Protein AF-A0AAN9Z9X9-F1 (afdb_monomer_lite)

Secondary structure (DSSP, 8-state):
-HHHHHHHHHHHHHHHHHSTTB-TT--HHHHHHHHHHHHHHHHHH-TT--EEEEEEEEBTTHHHH--HHHHHHHHHHHT-HHHHHHTTPPPPPHHHHHHHHHHHHHHHHHHT-EEE--S--EEE-SS-EEE--S-GGGGGGS-HHHHHHHHHTGGGEETTEEE--SSPPTTS-HHHHHHHHHHTTTTT--TTTEEEEEEEETTEEEEEEEESSGGGHHHHHHHHHHHHHHTT--B-TTT-EEEETTEEEETTEEEESEEPP--GGGGGGGS--SS-HHHHHHHHHHHHHHHHHTTSS-HHHHHHHHHHHHHHHHHHHT----TTSSTTS-TTTS-GGGTPPP---TTTTTS-HHHHHHTT--SHHHHHHHHHHT-TT-TT-----EEEEEETTTTEEEEEE--SPP-TT-PPPPPPTHHHHHS-HHHHHHHHHHHHHHHHTT-

Organism: NCBI:txid2509291

Structure (mmCIF, N/CA/C/O backbone):
data_AF-A0AAN9Z9X9-F1
#
_entry.id   AF-A0AAN9Z9X9-F1
#
loop_
_atom_site.group_PDB
_atom_site.id
_atom_site.type_symbol
_atom_site.label_atom_id
_atom_site.label_alt_id
_atom_site.label_comp_id
_atom_site.label_asym_id
_atom_site.label_entity_id
_atom_site.label_seq_id
_atom_site.pdbx_PDB_ins_code
_atom_site.Cartn_x
_atom_site.Cartn_y
_atom_site.Cartn_z
_atom_site.occupancy
_atom_site.B_iso_or_equiv
_atom_site.auth_seq_id
_atom_site.auth_comp_id
_atom_site.auth_asym_id
_atom_site.auth_atom_id
_atom_site.pdbx_PDB_model_num
ATOM 1 N N . MET A 1 1 ? -16.615 -15.381 1.637 1.00 86.94 1 MET A N 1
ATOM 2 C CA . MET A 1 1 ? -16.016 -14.289 2.439 1.00 86.94 1 MET A CA 1
ATOM 3 C C . MET A 1 1 ? -15.448 -13.153 1.587 1.00 86.94 1 MET A C 1
ATOM 5 O O . MET A 1 1 ? -15.927 -12.040 1.733 1.00 86.94 1 MET A O 1
ATOM 9 N N . ARG A 1 2 ? -14.498 -13.400 0.669 1.00 89.12 2 ARG A N 1
ATOM 10 C CA . ARG A 1 2 ? -13.829 -12.347 -0.133 1.00 89.12 2 ARG A CA 1
ATOM 11 C C . ARG A 1 2 ? -14.778 -11.356 -0.827 1.00 89.12 2 ARG A C 1
ATOM 13 O O . ARG A 1 2 ? -14.535 -10.161 -0.777 1.00 89.12 2 ARG A O 1
ATOM 20 N N . MET A 1 3 ? -15.880 -11.842 -1.398 1.00 92.81 3 MET A N 1
ATOM 21 C CA . MET A 1 3 ? -16.918 -10.997 -2.006 1.00 92.81 3 MET A CA 1
ATOM 22 C C . MET A 1 3 ? -17.536 -9.992 -1.017 1.00 92.81 3 MET A C 1
ATOM 24 O O . MET A 1 3 ? -17.697 -8.828 -1.358 1.00 92.81 3 MET A O 1
ATOM 28 N N . PHE A 1 4 ? -17.841 -10.415 0.217 1.00 94.06 4 PHE A N 1
ATOM 29 C CA . PHE A 1 4 ? -18.384 -9.523 1.249 1.00 94.06 4 PHE A CA 1
ATOM 30 C C . PHE A 1 4 ? -17.386 -8.433 1.640 1.00 94.06 4 PHE A C 1
ATOM 32 O O . PHE A 1 4 ? -17.796 -7.295 1.846 1.00 94.06 4 PHE A O 1
ATOM 39 N N . LEU A 1 5 ? -16.101 -8.790 1.750 1.00 92.62 5 LEU A N 1
ATOM 40 C CA . LEU A 1 5 ? -15.032 -7.836 2.054 1.00 92.62 5 LEU A CA 1
ATOM 41 C C . LEU A 1 5 ? -14.893 -6.814 0.929 1.00 92.62 5 LEU A C 1
ATOM 43 O O . LEU A 1 5 ? -14.910 -5.626 1.205 1.00 92.62 5 LEU A O 1
ATOM 47 N N . LEU A 1 6 ? -14.847 -7.269 -0.327 1.00 92.62 6 LEU A N 1
ATOM 48 C CA . LEU A 1 6 ? -14.709 -6.397 -1.493 1.00 92.62 6 LEU A CA 1
ATOM 49 C C . LEU A 1 6 ? -15.840 -5.363 -1.580 1.00 92.62 6 LEU A C 1
ATOM 51 O O . LEU A 1 6 ? -15.574 -4.185 -1.778 1.00 92.62 6 LEU A O 1
ATOM 55 N N . ILE A 1 7 ? -17.096 -5.789 -1.403 1.00 94.69 7 ILE A N 1
ATOM 56 C CA . ILE A 1 7 ? -18.251 -4.880 -1.463 1.00 94.69 7 ILE A CA 1
ATOM 57 C C . ILE A 1 7 ? -18.178 -3.826 -0.350 1.00 94.69 7 ILE A C 1
ATOM 59 O O . ILE A 1 7 ? -18.396 -2.643 -0.604 1.00 94.69 7 ILE A O 1
ATOM 63 N N . GLN A 1 8 ? -17.872 -4.249 0.879 1.00 94.81 8 GLN A N 1
ATOM 64 C CA . GLN A 1 8 ? -17.750 -3.343 2.024 1.00 94.81 8 GLN A CA 1
ATOM 65 C C . GLN A 1 8 ? -16.576 -2.375 1.865 1.00 94.81 8 GLN A C 1
ATOM 67 O O . GLN A 1 8 ? -16.734 -1.182 2.101 1.00 94.81 8 GLN A O 1
ATOM 72 N N . GLU A 1 9 ? -15.417 -2.871 1.439 1.00 94.06 9 GLU A N 1
ATOM 73 C CA . GLU A 1 9 ? -14.217 -2.057 1.279 1.00 94.06 9 GLU A CA 1
ATOM 74 C C . GLU A 1 9 ? -14.398 -1.025 0.164 1.00 94.06 9 GLU A C 1
ATOM 76 O O . GLU A 1 9 ? -14.137 0.150 0.388 1.00 94.06 9 GLU A O 1
ATOM 81 N N . ASN A 1 10 ? -14.953 -1.422 -0.987 1.00 93.44 10 ASN A N 1
ATOM 82 C CA . ASN A 1 10 ? -15.256 -0.496 -2.080 1.00 93.44 10 ASN A CA 1
ATOM 83 C C . ASN A 1 10 ? -16.227 0.606 -1.643 1.00 93.44 10 ASN A C 1
ATOM 85 O O . ASN A 1 10 ? -16.019 1.771 -1.972 1.00 93.44 10 ASN A O 1
ATOM 89 N N . PHE A 1 11 ? -17.261 0.263 -0.866 1.00 94.88 11 PHE A N 1
ATOM 90 C CA . PHE A 1 11 ? -18.168 1.263 -0.305 1.00 94.88 11 PHE A CA 1
ATOM 91 C C . PHE A 1 11 ? -17.420 2.280 0.568 1.00 94.88 11 PHE A C 1
ATOM 93 O O . PHE A 1 11 ? -17.625 3.482 0.418 1.00 94.88 11 PHE A O 1
ATOM 100 N N . HIS A 1 12 ? -16.536 1.818 1.456 1.00 95.19 12 HIS A N 1
ATOM 101 C CA . HIS A 1 12 ? -15.776 2.708 2.339 1.00 95.19 12 HIS A CA 1
ATOM 102 C C . HIS A 1 12 ? -14.671 3.484 1.629 1.00 95.19 12 HIS A C 1
ATOM 104 O O . HIS A 1 12 ? -14.360 4.592 2.054 1.00 95.19 12 HIS A O 1
ATOM 110 N N . LEU A 1 13 ? -14.112 2.961 0.538 1.00 93.00 13 LEU A N 1
ATOM 111 C CA . LEU A 1 13 ? -13.185 3.706 -0.311 1.00 93.00 13 LEU A CA 1
ATOM 112 C C . LEU A 1 13 ? -13.897 4.885 -0.986 1.00 93.00 13 LEU A C 1
ATOM 114 O O . LEU A 1 13 ? -13.404 6.011 -0.922 1.00 93.00 13 LEU A O 1
ATOM 118 N N . GLU A 1 14 ? -15.085 4.664 -1.554 1.00 93.31 14 GLU A N 1
ATOM 119 C CA . GLU A 1 14 ? -15.883 5.748 -2.141 1.00 93.31 14 GLU A CA 1
ATOM 120 C C . GLU A 1 14 ? -16.375 6.739 -1.079 1.00 93.31 14 GLU A C 1
ATOM 122 O O . GLU A 1 14 ? -16.241 7.951 -1.247 1.00 93.31 14 GLU A O 1
ATOM 127 N N . LEU A 1 15 ? -16.864 6.247 0.063 1.00 93.00 15 LEU A N 1
ATOM 128 C CA . LEU A 1 15 ? -17.258 7.105 1.180 1.00 93.00 15 LEU A CA 1
ATOM 129 C C . LEU A 1 15 ? -16.068 7.918 1.719 1.00 93.00 15 LEU A C 1
ATOM 131 O O . LEU A 1 15 ? -16.211 9.101 2.019 1.00 93.00 15 LEU A O 1
ATOM 135 N N . GLY A 1 16 ? -14.878 7.319 1.792 1.00 90.75 16 GLY A N 1
ATOM 136 C CA . GLY A 1 16 ? -13.650 7.970 2.244 1.00 90.75 16 GLY A CA 1
ATOM 137 C C . GLY A 1 16 ? -13.222 9.150 1.370 1.00 90.75 16 GLY A C 1
ATOM 138 O O . GLY A 1 16 ? -12.643 10.108 1.880 1.00 90.75 16 GLY A O 1
ATOM 139 N N . LYS A 1 17 ? -13.567 9.152 0.074 1.00 89.19 17 LYS A N 1
ATOM 140 C CA . LYS A 1 17 ? -13.326 10.321 -0.791 1.00 89.19 17 LYS A CA 1
ATOM 141 C C . LYS A 1 17 ? -14.128 11.535 -0.312 1.00 89.19 17 LYS A C 1
ATOM 143 O O . LYS A 1 17 ? -13.605 12.647 -0.318 1.00 89.19 17 LYS A O 1
ATOM 148 N N . LEU A 1 18 ? -15.351 11.302 0.175 1.00 89.56 18 LEU A N 1
ATOM 149 C CA . LEU A 1 18 ? -16.281 12.331 0.653 1.00 89.56 18 LEU A CA 1
ATOM 150 C C . LEU A 1 18 ? -16.013 12.774 2.098 1.00 89.56 18 LEU A C 1
ATOM 152 O O . LEU A 1 18 ? -16.321 13.908 2.453 1.00 89.56 18 LEU A O 1
ATOM 156 N N . ILE A 1 19 ? -15.452 11.902 2.941 1.00 89.62 19 ILE A N 1
ATOM 157 C CA . ILE A 1 19 ? -15.123 12.244 4.330 1.00 89.62 19 ILE A CA 1
ATOM 158 C C . ILE A 1 19 ? -13.855 13.119 4.349 1.00 89.62 19 ILE A C 1
ATOM 160 O O . ILE A 1 19 ? -12.804 12.653 3.892 1.00 89.62 19 ILE A O 1
ATOM 164 N N . PRO A 1 20 ? -13.892 14.345 4.915 1.00 85.50 20 PRO A N 1
ATOM 165 C CA . PRO A 1 20 ? -12.729 15.232 4.955 1.00 85.50 20 PRO A CA 1
ATOM 166 C C . PRO A 1 20 ? -11.513 14.572 5.612 1.00 85.50 20 PRO A C 1
ATOM 168 O O . PRO A 1 20 ? -10.468 14.479 4.984 1.00 85.50 20 PRO A O 1
ATOM 171 N N . GLY A 1 21 ? -11.666 13.997 6.808 1.00 87.69 21 GLY A N 1
ATOM 172 C CA . GLY A 1 21 ? -10.570 13.367 7.558 1.00 87.69 21 GLY A CA 1
ATOM 173 C C . GLY A 1 21 ? -10.005 12.065 6.966 1.00 87.69 21 GLY A C 1
ATOM 174 O O . GLY A 1 21 ? -9.008 11.549 7.464 1.00 87.69 21 GLY A O 1
ATOM 175 N N . SER A 1 22 ? -10.617 11.500 5.921 1.00 92.25 22 SER A N 1
ATOM 176 C CA . SER A 1 22 ? -10.189 10.212 5.365 1.00 92.25 22 SER A CA 1
ATOM 177 C C . SER A 1 22 ? -9.194 10.391 4.223 1.00 92.25 22 SER A C 1
ATOM 179 O O . SER A 1 22 ? -9.447 11.119 3.261 1.00 92.25 22 SER A O 1
ATOM 181 N N . THR A 1 23 ? -8.063 9.694 4.315 1.00 90.12 23 THR A N 1
ATOM 182 C CA . THR A 1 23 ? -7.012 9.699 3.279 1.00 90.12 23 THR A CA 1
ATOM 183 C C . THR A 1 23 ? -6.694 8.302 2.740 1.00 90.12 23 THR A C 1
ATOM 185 O O . THR A 1 23 ? -5.754 8.141 1.972 1.00 90.12 23 THR A O 1
ATOM 188 N N . ILE A 1 24 ? -7.480 7.290 3.126 1.00 88.06 24 ILE A N 1
ATOM 189 C CA . ILE A 1 24 ? -7.239 5.883 2.769 1.00 88.06 24 ILE A CA 1
ATOM 190 C C . ILE A 1 24 ? -7.541 5.569 1.297 1.00 88.06 24 ILE A C 1
ATOM 192 O O . ILE A 1 24 ? -6.986 4.630 0.740 1.00 88.06 24 ILE A O 1
ATOM 196 N N . SER A 1 25 ? -8.435 6.337 0.671 1.00 83.62 25 SER A N 1
ATOM 197 C CA . SER A 1 25 ? -8.919 6.109 -0.696 1.00 83.62 25 SER A CA 1
ATOM 198 C C . SER A 1 25 ? -8.207 6.939 -1.764 1.00 83.62 25 SER A C 1
ATOM 200 O O . SER A 1 25 ? -8.599 6.891 -2.928 1.00 83.62 25 SER A O 1
ATOM 202 N N . ILE A 1 26 ? -7.190 7.702 -1.366 1.00 82.19 26 ILE A N 1
ATOM 203 C CA . ILE A 1 26 ? -6.440 8.629 -2.216 1.00 82.19 26 ILE A CA 1
ATOM 204 C C . ILE A 1 26 ? -4.939 8.408 -2.019 1.00 82.19 26 ILE A C 1
ATOM 206 O O . ILE A 1 26 ? -4.471 8.159 -0.906 1.00 82.19 26 ILE A O 1
ATOM 210 N N . GLY A 1 27 ? -4.178 8.506 -3.105 1.00 78.06 27 GLY A N 1
ATOM 211 C CA . GLY A 1 27 ? -2.731 8.293 -3.123 1.00 78.06 27 GLY A CA 1
ATOM 212 C C . GLY A 1 27 ? -1.969 9.493 -3.685 1.00 78.06 27 GLY A C 1
ATOM 213 O O . GLY A 1 27 ? -2.561 10.430 -4.219 1.00 78.06 27 GLY A O 1
ATOM 214 N N . GLY A 1 28 ? -0.641 9.463 -3.555 1.00 75.69 28 GLY A N 1
ATOM 215 C CA . GLY A 1 28 ? 0.265 10.427 -4.191 1.00 75.69 28 GLY A CA 1
ATOM 216 C C . GLY A 1 28 ? -0.036 11.898 -3.873 1.00 75.69 28 GLY A C 1
ATOM 217 O O . GLY A 1 28 ? -0.320 12.265 -2.732 1.00 75.69 28 GLY A O 1
ATOM 218 N N . GLU A 1 29 ? 0.027 12.749 -4.898 1.00 75.94 29 GLU A N 1
ATOM 219 C CA . GLU A 1 29 ? -0.163 14.202 -4.766 1.00 75.94 29 GLU A CA 1
ATOM 220 C C . GLU A 1 29 ? -1.589 14.601 -4.355 1.00 75.94 29 GLU A C 1
ATOM 222 O O . GLU A 1 29 ? -1.768 15.589 -3.642 1.00 75.94 29 GLU A O 1
ATOM 227 N N . GLU A 1 30 ? -2.611 13.816 -4.712 1.00 79.38 30 GLU A N 1
ATOM 228 C CA . GLU A 1 30 ? -3.986 14.065 -4.255 1.00 79.38 30 GLU A CA 1
ATOM 229 C C . GLU A 1 30 ? -4.087 13.923 -2.730 1.00 79.38 30 GLU A C 1
ATOM 231 O O . GLU A 1 30 ? -4.676 14.770 -2.048 1.00 79.38 30 GLU A O 1
ATOM 236 N N . LYS A 1 31 ? -3.430 12.894 -2.173 1.00 81.69 31 LYS A N 1
ATOM 237 C CA . LYS A 1 31 ? -3.330 12.696 -0.723 1.00 81.69 31 LYS A CA 1
ATOM 238 C C . LYS A 1 31 ? -2.654 13.895 -0.056 1.00 81.69 31 LYS A C 1
ATOM 240 O O . LYS A 1 31 ? -3.183 14.422 0.922 1.00 81.69 31 LYS A O 1
ATOM 245 N N . LYS A 1 32 ? -1.535 14.368 -0.615 1.00 79.00 32 LYS A N 1
ATOM 246 C CA . LYS A 1 32 ? -0.802 15.553 -0.133 1.00 79.00 32 LYS A CA 1
ATOM 247 C C . LYS A 1 32 ? -1.685 16.794 -0.085 1.00 79.00 32 LYS A C 1
ATOM 249 O O . LYS A 1 32 ? -1.750 17.467 0.942 1.00 79.00 32 LYS A O 1
ATOM 254 N N . ALA A 1 33 ? -2.385 17.075 -1.183 1.00 80.69 33 ALA A N 1
ATOM 255 C CA . ALA A 1 33 ? -3.252 18.238 -1.305 1.00 80.69 33 ALA A CA 1
ATOM 256 C C . ALA A 1 33 ? -4.390 18.200 -0.275 1.00 80.69 33 ALA A C 1
ATOM 258 O O . ALA A 1 33 ? -4.634 19.199 0.405 1.00 80.69 33 ALA A O 1
ATOM 259 N N . LYS A 1 34 ? -5.037 17.038 -0.094 1.00 83.12 34 LYS A N 1
ATOM 260 C CA . LYS A 1 34 ? -6.109 16.875 0.900 1.00 83.12 34 LYS A CA 1
ATOM 261 C C . LYS A 1 34 ? -5.598 17.013 2.335 1.00 83.12 34 LYS A C 1
ATOM 263 O O . LYS A 1 34 ? -6.259 17.663 3.143 1.00 83.12 34 LYS A O 1
ATOM 268 N N . ILE A 1 35 ? -4.416 16.474 2.650 1.00 82.00 35 ILE A N 1
ATOM 269 C CA . ILE A 1 35 ? -3.786 16.661 3.966 1.00 82.00 35 ILE A CA 1
ATOM 270 C C . ILE A 1 35 ? -3.561 18.154 4.241 1.00 82.00 35 ILE A C 1
ATOM 272 O O . ILE A 1 35 ? -4.023 18.656 5.262 1.00 82.00 35 ILE A O 1
ATOM 276 N N . ILE A 1 36 ? -2.918 18.878 3.318 1.00 79.06 36 ILE A N 1
ATOM 277 C CA . ILE A 1 36 ? -2.649 20.316 3.478 1.00 79.06 36 ILE A CA 1
ATOM 278 C C . ILE A 1 36 ? -3.959 21.095 3.661 1.00 79.06 36 ILE A C 1
ATOM 280 O O . ILE A 1 36 ? -4.068 21.902 4.581 1.00 79.06 36 ILE A O 1
ATOM 284 N N . HIS A 1 37 ? -4.961 20.833 2.820 1.00 82.19 37 HIS A N 1
ATOM 285 C CA . HIS A 1 37 ? -6.248 21.523 2.872 1.00 82.19 37 HIS A CA 1
ATOM 286 C C . HIS A 1 37 ? -6.959 21.338 4.223 1.00 82.19 37 HIS A C 1
ATOM 288 O O . HIS A 1 37 ? -7.388 22.311 4.841 1.00 82.19 37 HIS A O 1
ATOM 294 N N . ASN A 1 38 ? -7.052 20.100 4.709 1.00 77.94 38 ASN A N 1
ATOM 295 C CA . ASN A 1 38 ? -7.756 19.786 5.954 1.00 77.94 38 ASN A CA 1
ATOM 296 C C . ASN A 1 38 ? -7.009 20.240 7.212 1.00 77.94 38 ASN A C 1
ATOM 298 O O . ASN A 1 38 ? -7.637 20.565 8.215 1.00 77.94 38 ASN A O 1
ATOM 302 N N . LEU A 1 39 ? -5.674 20.268 7.187 1.00 73.94 39 LEU A N 1
ATOM 303 C CA . LEU A 1 39 ? -4.912 20.822 8.308 1.00 73.94 39 LEU A CA 1
ATOM 304 C C . LEU A 1 39 ? -5.132 22.331 8.437 1.00 73.94 39 LEU A C 1
ATOM 306 O O . LEU A 1 39 ? -5.157 22.848 9.547 1.00 73.94 39 LEU A O 1
ATOM 310 N N . VAL A 1 40 ? -5.324 23.035 7.317 1.00 71.81 40 VAL A N 1
ATOM 311 C CA . VAL A 1 40 ? -5.586 24.481 7.313 1.00 71.81 40 VAL A CA 1
ATOM 312 C C . VAL A 1 40 ? -7.040 24.799 7.679 1.00 71.81 40 VAL A C 1
ATOM 314 O O . VAL A 1 40 ? -7.296 25.850 8.266 1.00 71.81 40 VAL A O 1
ATOM 317 N N . SER A 1 41 ? -7.996 23.908 7.388 1.00 71.62 41 SER A N 1
ATOM 318 C CA . SER A 1 41 ? -9.423 24.180 7.611 1.00 71.62 41 SER A CA 1
ATOM 319 C C . SER A 1 41 ? -9.791 24.386 9.083 1.00 71.62 41 SER A C 1
ATOM 321 O O . SER A 1 41 ? -10.715 25.142 9.369 1.00 71.62 41 SER A O 1
ATOM 323 N N . ILE A 1 42 ? -9.040 23.817 10.032 1.00 66.19 42 ILE A N 1
ATOM 324 C CA . ILE A 1 42 ? -9.297 24.028 11.467 1.00 66.19 42 ILE A CA 1
ATOM 325 C C . ILE A 1 42 ? -9.136 25.496 11.895 1.00 66.19 42 ILE A C 1
ATOM 327 O O . ILE A 1 42 ? -9.873 25.977 12.754 1.00 66.19 42 ILE A O 1
ATOM 331 N N . ASN A 1 43 ? -8.232 26.234 11.241 1.00 58.72 43 ASN A N 1
ATOM 332 C CA . ASN A 1 43 ? -8.014 27.657 11.503 1.00 58.72 43 ASN A CA 1
ATOM 333 C C . ASN A 1 43 ? -9.192 28.520 11.011 1.00 58.72 43 ASN A C 1
ATOM 335 O O . ASN A 1 43 ? -9.358 29.648 11.467 1.00 58.72 43 ASN A O 1
ATOM 339 N N . LEU A 1 44 ? -10.023 27.994 10.102 1.00 55.41 44 LEU A N 1
ATOM 340 C CA . LEU A 1 44 ? -11.228 28.665 9.603 1.00 55.41 44 LEU A CA 1
ATOM 341 C C . LEU A 1 44 ? -12.455 28.392 10.484 1.00 55.41 44 LEU A C 1
ATOM 343 O O . LEU A 1 44 ? -13.359 29.222 10.546 1.00 55.41 44 LEU A O 1
ATOM 347 N N . GLU A 1 45 ? -12.493 27.250 11.175 1.00 58.19 45 GLU A N 1
ATOM 348 C CA . GLU A 1 45 ? -13.649 26.824 11.975 1.00 58.19 45 GLU A CA 1
ATOM 349 C C . GLU A 1 45 ? -13.673 27.403 13.398 1.00 58.19 45 GLU A C 1
ATOM 351 O O . GLU A 1 45 ? -14.723 27.394 14.042 1.00 58.19 45 GLU A O 1
ATOM 356 N N . ASN A 1 46 ? -12.557 27.948 13.894 1.00 60.69 46 ASN A N 1
ATOM 357 C CA . ASN A 1 46 ? -12.489 28.543 15.228 1.00 60.69 46 ASN A CA 1
ATOM 358 C C . ASN A 1 46 ? -11.830 29.930 15.213 1.00 60.69 46 ASN A C 1
ATOM 360 O O . ASN A 1 46 ? -10.639 30.079 15.476 1.00 60.69 46 ASN A O 1
ATOM 364 N N . LEU A 1 47 ? -12.649 30.962 14.974 1.00 55.56 47 LEU A N 1
ATOM 365 C CA . LEU A 1 47 ? -12.271 32.387 14.999 1.00 55.56 47 LEU A CA 1
ATOM 366 C C . LEU A 1 47 ? -11.619 32.851 16.321 1.00 55.56 47 LEU A C 1
ATOM 368 O O . LEU A 1 47 ? -11.031 33.930 16.359 1.00 55.56 47 LEU A O 1
ATOM 372 N N . TYR A 1 48 ? -11.722 32.060 17.395 1.00 58.88 48 TYR A N 1
ATOM 373 C CA . TYR A 1 48 ? -11.194 32.369 18.728 1.00 58.88 48 TYR A CA 1
ATOM 374 C C . TYR A 1 48 ? -9.996 31.494 19.134 1.00 58.88 48 TYR A C 1
ATOM 376 O O . TYR A 1 48 ? -9.528 31.589 20.272 1.00 58.88 48 TYR A O 1
ATOM 384 N N . ALA A 1 49 ? -9.494 30.634 18.242 1.00 67.81 49 ALA A N 1
ATOM 385 C CA . ALA A 1 49 ? -8.318 29.821 18.522 1.00 67.81 49 ALA A CA 1
ATOM 386 C C . ALA A 1 49 ? -7.063 30.701 18.630 1.00 67.81 49 ALA A C 1
ATOM 388 O O . ALA A 1 49 ? -6.691 31.400 17.691 1.00 67.81 49 ALA A O 1
ATOM 389 N N . GLN A 1 50 ? -6.403 30.658 19.789 1.00 75.62 50 GLN A N 1
ATOM 390 C CA . GLN A 1 50 ? -5.144 31.374 20.035 1.00 75.62 50 GLN A CA 1
ATOM 391 C C . GLN A 1 50 ? -3.935 30.434 20.017 1.00 75.62 50 GLN A C 1
ATOM 393 O O . GLN A 1 50 ? -2.806 30.881 19.817 1.00 75.62 50 GLN A O 1
ATOM 398 N N . TYR A 1 51 ? -4.167 29.134 20.222 1.00 85.06 51 TYR A N 1
ATOM 399 C CA . TYR A 1 51 ? -3.125 28.122 20.310 1.00 85.06 51 TYR A CA 1
ATOM 400 C C . TYR A 1 51 ? -3.486 26.921 19.445 1.00 85.06 51 TYR A C 1
ATOM 402 O O . TYR A 1 51 ? -4.566 26.342 19.587 1.00 85.06 51 TYR A O 1
ATOM 410 N N . THR A 1 52 ? -2.547 26.536 18.587 1.00 87.56 52 THR A N 1
ATOM 411 C CA . THR A 1 52 ? -2.632 25.351 17.740 1.00 87.56 52 THR A CA 1
ATOM 412 C C . THR A 1 52 ? -1.543 24.354 18.117 1.00 87.56 52 THR A C 1
ATOM 414 O O . THR A 1 52 ? -0.403 24.717 18.427 1.00 87.56 52 THR A O 1
ATOM 417 N N . LEU A 1 53 ? -1.906 23.077 18.119 1.00 90.81 53 LEU A N 1
ATOM 418 C CA . LEU A 1 53 ? -1.009 21.954 18.369 1.00 90.81 53 LEU A CA 1
ATOM 419 C C . LEU A 1 53 ? -1.273 20.893 17.308 1.00 90.81 53 LEU A C 1
ATOM 421 O O . LEU A 1 53 ? -2.419 20.680 16.927 1.00 90.81 53 LEU A O 1
ATOM 425 N N . GLN A 1 54 ? -0.235 20.201 16.865 1.00 91.69 54 GLN A N 1
ATOM 426 C CA . GLN A 1 54 ? -0.353 19.084 15.938 1.00 91.69 54 GLN A CA 1
ATOM 427 C C . GLN A 1 54 ? 0.194 17.823 16.596 1.00 91.69 54 GLN A C 1
ATOM 429 O O . GLN A 1 54 ? 1.111 17.886 17.413 1.00 91.69 54 GLN A O 1
ATOM 434 N N . SER A 1 55 ? -0.378 16.672 16.270 1.00 93.88 55 SER A N 1
ATOM 435 C CA . SER A 1 55 ? 0.090 15.384 16.768 1.00 93.88 55 SER A CA 1
ATOM 436 C C . SER A 1 55 ? 0.252 14.380 15.648 1.00 93.88 55 SER A C 1
ATOM 438 O O . SER A 1 55 ? -0.601 14.291 14.767 1.00 93.88 55 SER A O 1
ATOM 440 N N . THR A 1 56 ? 1.327 13.607 15.734 1.00 95.25 56 THR A N 1
ATOM 441 C CA . THR A 1 56 ? 1.496 12.360 14.992 1.00 95.25 56 THR A CA 1
ATOM 442 C C . THR A 1 56 ? 1.076 11.231 15.908 1.00 95.25 56 THR A C 1
ATOM 444 O O . THR A 1 56 ? 1.601 11.113 17.015 1.00 95.25 56 THR A O 1
ATOM 447 N N . GLN A 1 57 ? 0.111 10.435 15.468 1.00 95.56 57 GLN A N 1
ATOM 448 C CA . GLN A 1 57 ? -0.546 9.417 16.270 1.00 95.56 57 GLN A CA 1
ATOM 449 C C . GLN A 1 57 ? -0.428 8.050 15.585 1.00 95.56 57 GLN A C 1
ATOM 451 O O . GLN A 1 57 ? -0.722 7.910 14.401 1.00 95.56 57 GLN A O 1
ATOM 456 N N . ASP A 1 58 ? -0.065 7.032 16.363 1.00 95.62 58 ASP A N 1
ATOM 457 C CA . ASP A 1 58 ? -0.027 5.623 15.945 1.00 95.62 58 ASP A CA 1
ATOM 458 C C . ASP A 1 58 ? -0.942 4.838 16.883 1.00 95.62 58 ASP A C 1
ATOM 460 O O . ASP A 1 58 ? -0.802 4.908 18.112 1.00 95.62 58 ASP A O 1
ATOM 464 N N . ALA A 1 59 ? -1.918 4.125 16.324 1.00 94.75 59 ALA A N 1
ATOM 465 C CA . ALA A 1 59 ? -2.801 3.279 17.109 1.00 94.75 59 ALA A CA 1
ATOM 466 C C . ALA A 1 59 ? -2.178 1.894 17.339 1.00 94.75 59 ALA A C 1
ATOM 468 O O . ALA A 1 59 ? -2.052 1.071 16.431 1.00 94.75 59 ALA A O 1
ATOM 469 N N . ALA A 1 60 ? -1.851 1.589 18.596 1.00 94.31 60 ALA A N 1
ATOM 470 C CA . ALA A 1 60 ? -1.319 0.286 18.961 1.00 94.31 60 ALA A CA 1
ATOM 471 C C . ALA A 1 60 ? -2.411 -0.785 18.879 1.00 94.31 60 ALA A C 1
ATOM 473 O O . ALA A 1 60 ? -3.530 -0.590 19.359 1.00 94.31 60 ALA A O 1
ATOM 474 N N . LYS A 1 61 ? -2.051 -1.958 18.342 1.00 94.56 61 LYS A N 1
ATOM 475 C CA . LYS A 1 61 ? -2.944 -3.128 18.291 1.00 94.56 61 LYS A CA 1
ATOM 476 C C . LYS A 1 61 ? -4.269 -2.842 17.572 1.00 94.56 61 LYS A C 1
ATOM 478 O O . LYS A 1 61 ? -5.309 -3.377 17.945 1.00 94.56 61 LYS A O 1
ATOM 483 N N . TRP A 1 62 ? -4.218 -1.997 16.536 1.00 95.06 62 TRP A N 1
ATOM 484 C CA . TRP A 1 62 ? -5.373 -1.548 15.755 1.00 95.06 62 TRP A CA 1
ATOM 485 C C . TRP A 1 62 ? -6.291 -2.697 15.335 1.00 95.06 62 TRP A C 1
ATOM 487 O O . TRP A 1 62 ? -7.473 -2.724 15.678 1.00 95.06 62 TRP A O 1
ATOM 497 N N . ASN A 1 63 ? -5.739 -3.689 14.637 1.00 95.31 63 ASN A N 1
ATOM 498 C CA . ASN A 1 63 ? -6.513 -4.825 14.159 1.00 95.31 63 ASN A CA 1
ATOM 499 C C . ASN A 1 63 ? -6.984 -5.708 15.314 1.00 95.31 63 ASN A C 1
ATOM 501 O O . ASN A 1 63 ? -8.124 -6.155 15.298 1.00 95.31 63 ASN A O 1
ATOM 505 N N . GLU A 1 64 ? -6.151 -5.947 16.323 1.00 95.25 64 GLU A N 1
ATOM 506 C CA . GLU A 1 64 ? -6.494 -6.811 17.451 1.00 95.25 64 GLU A CA 1
ATOM 507 C C . GLU A 1 64 ? -7.607 -6.230 18.342 1.00 95.25 64 GLU A C 1
ATOM 509 O O . GLU A 1 64 ? -8.387 -6.996 18.911 1.00 95.25 64 GLU A O 1
ATOM 514 N N . CYS A 1 65 ? -7.721 -4.902 18.443 1.00 95.25 65 CYS A N 1
ATOM 515 C CA . CYS A 1 65 ? -8.733 -4.237 19.266 1.00 95.25 65 CYS A CA 1
ATOM 516 C C . CYS A 1 65 ? -10.066 -3.994 18.539 1.00 95.25 65 CYS A C 1
ATOM 518 O O . CYS A 1 65 ? -11.115 -3.964 19.187 1.00 95.25 65 CYS A O 1
ATOM 520 N N . ILE A 1 66 ? -10.063 -3.864 17.209 1.00 93.62 66 ILE A N 1
ATOM 521 C CA . ILE A 1 66 ? -11.302 -3.699 16.438 1.00 93.62 66 ILE A CA 1
ATOM 522 C C . ILE A 1 66 ? -12.052 -5.030 16.358 1.00 93.62 66 ILE A C 1
ATOM 524 O O . ILE A 1 66 ? -11.496 -6.076 16.022 1.00 93.62 66 ILE A O 1
ATOM 528 N N . ASN A 1 67 ? -13.356 -4.991 16.630 1.00 93.94 67 ASN A N 1
ATOM 529 C CA . ASN A 1 67 ? -14.214 -6.170 16.613 1.00 93.94 67 ASN A CA 1
ATOM 530 C C . ASN A 1 67 ? -15.087 -6.206 15.340 1.00 93.94 67 ASN A C 1
ATOM 532 O O . ASN A 1 67 ? -15.760 -5.211 15.051 1.00 93.94 67 ASN A O 1
ATOM 536 N N . PRO A 1 68 ? -15.169 -7.341 14.614 1.00 94.88 68 PRO A N 1
ATOM 537 C CA . PRO A 1 68 ? -16.092 -7.486 13.488 1.00 94.88 68 PRO A CA 1
ATOM 538 C C . PRO A 1 68 ? -17.544 -7.131 13.840 1.00 94.88 68 PRO A C 1
ATOM 540 O O . PRO A 1 68 ? -18.245 -6.513 13.042 1.00 94.88 68 PRO A O 1
ATOM 543 N N . ALA A 1 69 ? -18.002 -7.458 15.052 1.00 94.56 69 ALA A N 1
ATOM 544 C CA . ALA A 1 69 ? -19.350 -7.127 15.507 1.00 94.56 69 ALA A CA 1
ATOM 545 C C . ALA A 1 69 ? -19.592 -5.609 15.569 1.00 94.56 69 ALA A C 1
ATOM 547 O O . ALA A 1 69 ? -20.680 -5.154 15.221 1.00 94.56 69 ALA A O 1
ATOM 548 N N . LEU A 1 70 ? -18.576 -4.822 15.943 1.00 95.00 70 LEU A N 1
ATOM 549 C CA . LEU A 1 70 ? -18.660 -3.360 15.967 1.00 95.00 70 LEU A CA 1
ATOM 550 C C . LEU A 1 70 ? -18.792 -2.789 14.550 1.00 95.00 70 LEU A C 1
ATOM 552 O O . LEU A 1 70 ? -19.640 -1.933 14.313 1.00 95.00 70 LEU A O 1
ATOM 556 N N . LEU A 1 71 ? -18.031 -3.316 13.586 1.00 95.31 71 LEU A N 1
ATOM 557 C CA . LEU A 1 71 ? -18.191 -2.953 12.174 1.00 95.31 71 LEU A CA 1
ATOM 558 C C . LEU A 1 71 ? -19.574 -3.360 11.648 1.00 95.31 71 LEU A C 1
ATOM 560 O O . LEU A 1 71 ? -20.224 -2.586 10.949 1.00 95.31 71 LEU A O 1
ATOM 564 N N . GLY A 1 72 ? -20.071 -4.543 12.016 1.00 95.56 72 GLY A N 1
ATOM 565 C CA . GLY A 1 72 ? -21.437 -4.968 11.706 1.00 95.56 72 GLY A CA 1
ATOM 566 C C . GLY A 1 72 ? -22.489 -4.001 12.260 1.00 95.56 72 GLY A C 1
ATOM 567 O O . GLY A 1 72 ? -23.416 -3.624 11.542 1.00 95.56 72 GLY A O 1
ATOM 568 N N . MET A 1 73 ? -22.312 -3.545 13.503 1.00 95.44 73 MET A N 1
ATOM 569 C CA . MET A 1 73 ? -23.174 -2.549 14.141 1.00 95.44 73 MET A CA 1
ATOM 570 C C . MET A 1 73 ? -23.101 -1.186 13.452 1.00 95.44 73 MET A C 1
ATOM 572 O O . MET A 1 73 ? -24.149 -0.618 13.172 1.00 95.44 73 MET A O 1
ATOM 576 N N . MET A 1 74 ? -21.909 -0.696 13.099 1.00 95.69 74 MET A N 1
ATOM 577 C CA . MET A 1 74 ? -21.738 0.549 12.337 1.00 95.69 74 MET A CA 1
ATOM 578 C C . MET A 1 74 ? -22.562 0.521 11.042 1.00 95.69 74 MET A C 1
ATOM 580 O O . MET A 1 74 ? -23.364 1.420 10.788 1.00 95.69 74 MET A O 1
ATOM 584 N N . HIS A 1 75 ? -22.433 -0.549 10.251 1.00 95.62 75 HIS A N 1
ATOM 585 C CA . HIS A 1 75 ? -23.209 -0.709 9.021 1.00 95.62 75 HIS A CA 1
ATOM 586 C C . HIS A 1 75 ? -24.710 -0.822 9.284 1.00 95.62 75 HIS A C 1
ATOM 588 O O . HIS A 1 75 ? -25.504 -0.263 8.528 1.00 95.62 75 HIS A O 1
ATOM 594 N N . LYS A 1 76 ? -25.113 -1.528 10.348 1.00 95.75 76 LYS A N 1
ATOM 595 C CA . LYS A 1 76 ? -26.518 -1.605 10.749 1.00 95.75 76 LYS A CA 1
ATOM 596 C C . LYS A 1 76 ? -27.061 -0.203 11.024 1.00 95.75 76 LYS A C 1
ATOM 598 O O . LYS A 1 76 ? -28.041 0.172 10.394 1.00 95.75 76 LYS A O 1
ATOM 603 N N . THR A 1 77 ? -26.389 0.581 11.860 1.00 94.69 77 THR A N 1
ATOM 604 C CA . THR A 1 77 ? -26.800 1.935 12.252 1.00 94.69 77 THR A CA 1
ATOM 605 C C . THR A 1 77 ? -26.877 2.899 11.064 1.00 94.69 77 THR A C 1
ATOM 607 O O . THR A 1 77 ? -27.846 3.642 10.946 1.00 94.69 77 THR A O 1
ATOM 610 N N . PHE A 1 78 ? -25.917 2.863 10.131 1.00 92.50 78 PHE A N 1
ATOM 611 C CA . PHE A 1 78 ? -25.896 3.772 8.969 1.00 92.50 78 PHE A CA 1
ATOM 612 C C . PHE A 1 78 ? -27.136 3.669 8.070 1.00 92.50 78 PHE A C 1
ATOM 614 O O . PHE A 1 78 ? -27.535 4.656 7.442 1.00 92.50 78 PHE A O 1
ATOM 621 N N . PHE A 1 79 ? -27.735 2.480 8.006 1.00 94.75 79 PHE A N 1
ATOM 622 C CA . PHE A 1 79 ? -28.864 2.159 7.132 1.00 94.75 79 PHE A CA 1
ATOM 623 C C . PHE A 1 79 ? -30.115 1.732 7.907 1.00 94.75 79 PHE A C 1
ATOM 625 O O . PHE A 1 79 ? -31.033 1.171 7.313 1.00 94.75 79 PHE A O 1
ATOM 632 N N . ASP A 1 80 ? -30.161 1.985 9.214 1.00 94.81 80 ASP A N 1
ATOM 633 C CA . ASP A 1 80 ? -31.344 1.731 10.030 1.00 94.81 80 ASP A CA 1
ATOM 634 C C . ASP A 1 80 ? -32.414 2.808 9.780 1.00 94.81 80 ASP A C 1
ATOM 636 O O . ASP A 1 80 ? -32.103 3.992 9.640 1.00 94.81 80 ASP A O 1
ATOM 640 N N . GLU A 1 81 ? -33.679 2.405 9.652 1.00 93.75 81 GLU A N 1
ATOM 641 C CA . GLU A 1 81 ? -34.762 3.345 9.341 1.00 93.75 81 GLU A CA 1
ATOM 642 C C . GLU A 1 81 ? -35.099 4.258 10.517 1.00 93.75 81 GLU A C 1
ATOM 644 O O . GLU A 1 81 ? -35.352 5.446 10.301 1.00 93.75 81 GLU A O 1
ATOM 649 N N . ASP A 1 82 ? -35.088 3.718 11.734 1.00 93.94 82 ASP A N 1
ATOM 650 C CA . ASP A 1 82 ? -35.497 4.438 12.934 1.00 93.94 82 ASP A CA 1
ATOM 651 C C . ASP A 1 82 ? -34.419 5.444 13.333 1.00 93.94 82 ASP A C 1
ATOM 653 O O . ASP A 1 82 ? -34.729 6.620 13.521 1.00 93.94 82 ASP A O 1
ATOM 657 N N . VAL A 1 83 ? -33.146 5.030 13.311 1.00 93.00 83 VAL A N 1
ATOM 658 C CA . VAL A 1 83 ? -32.005 5.931 13.563 1.00 93.00 83 VAL A CA 1
ATOM 659 C C . VAL A 1 83 ? -31.984 7.082 12.558 1.00 93.00 83 VAL A C 1
ATOM 661 O O . VAL A 1 83 ? -31.819 8.245 12.920 1.00 93.00 83 VAL A O 1
ATOM 664 N N . ARG A 1 84 ? -32.176 6.790 11.266 1.00 93.75 84 ARG A N 1
ATOM 665 C CA . ARG A 1 84 ? -32.173 7.837 10.235 1.00 93.75 84 ARG A CA 1
ATOM 666 C C . ARG A 1 84 ? -33.361 8.776 10.387 1.00 93.75 84 ARG A C 1
ATOM 668 O O . ARG A 1 84 ? -33.197 9.973 10.178 1.00 93.75 84 ARG A O 1
ATOM 675 N N . LYS A 1 85 ? -34.530 8.262 10.776 1.00 94.25 85 LYS A N 1
ATOM 676 C CA . LYS A 1 85 ? -35.713 9.080 11.057 1.00 94.25 85 LYS A CA 1
ATOM 677 C C . LYS A 1 85 ? -35.488 10.001 12.258 1.00 94.25 85 LYS A C 1
ATOM 679 O O . LYS A 1 85 ? -35.840 11.172 12.170 1.00 94.25 85 LYS A O 1
ATOM 684 N N . GLU A 1 86 ? -34.896 9.493 13.337 1.00 94.44 86 GLU A N 1
ATOM 685 C CA . GLU A 1 86 ? -34.536 10.278 14.526 1.00 94.44 86 GLU A CA 1
ATOM 686 C C . GLU A 1 86 ? -33.576 11.422 14.174 1.00 94.44 86 GLU A C 1
ATOM 688 O O . GLU A 1 86 ? -33.776 12.557 14.598 1.00 94.44 86 GLU A O 1
ATOM 693 N N . LEU A 1 87 ? -32.595 11.150 13.310 1.00 92.69 87 LEU A N 1
ATOM 694 C CA . LEU A 1 87 ? -31.623 12.136 12.830 1.00 92.69 87 LEU A CA 1
ATOM 695 C C . LEU A 1 87 ? -32.144 13.040 11.693 1.00 92.69 87 LEU A C 1
ATOM 697 O O . LEU A 1 87 ? -31.380 13.834 11.148 1.00 92.69 87 LEU A O 1
ATOM 701 N N . GLY A 1 88 ? -33.414 12.915 11.286 1.00 93.12 88 GLY A N 1
ATOM 702 C CA . GLY A 1 88 ? -33.992 13.700 10.186 1.00 93.12 88 GLY A CA 1
ATOM 703 C C . GLY A 1 88 ? -33.391 13.400 8.804 1.00 93.12 88 GLY A C 1
ATOM 704 O O . GLY A 1 88 ? -33.502 14.207 7.881 1.00 93.12 88 GLY A O 1
ATOM 705 N N . LEU A 1 89 ? -32.744 12.246 8.642 1.00 93.25 89 LEU A N 1
ATOM 706 C CA . LEU A 1 89 ? -32.113 11.803 7.404 1.00 93.25 89 LEU A CA 1
ATOM 707 C C . LEU A 1 89 ? -33.111 11.078 6.493 1.00 93.25 89 LEU A C 1
ATOM 709 O O . LEU A 1 89 ? -34.072 10.445 6.931 1.00 93.25 89 LEU A O 1
ATOM 713 N N . GLN A 1 90 ? -32.841 11.106 5.186 1.00 91.56 90 GLN A N 1
ATOM 714 C CA . GLN A 1 90 ? -33.637 10.361 4.210 1.00 91.56 90 GLN A CA 1
ATOM 715 C C . GLN A 1 90 ? -33.620 8.862 4.509 1.00 91.56 90 GLN A C 1
ATOM 717 O O . GLN A 1 90 ? -32.574 8.310 4.863 1.00 91.56 90 GLN A O 1
ATOM 722 N N . LYS A 1 91 ? -34.755 8.187 4.299 1.00 92.00 91 LYS A N 1
ATOM 723 C CA . LYS A 1 91 ? -34.851 6.730 4.439 1.00 92.00 91 LYS A CA 1
ATOM 724 C C . LYS A 1 91 ? -33.802 6.016 3.572 1.00 92.00 91 LYS A C 1
ATOM 726 O O . LYS A 1 91 ? -33.493 6.484 2.475 1.00 92.00 91 LYS A O 1
ATOM 731 N N . PRO A 1 92 ? -33.263 4.878 4.037 1.00 92.12 92 PRO A N 1
ATOM 732 C CA . PRO A 1 92 ? -32.294 4.112 3.270 1.00 92.12 92 PRO A CA 1
ATOM 733 C C . PRO A 1 92 ? -32.949 3.589 1.985 1.00 92.12 92 PRO A C 1
ATOM 735 O O . PRO A 1 92 ? -34.061 3.054 2.004 1.00 92.12 92 PRO A O 1
ATOM 738 N N . SER A 1 93 ? -32.244 3.735 0.863 1.00 94.00 93 SER A N 1
ATOM 739 C CA . SER A 1 93 ? -32.677 3.198 -0.428 1.00 94.00 93 SER A CA 1
ATOM 740 C C . SER A 1 93 ? -32.733 1.666 -0.405 1.00 94.00 93 SER A C 1
ATOM 742 O O . SER A 1 93 ? -32.148 1.017 0.467 1.00 94.00 93 SER A O 1
ATOM 744 N N . THR A 1 94 ? -33.387 1.058 -1.399 1.00 94.81 94 THR A N 1
ATOM 745 C CA . THR A 1 94 ? -33.420 -0.409 -1.556 1.00 94.81 94 THR A CA 1
ATOM 746 C C . THR A 1 94 ? -32.010 -1.005 -1.604 1.00 94.81 94 THR A C 1
ATOM 748 O O . THR A 1 94 ? -31.733 -2.000 -0.936 1.00 94.81 94 THR A O 1
ATOM 751 N N . HIS A 1 95 ? -31.094 -0.347 -2.321 1.00 93.69 95 HIS A N 1
ATOM 752 C CA . HIS A 1 95 ? -29.684 -0.730 -2.380 1.00 93.69 95 HIS A CA 1
ATOM 753 C C . HIS A 1 95 ? -28.972 -0.544 -1.032 1.00 93.69 95 HIS A C 1
ATOM 755 O O . HIS A 1 95 ? -28.181 -1.401 -0.651 1.00 93.69 95 HIS A O 1
ATOM 761 N N . GLY A 1 96 ? -29.291 0.510 -0.270 1.00 93.00 96 GLY A N 1
ATOM 762 C CA . GLY A 1 96 ? -28.751 0.723 1.077 1.00 93.00 96 GLY A CA 1
ATOM 763 C C . GLY A 1 96 ? -29.155 -0.381 2.058 1.00 93.00 96 GLY A C 1
ATOM 764 O O . GLY A 1 96 ? -28.309 -0.919 2.767 1.00 93.00 96 GLY A O 1
ATOM 765 N N . LYS A 1 97 ? -30.426 -0.803 2.038 1.00 94.69 97 LYS A N 1
ATOM 766 C CA . LYS A 1 97 ? -30.901 -1.943 2.847 1.00 94.69 97 LYS A CA 1
ATOM 767 C C . LYS A 1 97 ? -30.247 -3.261 2.429 1.00 94.69 97 LYS A C 1
ATOM 769 O O . LYS A 1 97 ? -29.929 -4.094 3.276 1.00 94.69 97 LYS A O 1
ATOM 774 N N . LEU A 1 98 ? -30.034 -3.465 1.127 1.00 95.56 98 LEU A N 1
ATOM 775 C CA . LEU A 1 98 ? -29.314 -4.636 0.627 1.00 95.56 98 LEU A CA 1
ATOM 776 C C . LEU A 1 98 ? -27.854 -4.630 1.100 1.00 95.56 98 LEU A C 1
ATOM 778 O O . LEU A 1 98 ? -27.383 -5.635 1.631 1.00 95.56 98 LEU A O 1
ATOM 782 N N . PHE A 1 99 ? -27.161 -3.497 0.971 1.00 96.06 99 PHE A N 1
ATOM 783 C CA . PHE A 1 99 ? -25.790 -3.333 1.446 1.00 96.06 99 PHE A CA 1
ATOM 784 C C . PHE A 1 99 ? -25.677 -3.586 2.953 1.00 96.06 99 PHE A C 1
ATOM 786 O O . PHE A 1 99 ? -24.806 -4.343 3.372 1.00 96.06 99 PHE A O 1
ATOM 793 N N . GLN A 1 100 ? -26.600 -3.052 3.759 1.00 96.31 100 GLN A N 1
ATOM 794 C CA . GLN A 1 100 ? -26.670 -3.317 5.198 1.00 96.31 100 GLN A CA 1
ATOM 795 C C . GLN A 1 100 ? -26.704 -4.825 5.493 1.00 96.31 100 GLN A C 1
ATOM 797 O O . GLN A 1 100 ? -25.912 -5.318 6.295 1.00 96.31 100 GLN A O 1
ATOM 802 N N . ARG A 1 101 ? -27.574 -5.583 4.809 1.00 96.00 101 ARG A N 1
ATOM 803 C CA . ARG A 1 101 ? -27.670 -7.045 4.976 1.00 96.00 101 ARG A CA 1
ATOM 804 C C . ARG A 1 101 ? -26.375 -7.754 4.586 1.00 96.00 101 ARG A C 1
ATOM 806 O O . ARG A 1 101 ? -25.940 -8.653 5.306 1.00 96.00 101 ARG A O 1
ATOM 813 N N . ILE A 1 102 ? -25.755 -7.346 3.477 1.00 96.44 102 ILE A N 1
ATOM 814 C CA . ILE A 1 102 ? -24.465 -7.880 3.016 1.00 96.44 102 ILE A CA 1
ATOM 815 C C . ILE A 1 102 ? -23.384 -7.621 4.072 1.00 96.44 102 ILE A C 1
ATOM 817 O O . ILE A 1 102 ? -22.683 -8.552 4.468 1.00 96.44 102 ILE A O 1
ATOM 821 N N . ALA A 1 103 ? -23.276 -6.388 4.564 1.00 96.50 103 ALA A N 1
ATOM 822 C CA . ALA A 1 103 ? -22.247 -5.980 5.509 1.00 96.50 103 ALA A CA 1
ATOM 823 C C . ALA A 1 103 ? -22.412 -6.652 6.880 1.00 96.50 103 ALA A C 1
ATOM 825 O O . ALA A 1 103 ? -21.442 -7.171 7.430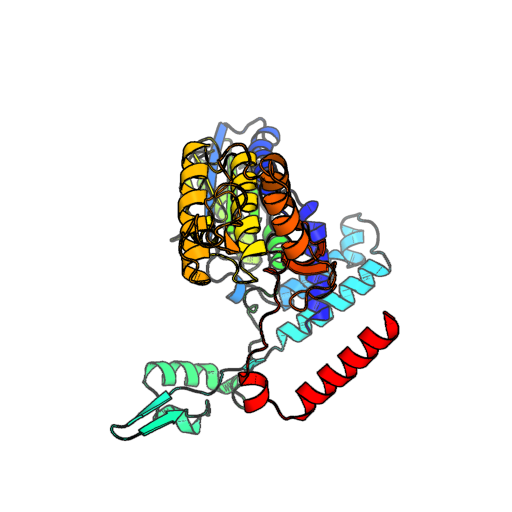 1.00 96.50 103 ALA A O 1
ATOM 826 N N . VAL A 1 104 ? -23.636 -6.726 7.412 1.00 96.38 104 VAL A N 1
ATOM 827 C CA . VAL A 1 104 ? -23.917 -7.433 8.673 1.00 96.38 104 VAL A CA 1
ATOM 828 C C . VAL A 1 104 ? -23.604 -8.925 8.540 1.00 96.38 104 VAL A C 1
ATOM 830 O O . VAL A 1 104 ? -22.939 -9.485 9.407 1.00 96.38 104 VAL A O 1
ATOM 833 N N . SER A 1 105 ? -23.999 -9.560 7.431 1.00 96.06 105 SER A N 1
ATOM 834 C CA . SER A 1 105 ? -23.709 -10.983 7.190 1.00 96.06 105 SER A CA 1
ATOM 835 C C . SER A 1 105 ? -22.206 -11.247 7.057 1.00 96.06 105 SER A C 1
ATOM 837 O O . SER A 1 105 ? -21.688 -12.204 7.630 1.00 96.06 105 SER A O 1
ATOM 839 N N . GLY A 1 106 ? -21.484 -10.385 6.335 1.00 95.56 106 GLY A N 1
ATOM 840 C CA . GLY A 1 106 ? -20.031 -10.474 6.195 1.00 95.56 106 GLY A CA 1
ATOM 841 C C . GLY A 1 106 ? -19.311 -10.341 7.537 1.00 95.56 106 GLY A C 1
ATOM 842 O O . GLY A 1 106 ? -18.465 -11.170 7.867 1.00 95.56 106 GLY A O 1
ATOM 843 N N . ASN A 1 107 ? -19.688 -9.347 8.340 1.00 96.00 107 ASN A N 1
ATOM 844 C CA . ASN A 1 107 ? -19.114 -9.137 9.669 1.00 96.00 107 ASN A CA 1
ATOM 845 C C . ASN A 1 107 ? -19.484 -10.246 10.664 1.00 96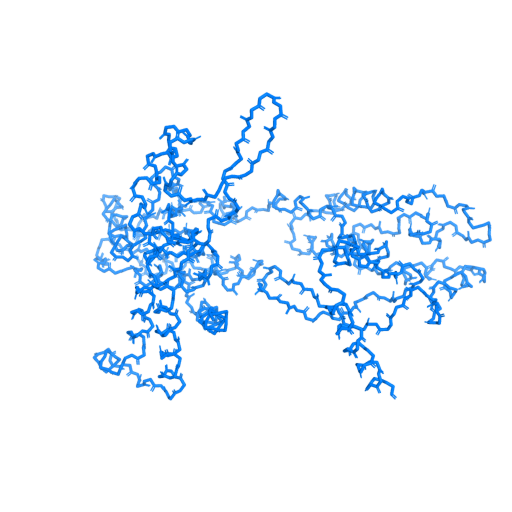.00 107 ASN A C 1
ATOM 847 O O . ASN A 1 107 ? -18.657 -10.610 11.494 1.00 96.00 107 ASN A O 1
ATOM 851 N N . PHE A 1 108 ? -20.670 -10.850 10.546 1.00 95.69 108 PHE A N 1
ATOM 852 C CA . PHE A 1 108 ? -21.032 -12.034 11.327 1.00 95.69 108 PHE A CA 1
ATOM 853 C C . PHE A 1 108 ? -20.115 -13.225 11.015 1.00 95.69 108 PHE A C 1
ATOM 855 O O . PHE A 1 108 ? -19.595 -13.852 11.933 1.00 95.69 108 PHE A O 1
ATOM 862 N N . LEU A 1 109 ? -19.848 -13.501 9.732 1.00 94.50 109 LEU A N 1
ATOM 863 C CA . LEU A 1 109 ? -18.915 -14.565 9.337 1.00 94.50 109 LEU A CA 1
ATOM 864 C C . LEU A 1 109 ? -17.494 -14.315 9.867 1.00 94.50 109 LEU A C 1
ATOM 866 O O . LEU A 1 109 ? -16.810 -15.258 10.259 1.00 94.50 109 LEU A O 1
ATOM 870 N N . LEU A 1 110 ? -17.059 -13.053 9.912 1.00 93.88 110 LEU A N 1
ATOM 871 C CA . LEU A 1 110 ? -15.787 -12.671 10.531 1.00 93.88 110 LEU A CA 1
ATOM 872 C C . LEU A 1 110 ? -15.790 -12.833 12.049 1.00 93.88 110 LEU A C 1
ATOM 874 O O . LEU A 1 110 ? -14.767 -13.209 12.613 1.00 93.88 110 LEU A O 1
ATOM 878 N N . ALA A 1 111 ? -16.918 -12.579 12.709 1.00 94.31 111 ALA A N 1
ATOM 879 C CA . ALA A 1 111 ? -17.058 -12.751 14.151 1.00 94.31 111 ALA A CA 1
ATOM 880 C C . ALA A 1 111 ? -16.994 -14.225 14.591 1.00 94.31 111 ALA A C 1
ATOM 882 O O . ALA A 1 111 ? -16.781 -14.489 15.769 1.00 94.31 111 ALA A O 1
ATOM 883 N N . ILE A 1 112 ? -17.148 -15.185 13.674 1.00 93.81 112 ILE A N 1
ATOM 884 C CA . ILE A 1 112 ? -17.011 -16.630 13.943 1.00 93.81 112 ILE A CA 1
ATOM 885 C C . ILE A 1 112 ? -15.797 -17.251 13.232 1.00 93.81 112 ILE A C 1
ATOM 887 O O . ILE A 1 112 ? -15.747 -18.463 12.999 1.00 93.81 112 ILE A O 1
ATOM 891 N N . LYS A 1 113 ? -14.823 -16.420 12.842 1.00 93.69 113 LYS A N 1
ATOM 892 C CA . LYS A 1 113 ? -13.628 -16.865 12.118 1.00 93.69 113 LYS A CA 1
ATOM 893 C C . LYS A 1 113 ? -12.797 -17.855 12.940 1.00 93.69 113 LYS A C 1
ATOM 895 O O . LYS A 1 113 ? -12.735 -17.806 14.171 1.00 93.69 113 LYS A O 1
ATOM 900 N N . ARG A 1 114 ? -12.095 -18.725 12.214 1.00 93.62 114 ARG A N 1
ATOM 901 C CA . ARG A 1 114 ? -11.101 -19.654 12.757 1.00 93.62 114 ARG A CA 1
ATOM 902 C C . ARG A 1 114 ? -9.767 -19.409 12.072 1.00 93.62 114 ARG A C 1
ATOM 904 O O . ARG A 1 114 ? -9.728 -19.220 10.856 1.00 93.62 114 ARG A O 1
ATOM 911 N N . ILE A 1 115 ? -8.693 -19.401 12.846 1.00 93.12 115 ILE A N 1
ATOM 912 C CA . ILE A 1 115 ? -7.344 -19.097 12.381 1.00 93.12 115 ILE A CA 1
ATOM 913 C C . ILE A 1 115 ? -6.575 -20.399 12.257 1.00 93.12 115 ILE A C 1
ATOM 915 O O . ILE A 1 115 ? -6.435 -21.126 13.233 1.00 93.12 115 ILE A O 1
ATOM 919 N N . PHE A 1 116 ? -6.086 -20.701 11.059 1.00 92.56 116 PHE A N 1
ATOM 920 C CA . PHE A 1 116 ? -5.216 -21.852 10.860 1.00 92.56 116 PHE A CA 1
ATOM 921 C C . PHE A 1 116 ? -3.836 -21.564 11.456 1.00 92.56 116 PHE A C 1
ATOM 923 O O . PHE A 1 116 ? -3.216 -20.561 11.103 1.00 92.56 116 PHE A O 1
ATOM 930 N N . LEU A 1 117 ? -3.348 -22.441 12.333 1.00 89.88 117 LEU A N 1
ATOM 931 C CA . LEU A 1 117 ? -2.071 -22.246 13.028 1.00 89.88 117 LEU A CA 1
ATOM 932 C C . LEU A 1 117 ? -0.848 -22.702 12.209 1.00 89.88 117 LEU A C 1
ATOM 934 O O . LEU A 1 117 ? 0.291 -22.547 12.648 1.00 89.88 117 LEU A O 1
ATOM 938 N N . GLY A 1 118 ? -1.053 -23.263 11.015 1.00 89.25 118 GLY A N 1
ATOM 939 C CA . GLY A 1 118 ? 0.029 -23.764 10.169 1.00 89.25 118 GLY A CA 1
ATOM 940 C C . GLY A 1 118 ? 0.423 -25.211 10.475 1.00 89.25 118 GLY A C 1
ATOM 941 O O . GLY A 1 118 ? -0.276 -25.939 11.173 1.00 89.25 118 GLY A O 1
ATOM 942 N N . GLU A 1 119 ? 1.569 -25.625 9.935 1.00 85.44 119 GLU A N 1
ATOM 943 C CA . GLU A 1 119 ? 2.057 -27.016 9.981 1.00 85.44 119 GLU A CA 1
ATOM 944 C C . GLU A 1 119 ? 2.615 -27.455 11.346 1.00 85.44 119 GLU A C 1
ATOM 946 O O . GLU A 1 119 ? 2.952 -28.626 11.513 1.00 85.44 119 GLU A O 1
ATOM 951 N N . GLY A 1 120 ? 2.710 -26.541 12.315 1.00 86.62 120 GLY A N 1
ATOM 952 C CA . GLY A 1 120 ? 3.221 -26.836 13.651 1.00 86.62 120 GLY A CA 1
ATOM 953 C C . GLY A 1 120 ? 4.667 -26.403 13.901 1.00 86.62 120 GLY A C 1
ATOM 954 O O . GLY A 1 120 ? 5.391 -26.050 12.961 1.00 86.62 120 GLY A O 1
ATOM 955 N N . PRO A 1 121 ? 5.106 -26.405 15.173 1.00 87.38 121 PRO A N 1
ATOM 956 C CA . PRO A 1 121 ? 6.487 -26.118 15.528 1.00 87.38 121 PRO A CA 1
ATOM 957 C C . PRO A 1 121 ? 7.435 -27.201 15.004 1.00 87.38 121 PRO A C 1
ATOM 959 O O . PRO A 1 121 ? 7.092 -28.384 14.915 1.00 87.38 121 PRO A O 1
ATOM 962 N N . VAL A 1 122 ? 8.661 -26.782 14.690 1.00 90.06 122 VAL A N 1
ATOM 963 C CA . VAL A 1 122 ? 9.758 -27.694 14.360 1.00 90.06 122 VAL A CA 1
ATOM 964 C C . VAL A 1 122 ? 10.354 -28.223 15.662 1.00 90.06 122 VAL A C 1
ATOM 966 O O . VAL A 1 122 ? 10.769 -27.449 16.523 1.00 90.06 122 VAL A O 1
ATOM 969 N N . CYS A 1 123 ? 10.414 -29.542 15.791 1.00 85.06 123 CYS A N 1
ATOM 970 C CA . CYS A 1 123 ? 11.148 -30.240 16.832 1.00 85.06 123 CYS A CA 1
ATOM 971 C C . CYS A 1 123 ? 12.429 -30.823 16.236 1.00 85.06 123 CYS A C 1
ATOM 973 O O . CYS A 1 123 ? 12.407 -31.446 15.171 1.00 85.06 123 CYS A O 1
ATOM 975 N N . THR A 1 124 ? 13.535 -30.645 16.946 1.00 88.50 124 THR A N 1
ATOM 976 C CA . THR A 1 124 ? 14.853 -31.135 16.542 1.00 88.50 124 THR A CA 1
ATOM 977 C C . THR A 1 124 ? 15.435 -32.025 17.628 1.00 88.50 124 THR A C 1
ATOM 979 O O . THR A 1 124 ? 15.358 -31.696 18.811 1.00 88.50 124 THR A O 1
ATOM 982 N N . THR A 1 125 ? 16.031 -33.133 17.214 1.00 85.44 125 THR A N 1
ATOM 983 C CA . THR A 1 125 ? 16.983 -33.932 17.991 1.00 85.44 125 THR A CA 1
ATOM 984 C C . THR A 1 125 ? 18.333 -33.889 17.276 1.00 85.44 125 THR A C 1
ATOM 986 O O . THR A 1 125 ? 18.412 -33.360 16.167 1.00 85.44 125 THR A O 1
ATOM 989 N N . ASP A 1 126 ? 19.380 -34.456 17.875 1.00 88.81 126 ASP A N 1
ATOM 990 C CA . ASP A 1 126 ? 20.722 -34.462 17.270 1.00 88.81 126 ASP A CA 1
ATOM 991 C C . ASP A 1 126 ? 20.731 -35.102 15.866 1.00 88.81 126 ASP A C 1
ATOM 993 O O . ASP A 1 126 ? 21.436 -34.636 14.974 1.00 88.81 126 ASP A O 1
ATOM 997 N N . ASP A 1 127 ? 19.866 -36.099 15.641 1.00 85.31 127 ASP A N 1
ATOM 998 C CA . ASP A 1 127 ? 19.805 -36.857 14.384 1.00 85.31 127 ASP A CA 1
ATOM 999 C C . ASP A 1 127 ? 18.658 -36.460 13.432 1.00 85.31 127 ASP A C 1
ATOM 1001 O O . ASP A 1 127 ? 18.703 -36.779 12.242 1.00 85.31 127 ASP A O 1
ATOM 1005 N N . PHE A 1 128 ? 17.600 -35.791 13.915 1.00 83.06 128 PHE A N 1
ATOM 1006 C CA . PHE A 1 128 ? 16.369 -35.591 13.138 1.00 83.06 128 PHE A CA 1
ATOM 1007 C C . PHE A 1 128 ? 15.734 -34.218 13.343 1.00 83.06 128 PHE A C 1
ATOM 1009 O O . PHE A 1 128 ? 15.713 -33.658 14.436 1.00 83.06 128 PHE A O 1
ATOM 1016 N N . HIS A 1 129 ? 15.103 -33.716 12.282 1.00 85.62 129 HIS A N 1
ATOM 1017 C CA . HIS A 1 129 ? 14.188 -32.582 12.336 1.00 85.62 129 HIS A CA 1
ATOM 1018 C C . HIS A 1 129 ? 12.810 -33.034 11.855 1.00 85.62 129 HIS A C 1
ATOM 1020 O O . HIS A 1 129 ? 12.681 -33.673 10.812 1.00 85.62 129 HIS A O 1
ATOM 1026 N N . ASN A 1 130 ? 11.767 -32.715 12.615 1.00 86.44 130 ASN A N 1
ATOM 1027 C CA . ASN A 1 130 ? 10.394 -33.004 12.219 1.00 86.44 130 ASN A CA 1
ATOM 1028 C C . ASN A 1 130 ? 9.450 -31.898 12.699 1.00 86.44 130 ASN A C 1
ATOM 1030 O O . ASN A 1 130 ? 9.776 -31.156 13.623 1.00 86.44 130 ASN A O 1
ATOM 1034 N N . LYS A 1 131 ? 8.274 -31.777 12.085 1.00 87.06 131 LYS A N 1
ATOM 1035 C CA . LYS A 1 131 ? 7.213 -30.879 12.551 1.00 87.06 131 LYS A CA 1
ATOM 1036 C C . LYS A 1 131 ? 6.207 -31.661 13.376 1.00 87.06 131 LYS A C 1
ATOM 1038 O O . LYS A 1 131 ? 5.899 -32.812 13.072 1.00 87.06 131 LYS A O 1
ATOM 1043 N N . VAL A 1 132 ? 5.707 -31.038 14.431 1.00 86.25 132 VAL A N 1
ATOM 1044 C CA . VAL A 1 132 ? 4.730 -31.656 15.327 1.00 86.25 132 VAL A CA 1
ATOM 1045 C C . VAL A 1 132 ? 3.422 -30.891 15.230 1.00 86.25 132 VAL A C 1
ATOM 1047 O O . VAL A 1 132 ? 3.429 -29.669 15.248 1.00 86.25 132 VAL A O 1
ATOM 1050 N N . SER A 1 133 ? 2.294 -31.593 15.130 1.00 85.44 133 SER A N 1
ATOM 1051 C CA . SER A 1 133 ? 0.981 -30.950 15.035 1.00 85.44 133 SER A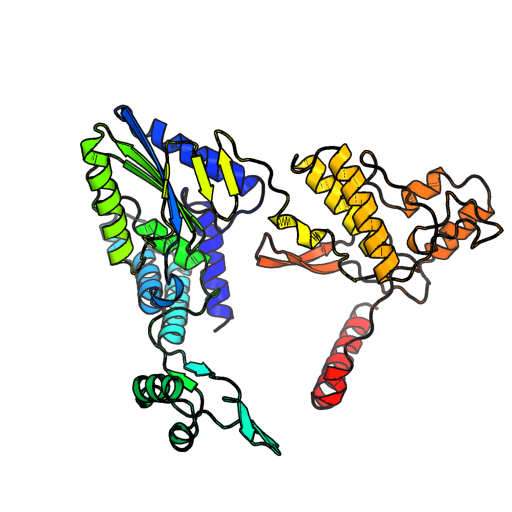 CA 1
ATOM 1052 C C . SER A 1 133 ? 0.647 -30.133 16.289 1.00 85.44 133 SER A C 1
ATOM 1054 O O . SER A 1 133 ? 1.062 -30.479 17.402 1.00 85.44 133 SER A O 1
ATOM 1056 N N . TRP A 1 134 ? -0.167 -29.085 16.111 1.00 85.38 134 TRP A N 1
ATOM 1057 C CA . TRP A 1 134 ? -0.712 -28.211 17.164 1.00 85.38 134 TRP A CA 1
ATOM 1058 C C . TRP A 1 134 ? -1.743 -28.903 18.071 1.00 85.38 134 TRP A C 1
ATOM 1060 O O . TRP A 1 134 ? -2.759 -28.328 18.434 1.00 85.38 134 TRP A O 1
ATOM 1070 N N . GLU A 1 135 ? -1.523 -30.160 18.427 1.00 84.12 135 GLU A N 1
ATOM 1071 C CA . GLU A 1 135 ? -2.436 -30.924 19.265 1.00 84.12 135 GLU A CA 1
ATOM 1072 C C . GLU A 1 135 ? -2.025 -30.862 20.736 1.00 84.12 135 GLU A C 1
ATOM 1074 O O . GLU A 1 135 ? -0.840 -30.916 21.069 1.00 84.12 135 GLU A O 1
ATOM 1079 N N . MET A 1 136 ? -3.015 -30.853 21.632 1.00 81.81 136 MET A N 1
ATOM 1080 C CA . MET A 1 136 ? -2.798 -30.797 23.085 1.00 81.81 136 MET A CA 1
ATOM 1081 C C . MET A 1 136 ? -1.870 -31.907 23.601 1.00 81.81 136 MET A C 1
ATOM 1083 O O . MET A 1 136 ? -1.093 -31.680 24.526 1.00 81.81 136 MET A O 1
ATOM 1087 N N . ARG A 1 137 ? -1.889 -33.093 22.971 1.00 85.12 137 ARG A N 1
ATOM 1088 C CA . ARG A 1 137 ? -0.999 -34.218 23.319 1.00 85.12 137 ARG A CA 1
ATOM 1089 C C . ARG A 1 137 ? 0.491 -33.905 23.147 1.00 85.12 137 ARG A C 1
ATOM 1091 O O . ARG A 1 137 ? 1.323 -34.567 23.754 1.00 85.12 137 ARG A O 1
ATOM 1098 N N . ASN A 1 138 ? 0.824 -32.914 22.322 1.00 86.31 138 ASN A N 1
ATOM 1099 C CA . ASN A 1 138 ? 2.197 -32.553 21.993 1.00 86.31 138 ASN A CA 1
ATOM 1100 C C . ASN A 1 138 ? 2.729 -31.378 22.823 1.00 86.31 138 ASN A C 1
ATOM 1102 O O . ASN A 1 138 ? 3.908 -31.057 22.700 1.00 86.31 138 ASN A O 1
ATOM 1106 N N . ILE A 1 139 ? 1.910 -30.753 23.677 1.00 84.06 139 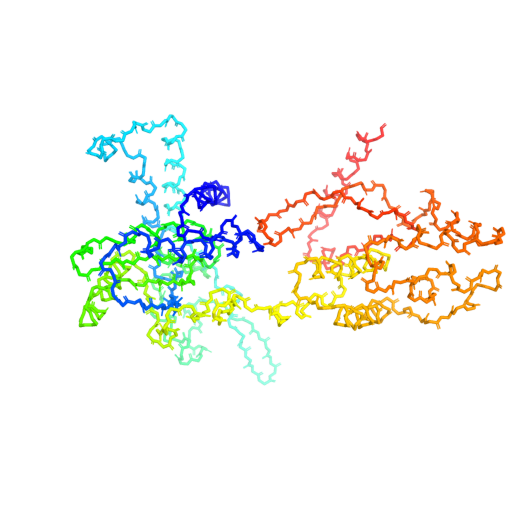ILE A N 1
ATOM 1107 C CA . ILE A 1 139 ? 2.308 -29.571 24.460 1.00 84.06 139 ILE A CA 1
ATOM 1108 C C . ILE A 1 139 ? 3.521 -29.855 25.341 1.00 84.06 139 ILE A C 1
ATOM 1110 O O . ILE A 1 139 ? 4.452 -29.059 25.356 1.00 84.06 139 ILE A O 1
ATOM 1114 N N . SER A 1 140 ? 3.577 -31.017 25.997 1.00 86.38 140 SER A N 1
ATOM 1115 C CA . SER A 1 140 ? 4.710 -31.400 26.855 1.00 86.38 140 SER A CA 1
ATOM 1116 C C . SER A 1 140 ? 6.059 -31.430 26.126 1.00 86.38 140 SER A C 1
ATOM 1118 O O . SER A 1 140 ? 7.104 -31.371 26.765 1.00 86.38 140 SER A O 1
ATOM 1120 N N . ARG A 1 141 ? 6.045 -31.506 24.789 1.00 86.38 141 ARG A N 1
ATOM 1121 C CA . ARG A 1 141 ? 7.235 -31.519 23.929 1.00 86.38 141 ARG A CA 1
ATOM 1122 C C . ARG A 1 141 ? 7.684 -30.117 23.505 1.00 86.38 141 ARG A C 1
ATOM 1124 O O . ARG A 1 141 ? 8.716 -29.987 22.853 1.00 86.38 141 ARG A O 1
ATOM 1131 N N . MET A 1 142 ? 6.903 -29.084 23.813 1.00 88.62 142 MET A N 1
ATOM 1132 C CA . MET A 1 142 ? 7.176 -27.695 23.439 1.00 88.62 142 MET A CA 1
ATOM 1133 C C . MET A 1 142 ? 7.965 -26.973 24.540 1.00 88.62 142 MET A C 1
ATOM 1135 O O . MET A 1 142 ? 8.040 -27.442 25.672 1.00 88.62 142 MET A O 1
ATOM 1139 N N . ASN A 1 143 ? 8.549 -25.812 24.234 1.00 91.00 143 ASN A N 1
ATOM 1140 C CA . ASN A 1 143 ? 9.187 -24.977 25.260 1.00 91.00 143 ASN A CA 1
ATOM 1141 C C . ASN A 1 143 ? 8.148 -24.374 26.226 1.00 91.00 143 ASN A C 1
ATOM 1143 O O . ASN A 1 143 ? 6.977 -24.235 25.874 1.00 91.00 143 ASN A O 1
ATOM 1147 N N . SER A 1 144 ? 8.591 -23.969 27.419 1.00 93.94 144 SER A N 1
ATOM 1148 C CA . SER A 1 144 ? 7.729 -23.449 28.494 1.00 93.94 144 SER A CA 1
ATOM 1149 C C . SER A 1 144 ? 6.785 -22.329 28.044 1.00 93.94 144 SER A C 1
ATOM 1151 O O . SER A 1 144 ? 5.596 -22.377 28.336 1.00 93.94 144 SER A O 1
ATOM 1153 N N . ARG A 1 145 ? 7.280 -21.369 27.258 1.00 92.88 145 ARG A N 1
ATOM 1154 C CA . ARG A 1 145 ? 6.479 -20.246 26.746 1.00 92.88 145 ARG A CA 1
ATOM 1155 C C . ARG A 1 145 ? 5.366 -20.692 25.795 1.00 92.88 145 ARG A C 1
ATOM 1157 O O . ARG A 1 145 ? 4.256 -20.179 25.839 1.00 92.88 145 ARG A O 1
ATOM 1164 N N . THR A 1 146 ? 5.653 -21.656 24.928 1.00 90.56 146 THR A N 1
ATOM 1165 C CA . THR A 1 146 ? 4.649 -22.197 24.000 1.00 90.56 146 THR A CA 1
ATOM 1166 C C . THR A 1 146 ? 3.624 -23.035 24.756 1.00 90.56 146 THR A C 1
ATOM 1168 O O . THR A 1 146 ? 2.445 -23.007 24.415 1.00 90.56 146 THR A O 1
ATOM 1171 N N . GLN A 1 147 ? 4.052 -23.747 25.804 1.00 91.56 147 GLN A N 1
ATOM 1172 C CA . GLN A 1 147 ? 3.135 -24.474 26.678 1.00 91.56 147 GLN A CA 1
ATOM 1173 C C . GLN A 1 147 ? 2.143 -23.533 27.363 1.00 91.56 147 GLN A C 1
ATOM 1175 O O . GLN A 1 147 ? 0.950 -23.827 27.367 1.00 91.56 147 GLN A O 1
ATOM 1180 N N . GLU A 1 148 ? 2.617 -22.401 27.884 1.00 93.88 148 GLU A N 1
ATOM 1181 C CA . GLU A 1 148 ? 1.784 -21.357 28.489 1.00 93.88 148 GLU A CA 1
ATOM 1182 C C . GLU A 1 148 ? 0.724 -20.852 27.498 1.00 93.88 148 GLU A C 1
ATOM 1184 O O . GLU A 1 148 ? -0.471 -21.003 27.749 1.00 93.88 148 GLU A O 1
ATOM 1189 N N . TRP A 1 149 ? 1.142 -20.394 26.312 1.00 91.12 149 TRP A N 1
ATOM 1190 C CA . TRP A 1 149 ? 0.226 -19.901 25.275 1.00 91.12 149 TRP A CA 1
ATOM 1191 C C . TRP A 1 149 ? -0.813 -20.932 24.832 1.00 91.12 149 TRP A C 1
ATOM 1193 O O . TRP A 1 149 ? -1.992 -20.618 24.682 1.00 91.12 149 TRP A O 1
ATOM 1203 N N . MET A 1 150 ? -0.391 -22.179 24.621 1.00 88.25 150 MET A N 1
ATOM 1204 C CA . MET A 1 150 ? -1.296 -23.249 24.198 1.00 88.25 150 MET A CA 1
ATOM 1205 C C . MET A 1 150 ? -2.272 -23.644 25.307 1.00 88.25 150 MET A C 1
ATOM 1207 O O . MET A 1 150 ? -3.399 -24.042 25.018 1.00 88.25 150 MET A O 1
ATOM 1211 N N . THR A 1 151 ? -1.856 -23.529 26.569 1.00 90.06 151 THR A N 1
ATOM 1212 C CA . THR A 1 151 ? -2.721 -23.805 27.720 1.00 90.06 151 THR A CA 1
ATOM 1213 C C . THR A 1 151 ? -3.809 -22.743 27.845 1.00 90.06 151 THR A C 1
ATOM 1215 O O . THR A 1 151 ? -4.969 -23.103 28.030 1.00 90.06 151 THR A O 1
ATOM 1218 N N . GLU A 1 152 ? -3.471 -21.464 27.664 1.00 91.44 152 GLU A N 1
ATOM 1219 C CA . GLU A 1 152 ? -4.450 -20.365 27.637 1.00 91.44 152 GLU A CA 1
ATOM 1220 C C . GLU A 1 152 ? -5.438 -20.490 26.468 1.00 91.44 152 GLU A C 1
ATOM 1222 O O . GLU A 1 152 ? -6.627 -20.214 26.610 1.00 91.44 152 GLU A O 1
ATOM 1227 N N . ALA A 1 153 ? -4.958 -20.944 25.310 1.00 90.19 153 ALA A N 1
ATOM 1228 C CA . ALA A 1 153 ? -5.750 -21.073 24.090 1.00 90.19 153 ALA A CA 1
ATOM 1229 C C . ALA A 1 153 ? -6.523 -22.401 23.969 1.00 90.19 153 ALA A C 1
ATOM 1231 O O . ALA A 1 153 ? -7.233 -22.606 22.981 1.00 90.19 153 ALA A O 1
ATOM 1232 N N . LYS A 1 154 ? -6.388 -23.313 24.942 1.00 89.19 154 LYS A N 1
ATOM 1233 C CA . LYS A 1 154 ? -6.847 -24.709 24.859 1.00 89.19 154 LYS A CA 1
ATOM 1234 C C . LYS A 1 154 ? -8.306 -24.851 24.429 1.00 89.19 154 LYS A C 1
ATOM 1236 O O . LYS A 1 154 ? -8.604 -25.664 23.560 1.00 89.19 154 LYS A O 1
ATOM 1241 N N . ASP A 1 155 ? -9.203 -24.075 25.029 1.00 91.38 155 ASP A N 1
ATOM 1242 C CA . ASP A 1 155 ? -10.647 -24.213 24.797 1.00 91.38 155 ASP A CA 1
ATOM 1243 C C . ASP A 1 155 ? -11.079 -23.679 23.420 1.00 91.38 155 ASP A C 1
ATOM 1245 O O . ASP A 1 155 ? -12.135 -24.045 22.899 1.00 91.38 155 ASP A O 1
ATOM 1249 N N . LEU A 1 156 ? -10.239 -22.844 22.806 1.00 92.25 156 LEU A N 1
ATOM 1250 C CA . LEU A 1 156 ? -10.450 -22.263 21.480 1.00 92.25 156 LEU A CA 1
ATOM 1251 C C . LEU A 1 156 ? -9.792 -23.089 20.365 1.00 92.25 156 LEU A C 1
ATOM 1253 O O . LEU A 1 156 ? -10.049 -22.845 19.185 1.00 92.25 156 LEU A O 1
ATOM 1257 N N . LEU A 1 157 ? -8.934 -24.047 20.716 1.00 89.75 157 LEU A N 1
ATOM 1258 C CA . LEU A 1 157 ? -8.145 -24.837 19.781 1.00 89.75 157 LEU A CA 1
ATOM 1259 C C . LEU A 1 157 ? -8.901 -26.097 19.337 1.00 89.75 157 LEU A C 1
ATOM 1261 O O . LEU A 1 157 ? -9.192 -26.982 20.141 1.00 89.75 157 LEU A O 1
ATOM 1265 N N . LYS A 1 158 ? -9.179 -26.215 18.036 1.00 86.94 158 LYS A N 1
ATOM 1266 C CA . LYS A 1 158 ? -9.864 -27.368 17.428 1.00 86.94 158 LYS A CA 1
ATOM 1267 C C . LYS A 1 158 ? -9.218 -27.722 16.094 1.00 86.94 158 LYS A C 1
ATOM 1269 O O . LYS A 1 158 ? -9.135 -26.877 15.209 1.00 86.94 158 LYS A O 1
ATOM 1274 N N . ASP A 1 159 ? -8.755 -28.962 15.951 1.00 83.94 159 ASP A N 1
ATOM 1275 C CA . ASP A 1 159 ? -8.228 -29.520 14.694 1.00 83.94 159 ASP A CA 1
ATOM 1276 C C . ASP A 1 159 ? -7.135 -28.666 14.010 1.00 83.94 159 ASP A C 1
ATOM 1278 O O . ASP A 1 159 ? -7.102 -28.528 12.789 1.00 83.94 159 ASP A O 1
ATOM 1282 N N . GLY A 1 160 ? -6.237 -28.051 14.793 1.00 85.00 160 GLY A N 1
ATOM 1283 C CA . GLY A 1 160 ? -5.179 -27.169 14.269 1.00 85.00 160 GLY A CA 1
ATOM 1284 C C . GLY A 1 160 ? -5.648 -25.754 13.895 1.00 85.00 160 GLY A C 1
ATOM 1285 O O . GLY A 1 160 ? -4.888 -24.981 13.303 1.00 85.00 160 GLY A O 1
ATOM 1286 N N . TYR A 1 161 ? -6.880 -25.403 14.264 1.00 91.62 161 TYR A N 1
ATOM 1287 C CA . TYR A 1 161 ? -7.445 -24.066 14.150 1.00 91.62 161 TYR A CA 1
ATOM 1288 C C . TYR A 1 161 ? -7.711 -23.454 15.521 1.00 91.62 161 TYR A C 1
ATOM 1290 O O . TYR A 1 161 ? -8.081 -24.149 16.462 1.00 91.62 161 TYR A O 1
ATOM 1298 N N . LEU A 1 162 ? -7.594 -22.133 15.602 1.00 92.44 162 LEU A N 1
ATOM 1299 C CA . LEU A 1 162 ? -7.960 -21.343 16.768 1.00 92.44 162 LEU A CA 1
ATOM 1300 C C . LEU A 1 162 ? -9.234 -20.543 16.484 1.00 92.44 162 LEU A C 1
ATOM 1302 O O . LEU A 1 162 ? -9.273 -19.740 15.548 1.00 92.44 162 LEU A O 1
ATOM 1306 N N . GLU A 1 163 ? -10.279 -20.740 17.279 1.00 93.50 163 GLU A N 1
ATOM 1307 C CA . GLU A 1 163 ? -11.471 -19.893 17.252 1.00 93.50 163 GLU A CA 1
ATOM 1308 C C . GLU A 1 163 ? -11.118 -18.496 17.777 1.00 93.50 163 GLU A C 1
ATOM 1310 O O . GLU A 1 163 ? -10.608 -18.334 18.881 1.00 93.50 163 GLU A O 1
ATOM 1315 N N . SER A 1 164 ? -11.365 -17.465 16.969 1.00 91.88 164 SER A N 1
ATOM 1316 C CA . SER A 1 164 ? -10.998 -16.089 17.304 1.00 91.88 164 SER A CA 1
ATOM 1317 C C . SER A 1 164 ? -12.152 -15.179 16.929 1.00 91.88 164 SER A C 1
ATOM 1319 O O . SER A 1 164 ? -12.241 -14.708 15.803 1.00 91.88 164 SER A O 1
ATOM 1321 N N . SER A 1 165 ? -13.083 -14.956 17.855 1.00 91.31 165 SER A N 1
ATOM 1322 C CA . SER A 1 165 ? -14.210 -14.051 17.610 1.00 91.31 165 SER A CA 1
ATOM 1323 C C . SER A 1 165 ? -13.796 -12.569 17.579 1.00 91.31 165 SER A C 1
ATOM 1325 O O . SER A 1 165 ? -14.023 -11.923 16.549 1.00 91.31 165 SER A O 1
ATOM 1327 N N . PRO A 1 166 ? -13.133 -12.022 18.624 1.00 91.75 166 PRO A N 1
ATOM 1328 C CA . PRO A 1 166 ? -12.659 -10.640 18.610 1.00 91.75 166 PRO A CA 1
ATOM 1329 C C . PRO A 1 166 ? -11.465 -10.450 17.667 1.00 91.75 166 PRO A C 1
ATOM 1331 O O . PRO A 1 166 ? -10.892 -11.413 17.146 1.00 91.75 166 PRO A O 1
ATOM 1334 N N . GLY A 1 167 ? -11.102 -9.189 17.443 1.00 91.88 167 GLY A N 1
ATOM 1335 C CA . GLY A 1 167 ? -10.006 -8.806 16.564 1.00 91.88 167 GLY A CA 1
ATOM 1336 C C . GLY A 1 167 ? -10.340 -8.961 15.080 1.00 91.88 167 GLY A C 1
ATOM 1337 O O . GLY A 1 167 ? -11.144 -9.790 14.650 1.00 91.88 167 GLY A O 1
ATOM 1338 N N . MET A 1 168 ? -9.679 -8.163 14.265 1.00 92.94 168 MET A N 1
ATOM 1339 C CA . MET A 1 168 ? -9.684 -8.235 12.815 1.00 92.94 168 MET A CA 1
ATOM 1340 C C . MET A 1 168 ? -8.391 -8.883 12.332 1.00 92.94 168 MET A C 1
ATOM 1342 O O . MET A 1 168 ? -7.335 -8.718 12.936 1.00 92.94 168 MET A O 1
ATOM 1346 N N . LEU A 1 169 ? -8.448 -9.602 11.207 1.00 91.19 169 LEU A N 1
ATOM 1347 C CA . LEU A 1 169 ? -7.208 -9.972 10.525 1.00 91.19 169 LEU A CA 1
ATOM 1348 C C . LEU A 1 169 ? -6.608 -8.734 9.866 1.00 91.19 169 LEU A C 1
ATOM 1350 O O . LEU A 1 169 ? -7.332 -7.880 9.340 1.00 91.19 169 LEU A O 1
ATOM 1354 N N . MET A 1 170 ? -5.281 -8.658 9.907 1.00 89.81 170 MET A N 1
ATOM 1355 C CA . MET A 1 170 ? -4.523 -7.560 9.325 1.00 89.81 170 MET A CA 1
ATOM 1356 C C . MET A 1 170 ? -4.855 -7.397 7.838 1.00 89.81 170 MET A C 1
ATOM 1358 O O . MET A 1 170 ? -4.889 -8.375 7.091 1.00 89.81 170 MET A O 1
ATOM 1362 N N . GLY A 1 171 ? -5.130 -6.161 7.418 1.00 82.31 171 GLY A N 1
ATOM 1363 C CA . GLY A 1 171 ? -5.329 -5.817 6.009 1.00 82.31 171 GLY A CA 1
ATOM 1364 C C . GLY A 1 171 ? -6.686 -6.181 5.393 1.00 82.31 171 GLY A C 1
ATOM 1365 O O . GLY A 1 171 ? -6.844 -6.003 4.191 1.00 82.31 171 GLY A O 1
ATOM 1366 N N . MET A 1 172 ? -7.662 -6.705 6.152 1.00 88.00 172 MET A N 1
ATOM 1367 C CA . MET A 1 172 ? -8.960 -7.099 5.566 1.00 88.00 172 MET A CA 1
ATOM 1368 C C . MET A 1 172 ? -9.991 -5.968 5.455 1.00 88.00 172 MET A C 1
ATOM 1370 O O . MET A 1 172 ? -10.868 -6.057 4.600 1.00 88.00 172 MET A O 1
ATOM 1374 N N . HIS A 1 173 ? -9.914 -4.956 6.324 1.00 91.56 173 HIS A N 1
ATOM 1375 C CA . HIS A 1 173 ? -10.847 -3.822 6.376 1.00 91.56 173 HIS A CA 1
ATOM 1376 C C . HIS A 1 173 ? -10.116 -2.526 6.731 1.00 91.56 173 HIS A C 1
ATOM 1378 O O . HIS A 1 173 ? -10.285 -1.975 7.819 1.00 91.56 173 HIS A O 1
ATOM 1384 N N . ASN A 1 174 ? -9.275 -2.042 5.827 1.00 92.69 174 ASN A N 1
ATOM 1385 C CA . ASN A 1 174 ? -8.488 -0.829 6.039 1.00 92.69 174 ASN A CA 1
ATOM 1386 C C . ASN A 1 174 ? -9.370 0.418 5.885 1.00 92.69 174 ASN A C 1
ATOM 1388 O O . ASN A 1 174 ? -9.398 1.286 6.758 1.00 92.69 174 ASN A O 1
ATOM 1392 N N . ALA A 1 175 ? -10.180 0.472 4.828 1.00 94.56 175 ALA A N 1
ATOM 1393 C CA . ALA A 1 175 ? -11.100 1.574 4.583 1.00 94.56 175 ALA A CA 1
ATOM 1394 C C . ALA A 1 175 ? -12.240 1.592 5.610 1.00 94.56 175 ALA A C 1
ATOM 1396 O O . ALA A 1 175 ? -12.513 2.630 6.211 1.00 94.56 175 ALA A O 1
ATOM 1397 N N . ALA A 1 176 ? -12.860 0.438 5.885 1.00 95.06 176 ALA A N 1
ATOM 1398 C CA . ALA A 1 176 ? -13.963 0.364 6.845 1.00 95.06 176 ALA A CA 1
ATOM 1399 C C . ALA A 1 176 ? -13.532 0.721 8.279 1.00 95.06 176 ALA A C 1
ATOM 1401 O O . ALA A 1 176 ? -14.266 1.414 8.985 1.00 95.06 176 ALA A O 1
ATOM 1402 N N . SER A 1 177 ? -12.336 0.293 8.706 1.00 95.12 177 SER A N 1
ATOM 1403 C CA . SER A 1 177 ? -11.795 0.674 10.018 1.00 95.12 177 SER A CA 1
ATOM 1404 C C . SER A 1 177 ? -11.396 2.151 10.083 1.00 95.12 177 SER A C 1
ATOM 1406 O O . SER A 1 177 ? -11.608 2.785 11.115 1.00 95.12 177 SER A O 1
ATOM 1408 N N . THR A 1 178 ? -10.903 2.730 8.981 1.00 96.00 178 THR A N 1
ATOM 1409 C CA . THR A 1 178 ? -10.653 4.179 8.879 1.00 96.00 178 THR A CA 1
ATOM 1410 C C . THR A 1 178 ? -11.945 4.970 9.080 1.00 96.00 178 THR A C 1
ATOM 1412 O O . THR A 1 178 ? -11.967 5.903 9.883 1.00 96.00 178 THR A O 1
ATOM 1415 N N . THR A 1 179 ? -13.035 4.574 8.409 1.00 96.00 179 THR A N 1
ATOM 1416 C CA . THR A 1 179 ? -14.357 5.195 8.588 1.00 96.00 179 THR A CA 1
ATOM 1417 C C . THR A 1 179 ? -14.807 5.112 10.041 1.00 96.00 179 THR A C 1
ATOM 1419 O O . THR A 1 179 ? -15.190 6.135 10.602 1.00 96.00 179 THR A O 1
ATOM 1422 N N . LEU A 1 180 ? -14.706 3.932 10.670 1.00 95.50 180 LEU A N 1
ATOM 1423 C CA . LEU A 1 180 ? -15.044 3.753 12.085 1.00 95.50 180 LEU A CA 1
ATOM 1424 C C . LEU A 1 180 ? -14.254 4.727 12.971 1.00 95.50 180 LEU A C 1
ATOM 1426 O O . LEU A 1 180 ? -14.853 5.424 13.784 1.00 95.50 180 LEU A O 1
ATOM 1430 N N . GLY A 1 181 ? -12.937 4.838 12.781 1.00 94.69 181 GLY A N 1
ATOM 1431 C CA . GLY A 1 181 ? -12.104 5.741 13.578 1.00 94.69 181 GLY A CA 1
ATOM 1432 C C . GLY A 1 181 ? -12.465 7.217 13.436 1.00 94.69 181 GLY A C 1
ATOM 1433 O O . GLY A 1 181 ? -12.380 7.963 14.407 1.00 94.69 181 GLY A O 1
ATOM 1434 N N . LEU A 1 182 ? -12.929 7.634 12.259 1.00 94.75 182 LEU A N 1
ATOM 1435 C CA . LEU A 1 182 ? -13.380 9.005 12.024 1.00 94.75 182 LEU A CA 1
ATOM 1436 C C . LEU A 1 182 ? -14.778 9.284 12.592 1.00 94.75 182 LEU A C 1
ATOM 1438 O O . LEU A 1 182 ? -15.104 10.445 12.820 1.00 94.75 182 LEU A O 1
ATOM 1442 N N . THR A 1 183 ? -15.589 8.258 12.889 1.00 92.56 183 THR A N 1
ATOM 1443 C CA . THR A 1 183 ? -16.894 8.472 13.548 1.00 92.56 183 THR A CA 1
ATOM 1444 C C . THR A 1 183 ? -16.775 9.013 14.974 1.00 92.56 183 THR A C 1
ATOM 1446 O O . THR A 1 183 ? -17.700 9.665 15.447 1.00 92.56 183 THR A O 1
ATOM 1449 N N . ALA A 1 184 ? -15.643 8.782 15.648 1.00 90.88 184 ALA A N 1
ATOM 1450 C CA . ALA A 1 184 ? -15.381 9.301 16.991 1.00 90.88 184 ALA A CA 1
ATOM 1451 C C . ALA A 1 184 ? -14.938 10.774 17.005 1.00 90.88 184 ALA A C 1
ATOM 1453 O O . ALA A 1 184 ? -14.875 11.379 18.075 1.00 90.88 184 ALA A O 1
ATOM 1454 N N . MET A 1 185 ? -14.628 11.361 15.844 1.00 89.06 185 MET A N 1
ATOM 1455 C CA . MET A 1 185 ? -14.148 12.738 15.755 1.00 89.06 185 MET A CA 1
ATOM 1456 C C . MET A 1 185 ? -15.182 13.710 16.341 1.00 89.06 185 MET A C 1
ATOM 1458 O O . MET A 1 185 ? -16.349 13.700 15.953 1.00 89.06 185 MET A O 1
ATOM 1462 N N . MET A 1 186 ? -14.738 14.559 17.272 1.00 86.69 186 MET A N 1
ATOM 1463 C CA . MET A 1 186 ? -15.550 15.531 18.020 1.00 86.69 186 MET A CA 1
ATOM 1464 C C . MET A 1 186 ? -16.693 14.927 18.864 1.00 86.69 186 MET A C 1
ATOM 1466 O O . MET A 1 186 ? -17.523 15.672 19.392 1.00 86.69 186 MET A O 1
ATOM 1470 N N . TYR A 1 187 ? -16.759 13.600 19.031 1.00 89.00 187 TYR A N 1
ATOM 1471 C CA . TYR A 1 187 ? -17.803 12.970 19.839 1.00 89.00 187 TYR A CA 1
ATOM 1472 C C . TYR A 1 187 ? -17.640 13.326 21.321 1.00 89.00 187 TYR A C 1
ATOM 1474 O O . TYR A 1 187 ? -16.629 13.008 21.945 1.00 89.00 187 TYR A O 1
ATOM 1482 N N . GLY A 1 188 ? -18.661 13.968 21.893 1.00 82.00 188 GLY A N 1
ATOM 1483 C CA . GLY A 1 188 ? -18.672 14.364 23.304 1.00 82.00 188 GLY A CA 1
ATOM 1484 C C . GLY A 1 188 ? -17.724 15.516 23.654 1.00 82.00 188 GLY A C 1
ATOM 1485 O O . GLY A 1 188 ? -17.592 15.826 24.835 1.00 82.00 188 GLY A O 1
ATOM 1486 N N . THR A 1 189 ? -17.088 16.148 22.661 1.00 83.88 189 THR A N 1
ATOM 1487 C CA . THR A 1 189 ? -16.172 17.279 22.859 1.00 83.88 189 THR A CA 1
ATOM 1488 C C . THR A 1 189 ? -16.943 18.578 23.061 1.00 83.88 189 THR A C 1
ATOM 1490 O O . THR A 1 189 ? -17.796 18.941 22.244 1.00 83.88 189 THR A O 1
ATOM 1493 N N . ASP A 1 190 ? -16.615 19.312 24.123 1.00 83.50 190 ASP A N 1
ATOM 1494 C CA . ASP A 1 190 ? -17.170 20.646 24.344 1.00 83.50 190 ASP A CA 1
ATOM 1495 C C . ASP A 1 190 ? -16.448 21.672 23.459 1.00 83.50 190 ASP A C 1
ATOM 1497 O O . ASP A 1 190 ? -15.276 21.999 23.659 1.00 83.50 190 ASP A O 1
ATOM 1501 N N . LYS A 1 191 ? -17.179 22.236 22.491 1.00 81.31 191 LYS A N 1
ATOM 1502 C CA . LYS A 1 191 ? -16.661 23.261 21.573 1.00 81.31 191 LYS A CA 1
ATOM 1503 C C . LYS A 1 191 ? -16.193 24.535 22.287 1.00 81.31 191 LYS A C 1
ATOM 1505 O O . LYS A 1 191 ? -15.434 25.300 21.699 1.00 81.31 191 LYS A O 1
ATOM 1510 N N . SER A 1 192 ? -16.616 24.770 23.533 1.00 79.06 192 SER A N 1
ATOM 1511 C CA . SER A 1 192 ? -16.120 25.881 24.354 1.00 79.06 192 SER A CA 1
ATOM 1512 C C . SER A 1 192 ? -14.658 25.690 24.791 1.00 79.06 192 SER A C 1
ATOM 1514 O O . SER A 1 192 ? -13.938 26.667 25.009 1.00 79.06 192 SER A O 1
ATOM 1516 N N . ILE A 1 193 ? -14.197 24.436 24.880 1.00 82.19 193 ILE A N 1
ATOM 1517 C CA . ILE A 1 193 ? -12.828 24.059 25.257 1.00 82.19 193 ILE A CA 1
ATOM 1518 C C . ILE A 1 193 ? -11.897 24.174 24.042 1.00 82.19 193 ILE A C 1
ATOM 1520 O O . ILE A 1 193 ? -10.776 24.681 24.169 1.00 82.19 193 ILE A O 1
ATOM 1524 N N . GLY A 1 194 ? -12.380 23.752 22.870 1.00 85.25 194 GLY A N 1
ATOM 1525 C CA . GLY A 1 194 ? -11.704 23.874 21.581 1.00 85.25 194 GLY A CA 1
ATOM 1526 C C . GLY A 1 194 ? -12.291 22.946 20.517 1.00 85.25 194 GLY A C 1
ATOM 1527 O O . GLY A 1 194 ? -13.356 22.356 20.696 1.00 85.25 194 GLY A O 1
ATOM 1528 N N . CYS A 1 195 ? -11.579 22.802 19.404 1.00 88.50 195 CYS A N 1
ATOM 1529 C CA . CYS A 1 195 ? -11.899 21.849 18.344 1.00 88.50 195 CYS A CA 1
ATOM 1530 C C . CYS A 1 195 ? -10.645 21.102 17.879 1.00 88.50 195 CYS A C 1
ATOM 1532 O O . CYS A 1 195 ? -9.518 21.550 18.101 1.00 88.50 195 CYS A O 1
ATOM 1534 N N . TYR A 1 196 ? -10.842 19.950 17.245 1.00 89.81 196 TYR A N 1
ATOM 1535 C CA . TYR A 1 196 ? -9.769 19.212 16.596 1.00 89.81 196 TYR A CA 1
ATOM 1536 C C . TYR A 1 196 ? -10.243 18.581 15.293 1.00 89.81 196 TYR A C 1
ATOM 1538 O O . TYR A 1 196 ? -11.422 18.266 15.122 1.00 89.81 196 TYR A O 1
ATOM 1546 N N . VAL A 1 197 ? -9.298 18.404 14.377 1.00 89.75 197 VAL A N 1
ATOM 1547 C CA . VAL A 1 197 ? -9.502 17.745 13.089 1.00 89.75 197 VAL A CA 1
ATOM 1548 C C . VAL A 1 197 ? -8.476 16.635 12.973 1.00 89.75 197 VAL A C 1
ATOM 1550 O O . VAL A 1 197 ? -7.277 16.874 13.122 1.00 89.75 197 VAL A O 1
ATOM 1553 N N . THR A 1 198 ? -8.957 15.429 12.689 1.00 91.31 198 THR A N 1
ATOM 1554 C CA . THR A 1 198 ? -8.125 14.235 12.555 1.00 91.31 198 THR A CA 1
ATOM 1555 C C . THR A 1 198 ? -8.093 13.778 11.107 1.00 91.31 198 THR A C 1
ATOM 1557 O O . THR A 1 198 ? -9.127 13.508 10.493 1.00 91.31 198 THR A O 1
ATOM 1560 N N . LEU A 1 199 ? -6.885 13.636 10.578 1.00 92.44 199 LEU A N 1
ATOM 1561 C CA . LEU A 1 199 ? -6.606 12.866 9.378 1.00 92.44 199 LEU A CA 1
ATOM 1562 C C . LEU A 1 199 ? -6.309 11.429 9.778 1.00 92.44 199 LEU A C 1
ATOM 1564 O O . LEU A 1 199 ? -5.541 11.191 10.707 1.00 92.44 199 LEU A O 1
ATOM 1568 N N . ARG A 1 200 ? -6.905 10.465 9.080 1.00 93.06 200 ARG A N 1
ATOM 1569 C CA . ARG A 1 200 ? -6.709 9.044 9.368 1.00 93.06 200 ARG A CA 1
ATOM 1570 C C . ARG A 1 200 ? -6.522 8.230 8.093 1.00 93.06 200 ARG A C 1
ATOM 1572 O O . ARG A 1 200 ? -7.157 8.486 7.063 1.00 93.06 200 ARG A O 1
ATOM 1579 N N . SER A 1 201 ? -5.640 7.244 8.190 1.00 92.69 201 SER A N 1
ATOM 1580 C CA . SER A 1 201 ? -5.398 6.203 7.196 1.00 92.69 201 SER A CA 1
ATOM 1581 C C . SER A 1 201 ? -5.091 4.909 7.946 1.00 92.69 201 SER A C 1
ATOM 1583 O O . SER A 1 201 ? -3.934 4.610 8.216 1.00 92.69 201 SER A O 1
ATOM 1585 N N . SER A 1 202 ? -6.132 4.145 8.278 1.00 92.50 202 SER A N 1
ATOM 1586 C CA . SER A 1 202 ? -6.066 2.989 9.181 1.00 92.50 202 SER A CA 1
ATOM 1587 C C . SER A 1 202 ? -5.576 3.375 10.591 1.00 92.50 202 SER A C 1
ATOM 1589 O O . SER A 1 202 ? -6.195 4.220 11.251 1.00 92.50 202 SER A O 1
ATOM 1591 N N . ASP A 1 203 ? -4.511 2.730 11.062 1.00 92.88 203 ASP A N 1
ATOM 1592 C CA . ASP A 1 203 ? -3.884 2.905 12.368 1.00 92.88 203 ASP A CA 1
ATOM 1593 C C . ASP A 1 203 ? -3.126 4.227 12.504 1.00 92.88 203 ASP A C 1
ATOM 1595 O O . ASP A 1 203 ? -3.130 4.803 13.595 1.00 92.88 203 ASP A O 1
ATOM 1599 N N . ASP A 1 204 ? -2.571 4.739 11.405 1.00 94.00 204 ASP A N 1
ATOM 1600 C CA . ASP A 1 204 ? -1.909 6.041 11.365 1.00 94.00 204 ASP A CA 1
ATOM 1601 C C . ASP A 1 204 ? -2.934 7.183 11.367 1.00 94.00 204 ASP A C 1
ATOM 1603 O O . ASP A 1 204 ? -3.871 7.235 10.550 1.00 94.00 204 ASP A O 1
ATOM 1607 N N . SER A 1 205 ? -2.734 8.150 12.263 1.00 93.81 205 SER A N 1
ATOM 1608 C CA . SER A 1 205 ? -3.488 9.401 12.286 1.00 93.81 205 SER A CA 1
ATOM 1609 C C . SER A 1 205 ? -2.619 10.625 12.558 1.00 93.81 205 SER A C 1
ATOM 1611 O O . SER A 1 205 ? -1.538 10.558 13.136 1.00 93.81 205 SER A O 1
ATOM 1613 N N . MET A 1 206 ? -3.110 11.777 12.118 1.00 92.75 206 MET A N 1
ATOM 1614 C CA . MET A 1 206 ? -2.528 13.074 12.425 1.00 92.75 206 MET A CA 1
ATOM 1615 C C . MET A 1 206 ? -3.652 14.020 12.827 1.00 92.75 206 MET A C 1
ATOM 1617 O O . MET A 1 206 ? -4.569 14.254 12.039 1.00 92.75 206 MET A O 1
ATOM 1621 N N . THR A 1 207 ? -3.597 14.543 14.051 1.00 92.31 207 THR A N 1
ATOM 1622 C CA . THR A 1 207 ? -4.645 15.417 14.596 1.00 92.31 207 THR A CA 1
ATOM 1623 C C . THR A 1 207 ? -4.087 16.805 14.860 1.00 92.31 207 THR A C 1
ATOM 1625 O O . THR A 1 207 ? -3.064 16.940 15.536 1.00 92.31 207 THR A O 1
ATOM 1628 N N . THR A 1 208 ? -4.783 17.832 14.372 1.00 91.31 208 THR A N 1
ATOM 1629 C CA . THR A 1 208 ? -4.549 19.228 14.756 1.00 91.31 208 THR A CA 1
ATOM 1630 C C . THR A 1 208 ? -5.606 19.652 15.761 1.00 91.31 208 THR A C 1
ATOM 1632 O O . THR A 1 208 ? -6.794 19.424 15.544 1.00 91.31 208 THR A O 1
ATOM 1635 N N . TYR A 1 209 ? -5.176 20.288 16.844 1.00 90.69 209 TYR A N 1
ATOM 1636 C CA . TYR A 1 209 ? -6.021 20.838 17.896 1.00 90.69 209 TYR A CA 1
ATOM 1637 C C . TYR A 1 209 ? -5.949 22.358 17.855 1.00 90.69 209 TYR A C 1
ATOM 1639 O O . TYR A 1 209 ? -4.862 22.927 17.745 1.00 90.69 209 TYR A O 1
ATOM 1647 N N . ALA A 1 210 ? -7.095 23.005 18.014 1.00 89.62 210 ALA A N 1
ATOM 1648 C CA . ALA A 1 210 ? -7.224 24.446 18.118 1.00 89.62 210 ALA A CA 1
ATOM 1649 C C . ALA A 1 210 ? -7.983 24.791 19.404 1.00 89.62 210 ALA A C 1
ATOM 1651 O O . ALA A 1 210 ? -9.137 24.398 19.597 1.00 89.62 210 ALA A O 1
ATOM 1652 N N . VAL A 1 211 ? -7.325 25.524 20.305 1.00 88.62 211 VAL A N 1
ATOM 1653 C CA . VAL A 1 211 ? -7.880 25.898 21.614 1.00 88.62 211 VAL A CA 1
ATOM 1654 C C . VAL A 1 211 ? -7.716 27.392 21.885 1.00 88.62 211 VAL A C 1
ATOM 1656 O O . VAL A 1 211 ? -6.784 28.046 21.410 1.00 88.62 211 VAL A O 1
ATOM 1659 N N . ALA A 1 212 ? -8.619 27.942 22.696 1.00 83.56 212 ALA A N 1
ATOM 1660 C CA . ALA A 1 212 ? -8.550 29.339 23.126 1.00 83.56 212 ALA A CA 1
ATOM 1661 C C . ALA A 1 212 ? -7.531 29.563 24.261 1.00 83.56 212 ALA A C 1
ATOM 1663 O O . ALA A 1 212 ? -6.979 30.649 24.390 1.00 83.56 212 ALA A O 1
ATOM 1664 N N . ASN A 1 213 ? -7.268 28.543 25.089 1.00 84.19 213 ASN A N 1
ATOM 1665 C CA . ASN A 1 213 ? -6.394 28.640 26.261 1.00 84.19 213 ASN A CA 1
ATOM 1666 C C . ASN A 1 213 ? -5.454 27.419 26.338 1.00 84.19 213 ASN A C 1
ATOM 1668 O O . ASN A 1 213 ? -5.934 26.289 26.220 1.00 84.19 213 ASN A O 1
ATOM 1672 N N . PRO A 1 214 ? -4.143 27.595 26.592 1.00 84.19 214 PRO A N 1
ATOM 1673 C CA . PRO A 1 214 ? -3.181 26.493 26.666 1.00 84.19 214 PRO A CA 1
ATOM 1674 C C . PRO A 1 214 ? -3.517 25.463 27.755 1.00 84.19 214 PRO A C 1
ATOM 1676 O O . PRO A 1 214 ? -3.217 24.282 27.606 1.00 84.19 214 PRO A O 1
ATOM 1679 N N . THR A 1 215 ? -4.205 25.866 28.827 1.00 86.94 215 THR A N 1
ATOM 1680 C CA . THR A 1 215 ? -4.654 24.941 29.886 1.00 86.94 215 THR A CA 1
ATOM 1681 C C . THR A 1 215 ? -5.700 23.927 29.411 1.00 86.94 215 THR A C 1
ATOM 1683 O O . THR A 1 215 ? -5.869 22.880 30.034 1.00 86.94 215 THR A O 1
ATOM 1686 N N . ASN A 1 216 ? -6.375 24.199 28.290 1.00 88.81 216 ASN A N 1
ATOM 1687 C CA . ASN A 1 216 ? -7.392 23.321 27.717 1.00 88.81 216 ASN A CA 1
ATOM 1688 C C . ASN A 1 216 ? -6.818 22.268 26.757 1.00 88.81 216 ASN A C 1
ATOM 1690 O O . ASN A 1 216 ? -7.522 21.312 26.436 1.00 88.81 216 ASN A O 1
ATOM 1694 N N . VAL A 1 217 ? -5.543 22.379 26.359 1.00 89.12 217 VAL A N 1
ATOM 1695 C CA . VAL A 1 217 ? -4.879 21.419 25.455 1.00 89.12 217 VAL A CA 1
ATOM 1696 C C . VAL A 1 217 ? -4.953 19.993 26.004 1.00 89.12 217 VAL A C 1
ATOM 1698 O O . VAL A 1 217 ? -5.366 19.072 25.307 1.00 89.12 217 VAL A O 1
ATOM 1701 N N . GLY A 1 218 ? -4.617 19.799 27.282 1.00 90.56 218 GLY A N 1
ATOM 1702 C CA . GLY A 1 218 ? -4.672 18.468 27.892 1.00 90.56 218 GLY A CA 1
ATOM 1703 C C . GLY A 1 218 ? -6.090 17.889 27.949 1.00 90.56 218 GLY A C 1
ATOM 1704 O O . GLY A 1 218 ? -6.261 16.680 27.822 1.00 90.56 218 GLY A O 1
ATOM 1705 N N . LYS A 1 219 ? -7.114 18.742 28.099 1.00 91.38 219 LYS A N 1
ATOM 1706 C CA . LYS A 1 219 ? -8.517 18.308 28.171 1.00 91.38 219 LYS A CA 1
ATOM 1707 C C . LYS A 1 219 ? -9.021 17.820 26.818 1.00 91.38 219 LYS A C 1
ATOM 1709 O O . LYS A 1 219 ? -9.586 16.737 26.757 1.00 91.38 219 LYS A O 1
ATOM 1714 N N . ILE A 1 220 ? -8.770 18.577 25.748 1.00 90.75 220 ILE A N 1
ATOM 1715 C CA . ILE A 1 220 ? -9.244 18.207 24.408 1.00 90.75 220 ILE A CA 1
ATOM 1716 C C . ILE A 1 220 ? -8.568 16.927 23.889 1.00 90.75 220 ILE A C 1
ATOM 1718 O O . ILE A 1 220 ? -9.233 16.083 23.294 1.00 90.75 220 ILE A O 1
ATOM 1722 N N . ILE A 1 221 ? -7.278 16.729 24.193 1.00 92.62 221 ILE A N 1
ATOM 1723 C CA . ILE A 1 221 ? -6.548 15.489 23.869 1.00 92.62 221 ILE A CA 1
ATOM 1724 C C . ILE A 1 221 ? -7.148 14.291 24.620 1.00 92.62 221 ILE A C 1
ATOM 1726 O O . ILE A 1 221 ? -7.324 13.209 24.062 1.00 92.62 221 ILE A O 1
ATOM 1730 N N . GLU A 1 222 ? -7.473 14.467 25.900 1.00 92.38 222 GLU A N 1
ATOM 1731 C CA . GLU A 1 222 ? -8.081 13.412 26.710 1.00 92.38 222 GLU A CA 1
ATOM 1732 C C . GLU A 1 222 ? -9.510 13.080 26.243 1.00 92.38 222 GLU A C 1
ATOM 1734 O O . GLU A 1 222 ? -9.897 11.911 26.252 1.00 92.38 222 GLU A O 1
ATOM 1739 N N . GLU A 1 223 ? -10.286 14.071 25.794 1.00 92.50 223 GLU A N 1
ATOM 1740 C CA . GLU A 1 223 ? -11.612 13.861 25.197 1.00 92.50 223 GLU A CA 1
ATOM 1741 C C . GLU A 1 223 ? -11.541 13.050 23.896 1.00 92.50 223 GLU A C 1
ATOM 1743 O O . GLU A 1 223 ? -12.276 12.070 23.761 1.00 92.50 223 GLU A O 1
ATOM 1748 N N . GLU A 1 224 ? -10.617 13.376 22.985 1.00 93.62 224 GLU A N 1
ATOM 1749 C CA . GLU A 1 224 ? -10.366 12.573 21.776 1.00 93.62 224 GLU A CA 1
ATOM 1750 C C . GLU A 1 224 ? -9.981 11.131 22.142 1.00 93.62 224 GLU A C 1
ATOM 1752 O O . GLU A 1 224 ? -10.571 10.173 21.639 1.00 93.62 224 GLU A O 1
ATOM 1757 N N . ASN A 1 225 ? -9.031 10.950 23.065 1.00 93.88 225 ASN A N 1
ATOM 1758 C CA . ASN A 1 225 ? -8.578 9.622 23.480 1.00 93.88 225 ASN A CA 1
ATOM 1759 C C . ASN A 1 225 ? -9.717 8.793 24.099 1.00 93.88 225 ASN A C 1
ATOM 1761 O O . ASN A 1 225 ? -9.825 7.591 23.854 1.00 93.88 225 ASN A O 1
ATOM 1765 N N . ARG A 1 226 ? -10.605 9.422 24.881 1.00 93.88 226 ARG A N 1
ATOM 1766 C CA . ARG A 1 226 ? -11.804 8.762 25.419 1.00 93.88 226 ARG A CA 1
ATOM 1767 C C . ARG A 1 226 ? -12.762 8.353 24.309 1.00 93.88 226 ARG A C 1
ATOM 1769 O O . ARG A 1 226 ? -13.213 7.209 24.320 1.00 93.88 226 ARG A O 1
ATOM 1776 N N . ALA A 1 227 ? -13.036 9.238 23.352 1.00 94.31 227 ALA A N 1
ATOM 1777 C CA . ALA A 1 227 ? -13.905 8.939 22.218 1.00 94.31 227 ALA A CA 1
ATOM 1778 C C . ALA A 1 227 ? -13.369 7.760 21.385 1.00 94.31 227 ALA A C 1
ATOM 1780 O O . ALA A 1 227 ? -14.116 6.833 21.073 1.00 94.31 227 ALA A O 1
ATOM 1781 N N . LEU A 1 228 ? -12.061 7.732 21.107 1.00 95.31 228 LEU A N 1
ATOM 1782 C CA . LEU A 1 228 ? -11.407 6.630 20.393 1.00 95.31 228 LEU A CA 1
ATOM 1783 C C . LEU A 1 228 ? -11.467 5.310 21.178 1.00 95.31 228 LEU A C 1
ATOM 1785 O O . LEU A 1 228 ? -11.803 4.265 20.613 1.00 95.31 228 LEU A O 1
ATOM 1789 N N . LYS A 1 229 ? -11.229 5.342 22.493 1.00 95.06 229 LYS A N 1
ATOM 1790 C CA . LYS A 1 229 ? -11.304 4.140 23.338 1.00 95.06 229 LYS A CA 1
ATOM 1791 C C . LYS A 1 229 ? -12.698 3.522 23.389 1.00 95.06 229 LYS A C 1
ATOM 1793 O O . LYS A 1 229 ? -12.799 2.299 23.469 1.00 95.06 229 LYS A O 1
ATOM 1798 N N . LEU A 1 230 ? -13.762 4.326 23.305 1.00 93.62 230 LEU A N 1
ATOM 1799 C CA . LEU A 1 230 ? -15.144 3.822 23.268 1.00 93.62 230 LEU A CA 1
ATOM 1800 C C . LEU A 1 230 ? -15.417 2.929 22.051 1.00 93.62 230 LEU A C 1
ATOM 1802 O O . LEU A 1 230 ? -16.237 2.019 22.136 1.00 93.62 230 LEU A O 1
ATOM 1806 N N . ILE A 1 231 ? -14.711 3.157 20.942 1.00 94.06 231 ILE A N 1
ATOM 1807 C CA . ILE A 1 231 ? -14.826 2.359 19.713 1.00 94.06 231 ILE A CA 1
ATOM 1808 C C . ILE A 1 231 ? -13.673 1.359 19.538 1.00 94.06 231 ILE A C 1
ATOM 1810 O O . ILE A 1 231 ? -13.484 0.811 18.454 1.00 94.06 231 ILE A O 1
ATOM 1814 N N . GLY A 1 232 ? -12.911 1.092 20.603 1.00 93.75 232 GLY A N 1
ATOM 1815 C CA . GLY A 1 232 ? -11.832 0.103 20.592 1.00 93.75 232 GLY A CA 1
ATOM 1816 C C . GLY A 1 232 ? -10.559 0.559 19.876 1.00 93.75 232 GLY A C 1
ATOM 1817 O O . GLY A 1 232 ? -9.755 -0.286 19.490 1.00 93.75 232 GLY A O 1
ATOM 1818 N N . ILE A 1 233 ? -10.350 1.866 19.701 1.00 96.19 233 ILE A N 1
ATOM 1819 C CA . ILE A 1 233 ? -9.111 2.423 19.147 1.00 96.19 233 ILE A CA 1
ATOM 1820 C C . ILE A 1 233 ? -8.223 2.907 20.290 1.00 96.19 233 ILE A C 1
ATOM 1822 O O . ILE A 1 233 ? -8.633 3.722 21.114 1.00 96.19 233 ILE A O 1
ATOM 1826 N N . ASN A 1 234 ? -6.986 2.414 20.327 1.00 95.81 234 ASN A N 1
ATOM 1827 C CA . ASN A 1 234 ? -6.034 2.709 21.391 1.00 95.81 234 ASN A CA 1
ATOM 1828 C C . ASN A 1 234 ? -4.803 3.419 20.825 1.00 95.81 234 ASN A C 1
ATOM 1830 O O . ASN A 1 234 ? -3.982 2.796 20.156 1.00 95.81 234 ASN A O 1
ATOM 1834 N N . LEU A 1 235 ? -4.651 4.713 21.117 1.00 96.00 235 LEU A N 1
ATOM 1835 C CA . LEU A 1 235 ? -3.443 5.454 20.749 1.00 96.00 235 LEU A CA 1
ATOM 1836 C C . LEU A 1 235 ? -2.232 4.970 21.560 1.00 96.00 235 LEU A C 1
ATOM 1838 O O . LEU A 1 235 ? -2.306 4.790 22.781 1.00 96.00 235 LEU A O 1
ATOM 1842 N N . SER A 1 236 ? -1.105 4.771 20.880 1.00 95.31 236 SER A N 1
ATOM 1843 C CA . SER A 1 236 ? 0.164 4.377 21.485 1.00 95.31 236 SER A CA 1
ATOM 1844 C C . SER A 1 236 ? 0.785 5.546 22.239 1.00 95.31 236 SER A C 1
ATOM 1846 O O . SER A 1 236 ? 1.123 6.566 21.643 1.00 95.31 236 SER A O 1
ATOM 1848 N N . ARG A 1 237 ? 1.012 5.388 23.545 1.00 91.62 237 ARG A N 1
ATOM 1849 C CA . ARG A 1 237 ? 1.701 6.408 24.357 1.00 91.62 237 ARG A CA 1
ATOM 1850 C C . ARG A 1 237 ? 3.174 6.573 23.992 1.00 91.62 237 ARG A C 1
ATOM 1852 O O . ARG A 1 237 ? 3.726 7.641 24.205 1.00 91.62 237 ARG A O 1
ATOM 1859 N N . GLU A 1 238 ? 3.800 5.518 23.481 1.00 92.81 238 GLU A N 1
ATOM 1860 C CA . GLU A 1 238 ? 5.234 5.500 23.164 1.00 92.81 238 GLU A CA 1
ATOM 1861 C C . GLU A 1 238 ? 5.532 6.068 21.774 1.00 92.81 238 GLU A C 1
ATOM 1863 O O . GLU A 1 238 ? 6.649 6.502 21.508 1.00 92.81 238 GLU A O 1
ATOM 1868 N N . LYS A 1 239 ? 4.536 6.052 20.881 1.00 93.19 239 LYS A N 1
ATOM 1869 C CA . LYS A 1 239 ? 4.692 6.471 19.485 1.00 93.19 239 LYS A CA 1
ATOM 1870 C C . LYS A 1 239 ? 3.897 7.721 19.112 1.00 93.19 239 LYS A C 1
ATOM 1872 O O . LYS A 1 239 ? 4.120 8.261 18.036 1.00 93.19 239 LYS A O 1
ATOM 1877 N N . THR A 1 240 ? 2.974 8.166 19.963 1.00 94.44 240 THR A N 1
ATOM 1878 C CA . THR A 1 240 ? 2.226 9.403 19.727 1.00 94.44 240 THR A CA 1
ATOM 1879 C C . THR A 1 240 ? 3.029 10.594 20.228 1.00 94.44 240 THR A C 1
ATOM 1881 O O . THR A 1 240 ? 3.380 10.656 21.407 1.00 94.44 240 THR A O 1
ATOM 1884 N N . TRP A 1 241 ? 3.279 11.556 19.344 1.00 94.19 241 TRP A N 1
ATOM 1885 C CA . TRP A 1 241 ? 4.068 12.751 19.632 1.00 94.19 241 TRP A CA 1
ATOM 1886 C C . TRP A 1 241 ? 3.280 14.015 19.316 1.00 94.19 241 TRP A C 1
ATOM 1888 O O . TRP A 1 241 ? 2.485 14.048 18.379 1.00 94.19 241 TRP A O 1
ATOM 1898 N N . PHE A 1 242 ? 3.529 15.064 20.095 1.00 93.00 242 PHE A N 1
ATOM 1899 C CA . PHE A 1 242 ? 2.884 16.364 19.952 1.00 93.00 242 PHE A CA 1
ATOM 1900 C C . PHE A 1 242 ? 3.922 17.424 19.601 1.00 93.00 242 PHE A C 1
ATOM 1902 O O . PHE A 1 242 ? 4.978 17.510 20.230 1.00 93.00 242 PHE A O 1
ATOM 1909 N N . PHE A 1 243 ? 3.595 18.256 18.622 1.00 91.19 243 PHE A N 1
ATOM 1910 C CA . PHE A 1 243 ? 4.461 19.283 18.072 1.00 91.19 243 PHE A CA 1
ATOM 1911 C C . PHE A 1 243 ? 3.700 20.593 17.896 1.00 91.19 243 PHE A C 1
ATOM 1913 O O . PHE A 1 243 ? 2.467 20.646 17.908 1.00 91.19 243 PHE A O 1
ATOM 1920 N N . LYS A 1 244 ? 4.452 21.673 17.679 1.00 88.19 244 LYS A N 1
ATOM 1921 C CA . LYS A 1 244 ? 3.874 22.903 17.139 1.00 88.19 244 LYS A CA 1
ATOM 1922 C C . LYS A 1 244 ? 3.251 22.601 15.770 1.00 88.19 244 LYS A C 1
ATOM 1924 O O . LYS A 1 244 ? 3.760 21.758 15.036 1.00 88.19 244 LYS A O 1
ATOM 1929 N N . GLU A 1 245 ? 2.174 23.302 15.431 1.00 85.00 245 GLU A N 1
ATOM 1930 C CA . GLU A 1 245 ? 1.553 23.215 14.106 1.00 85.00 245 GLU A CA 1
ATOM 1931 C C . GLU A 1 245 ? 2.596 23.317 12.979 1.00 85.00 245 GLU A C 1
ATOM 1933 O O . GLU A 1 245 ? 3.554 24.093 13.070 1.00 85.00 245 GLU A O 1
ATOM 1938 N N . LYS A 1 246 ? 2.360 22.556 11.905 1.00 84.38 246 LYS A N 1
ATOM 1939 C CA . LYS A 1 246 ? 3.223 22.398 10.725 1.00 84.38 246 LYS A CA 1
ATOM 1940 C C . LYS A 1 246 ? 4.464 21.531 10.930 1.00 84.38 246 LYS A C 1
ATOM 1942 O O . LYS A 1 246 ? 5.310 21.486 10.038 1.00 84.38 246 LYS A O 1
ATOM 1947 N N . PHE A 1 247 ? 4.550 20.827 12.052 1.00 89.50 247 PHE A N 1
ATOM 1948 C CA . PHE A 1 247 ? 5.525 19.767 12.275 1.00 89.50 247 PHE A CA 1
ATOM 1949 C C . PHE A 1 247 ? 4.798 18.457 12.536 1.00 89.50 247 PHE A C 1
ATOM 1951 O O . PHE A 1 247 ? 3.857 18.405 13.331 1.00 89.50 247 PHE A O 1
ATOM 1958 N N . GLY A 1 248 ? 5.250 17.396 11.883 1.00 89.50 248 GLY A N 1
ATOM 1959 C CA . GLY A 1 248 ? 4.698 16.072 12.107 1.00 89.50 248 GLY A CA 1
ATOM 1960 C C . GLY A 1 248 ? 5.102 15.075 11.040 1.00 89.50 248 GLY A C 1
ATOM 1961 O O . GLY A 1 248 ? 5.878 15.351 10.128 1.00 89.50 248 GLY A O 1
ATOM 1962 N N . GLU A 1 249 ? 4.543 13.894 11.184 1.00 89.75 249 GLU A N 1
ATOM 1963 C CA . GLU A 1 249 ? 4.656 12.772 10.274 1.00 89.75 249 GLU A CA 1
ATOM 1964 C C . GLU A 1 249 ? 3.278 12.117 10.114 1.00 89.75 249 GLU A C 1
ATOM 1966 O O . GLU A 1 249 ? 2.485 12.083 11.060 1.00 89.75 249 GLU A O 1
ATOM 1971 N N . PHE A 1 250 ? 2.983 11.658 8.899 1.00 88.94 250 PHE A N 1
ATOM 1972 C CA . PHE A 1 250 ? 1.776 10.904 8.587 1.00 88.94 250 PHE A CA 1
ATOM 1973 C C . PHE A 1 250 ? 2.023 9.909 7.446 1.00 88.94 250 PHE A C 1
ATOM 1975 O O . PHE A 1 250 ? 2.286 10.305 6.309 1.00 88.94 250 PHE A O 1
ATOM 1982 N N . THR A 1 251 ? 1.875 8.608 7.696 1.00 86.62 251 THR A N 1
ATOM 1983 C CA . THR A 1 251 ? 2.091 7.535 6.703 1.00 86.62 251 THR A CA 1
ATOM 1984 C C . THR A 1 251 ? 3.472 7.581 6.033 1.00 86.62 251 THR A C 1
ATOM 1986 O O . THR A 1 251 ? 3.610 7.455 4.817 1.00 86.62 251 THR A O 1
ATOM 1989 N N . SER A 1 252 ? 4.505 7.787 6.846 1.00 84.50 252 SER A N 1
ATOM 1990 C CA . SER A 1 252 ? 5.905 8.052 6.494 1.00 84.50 252 SER A CA 1
ATOM 1991 C C . SER A 1 252 ? 6.178 9.387 5.796 1.00 84.50 252 SER A C 1
ATOM 1993 O O . SER A 1 252 ? 7.312 9.630 5.400 1.00 84.50 252 SER A O 1
ATOM 1995 N N . TRP A 1 253 ? 5.191 10.276 5.651 1.00 83.94 253 TRP A N 1
ATOM 1996 C CA . TRP A 1 253 ? 5.402 11.596 5.055 1.00 83.94 253 TRP A CA 1
ATOM 1997 C C . TRP A 1 253 ? 5.690 12.621 6.136 1.00 83.94 253 TRP A C 1
ATOM 1999 O O . TRP A 1 253 ? 4.853 12.868 7.002 1.00 83.94 253 TRP A O 1
ATOM 2009 N N . TYR A 1 254 ? 6.858 13.249 6.057 1.00 87.62 254 TYR A N 1
ATOM 2010 C CA . TYR A 1 254 ? 7.300 14.228 7.042 1.00 87.62 254 TYR A CA 1
ATOM 2011 C C . TYR A 1 254 ? 6.896 15.647 6.633 1.00 87.62 254 TYR A C 1
ATOM 2013 O O . TYR A 1 254 ? 6.949 16.028 5.459 1.00 87.62 254 TYR A O 1
ATOM 2021 N N . GLN A 1 255 ? 6.513 16.439 7.626 1.00 86.38 255 GLN A N 1
ATOM 2022 C CA . GLN A 1 255 ? 6.158 17.840 7.491 1.00 86.38 255 GLN A CA 1
ATOM 2023 C C . GLN A 1 255 ? 7.086 18.687 8.368 1.00 86.38 255 GLN A C 1
ATOM 2025 O O . GLN A 1 255 ? 7.158 18.486 9.580 1.00 86.38 255 GLN A O 1
ATOM 2030 N N . ASP A 1 256 ? 7.759 19.651 7.744 1.00 86.94 256 ASP A N 1
ATOM 2031 C CA . ASP A 1 256 ? 8.480 20.745 8.400 1.00 86.94 256 ASP A CA 1
ATOM 2032 C C . ASP A 1 256 ? 8.115 22.039 7.680 1.00 86.94 256 ASP A C 1
ATOM 2034 O O . ASP A 1 256 ? 8.704 22.395 6.658 1.00 86.94 256 ASP A O 1
ATOM 2038 N N . THR A 1 257 ? 7.078 22.713 8.179 1.00 82.12 257 THR A N 1
ATOM 2039 C CA . THR A 1 257 ? 6.409 23.861 7.543 1.00 82.12 257 THR A CA 1
ATOM 2040 C C . THR A 1 257 ? 5.700 23.504 6.227 1.00 82.12 257 THR A C 1
ATOM 2042 O O . THR A 1 257 ? 4.546 23.883 6.020 1.00 82.12 257 THR A O 1
ATOM 2045 N N . VAL A 1 258 ? 6.357 22.724 5.372 1.00 80.50 258 VAL A N 1
ATOM 2046 C CA . VAL A 1 258 ? 5.902 22.111 4.128 1.00 80.50 258 VAL A CA 1
ATOM 2047 C C . VAL A 1 258 ? 6.165 20.603 4.178 1.00 80.50 258 VAL A C 1
ATOM 2049 O O . VAL A 1 258 ? 7.002 20.128 4.946 1.00 80.50 258 VAL A O 1
ATOM 2052 N N . PHE A 1 259 ? 5.457 19.832 3.354 1.00 79.38 259 PHE A N 1
ATOM 2053 C CA . PHE A 1 259 ? 5.791 18.419 3.168 1.00 79.38 259 PHE A CA 1
ATOM 2054 C C . PHE A 1 259 ? 7.135 18.289 2.460 1.00 79.38 259 PHE A C 1
ATOM 2056 O O . PHE A 1 259 ? 7.311 18.837 1.368 1.00 79.38 259 PHE A O 1
ATOM 2063 N N . VAL A 1 260 ? 8.061 17.558 3.074 1.00 80.31 260 VAL A N 1
ATOM 2064 C CA . VAL A 1 260 ? 9.397 17.346 2.513 1.00 80.31 260 VAL A CA 1
ATOM 2065 C C . VAL A 1 260 ? 9.386 16.196 1.509 1.00 80.31 260 VAL A C 1
ATOM 2067 O O . VAL A 1 260 ? 8.649 15.222 1.658 1.00 80.31 260 VAL A O 1
ATOM 2070 N N . SER A 1 261 ? 10.217 16.301 0.474 1.00 73.69 261 SER A N 1
ATOM 2071 C CA . SER A 1 261 ? 10.470 15.197 -0.454 1.00 73.69 261 SER A CA 1
ATOM 2072 C C . SER A 1 261 ? 11.229 14.079 0.261 1.00 73.69 261 SER A C 1
ATOM 2074 O O . SER A 1 261 ? 12.241 14.346 0.915 1.00 73.69 261 SER A O 1
ATOM 2076 N N . GLN A 1 262 ? 10.800 12.828 0.096 1.00 74.00 262 GLN A N 1
ATOM 2077 C CA . GLN A 1 262 ? 11.461 11.670 0.694 1.00 74.00 262 GLN A CA 1
ATOM 2078 C C . GLN A 1 262 ? 11.798 10.626 -0.371 1.00 74.00 262 GLN A C 1
ATOM 2080 O O . GLN A 1 262 ? 10.918 10.088 -1.028 1.00 74.00 262 GLN A O 1
ATOM 2085 N N . PHE A 1 263 ? 13.080 10.276 -0.475 1.00 69.12 263 PHE A N 1
ATOM 2086 C CA . PHE A 1 263 ? 13.544 9.241 -1.406 1.00 69.12 263 PHE A CA 1
ATOM 2087 C C . PHE A 1 263 ? 13.542 7.827 -0.793 1.00 69.12 263 PHE A C 1
ATOM 2089 O O . PHE A 1 263 ? 13.470 6.825 -1.499 1.00 69.12 263 PHE A O 1
ATOM 2096 N N . GLY A 1 264 ? 13.608 7.724 0.541 1.00 66.50 264 GLY A N 1
ATOM 2097 C CA . GLY A 1 264 ? 13.790 6.454 1.254 1.00 66.50 264 GLY A CA 1
ATOM 2098 C C . GLY A 1 264 ? 12.715 5.404 0.955 1.00 66.50 264 GLY A C 1
ATOM 2099 O O . GLY A 1 264 ? 13.053 4.248 0.690 1.00 66.50 264 GLY A O 1
ATOM 2100 N N . VAL A 1 265 ? 11.445 5.816 0.918 1.00 64.62 265 VAL A N 1
ATOM 2101 C CA . VAL A 1 265 ? 10.292 4.953 0.596 1.00 64.62 265 VAL A CA 1
ATOM 2102 C C . VAL A 1 265 ? 10.371 4.343 -0.809 1.00 64.62 265 VAL A C 1
ATOM 2104 O O . VAL A 1 265 ? 9.876 3.237 -1.032 1.00 64.62 265 VAL A O 1
ATOM 2107 N N . GLU A 1 266 ? 11.073 4.995 -1.736 1.00 68.06 266 GLU A N 1
ATOM 2108 C CA . GLU A 1 266 ? 11.190 4.561 -3.130 1.00 68.06 266 GLU A CA 1
ATOM 2109 C C . GLU A 1 266 ? 12.478 3.796 -3.434 1.00 68.06 266 GLU A C 1
ATOM 2111 O O . GLU A 1 266 ? 12.651 3.293 -4.534 1.00 68.06 266 GLU A O 1
ATOM 2116 N N . THR A 1 267 ? 13.379 3.597 -2.471 1.00 73.12 267 THR A N 1
ATOM 2117 C CA . THR A 1 267 ? 14.672 2.928 -2.739 1.00 73.12 267 THR A CA 1
ATOM 2118 C C . THR A 1 267 ? 14.507 1.525 -3.351 1.00 73.12 267 THR A C 1
ATOM 2120 O O . THR A 1 267 ? 15.355 1.052 -4.107 1.00 73.12 267 THR A O 1
ATOM 2123 N N . SER A 1 268 ? 13.396 0.842 -3.055 1.00 73.69 268 SER A N 1
ATOM 2124 C CA . SER A 1 268 ? 13.084 -0.463 -3.651 1.00 73.69 268 SER A CA 1
ATOM 2125 C C . SER A 1 268 ? 12.754 -0.404 -5.150 1.00 73.69 268 SER A C 1
ATOM 2127 O O . SER A 1 268 ? 12.942 -1.414 -5.828 1.00 73.69 268 SER A O 1
ATOM 2129 N N . THR A 1 269 ? 12.328 0.751 -5.678 1.00 72.56 269 THR A N 1
ATOM 2130 C CA . THR A 1 269 ? 11.999 0.942 -7.102 1.00 72.56 269 THR A CA 1
ATOM 2131 C C . THR A 1 269 ? 13.233 0.978 -7.993 1.00 72.56 269 THR A C 1
ATOM 2133 O O . THR A 1 269 ? 13.098 0.786 -9.192 1.00 72.56 269 THR A O 1
ATOM 2136 N N . ILE A 1 270 ? 14.429 1.151 -7.415 1.00 80.44 270 ILE A N 1
ATOM 2137 C CA . ILE A 1 270 ? 15.702 1.061 -8.151 1.00 80.44 270 ILE A CA 1
ATOM 2138 C C . ILE A 1 270 ? 15.891 -0.346 -8.746 1.00 80.44 270 ILE A C 1
ATOM 2140 O O . ILE A 1 270 ? 16.653 -0.559 -9.691 1.00 80.44 270 ILE A O 1
ATOM 2144 N N . ARG A 1 271 ? 15.207 -1.350 -8.184 1.00 83.69 271 ARG A N 1
ATOM 2145 C CA . ARG A 1 271 ? 15.270 -2.715 -8.695 1.00 83.69 271 ARG A CA 1
ATOM 2146 C C . ARG A 1 271 ? 14.408 -2.849 -9.956 1.00 83.69 271 ARG A C 1
ATOM 2148 O O . ARG A 1 271 ? 13.229 -2.500 -9.910 1.00 83.69 271 ARG A O 1
ATOM 2155 N N . PRO A 1 272 ? 14.945 -3.440 -11.036 1.00 86.69 272 PRO A N 1
ATOM 2156 C CA . PRO A 1 272 ? 14.159 -3.742 -12.227 1.00 86.69 272 PRO A CA 1
ATOM 2157 C C . PRO A 1 272 ? 12.991 -4.685 -11.910 1.00 86.69 272 PRO A C 1
ATOM 2159 O O . PRO A 1 272 ? 13.101 -5.550 -11.035 1.00 86.69 272 PRO A O 1
ATOM 2162 N N . GLN A 1 273 ? 11.882 -4.535 -12.643 1.00 84.25 273 GLN A N 1
ATOM 2163 C CA . GLN A 1 273 ? 10.661 -5.322 -12.424 1.00 84.25 273 GLN A CA 1
ATOM 2164 C C . GLN A 1 273 ? 10.861 -6.812 -12.741 1.00 84.25 273 GLN A C 1
ATOM 2166 O O . GLN A 1 273 ? 10.215 -7.671 -12.137 1.00 84.25 273 GLN A O 1
ATOM 2171 N N . GLY A 1 274 ? 11.779 -7.139 -13.653 1.00 88.00 274 GLY A N 1
ATOM 2172 C CA . GLY A 1 274 ? 12.093 -8.510 -14.032 1.00 88.00 274 GLY A CA 1
ATOM 2173 C C . GLY A 1 274 ? 11.113 -9.104 -15.037 1.00 88.00 274 GLY A C 1
ATOM 2174 O O . GLY A 1 274 ? 10.898 -10.327 -15.013 1.00 88.00 274 GLY A O 1
ATOM 2175 N N . LYS A 1 275 ? 10.509 -8.260 -15.886 1.00 86.69 275 LYS A N 1
ATOM 2176 C CA . LYS A 1 275 ? 9.618 -8.689 -16.971 1.00 86.69 275 LYS A CA 1
ATOM 2177 C C . LYS A 1 275 ? 10.439 -9.212 -18.147 1.00 86.69 275 LYS A C 1
ATOM 2179 O O . LYS A 1 275 ? 10.524 -10.423 -18.360 1.00 86.69 275 LYS A O 1
ATOM 2184 N N . ASN A 1 276 ? 11.066 -8.296 -18.869 1.00 90.56 276 ASN A N 1
ATOM 2185 C CA . ASN A 1 276 ? 11.987 -8.531 -19.973 1.00 90.56 276 ASN A CA 1
ATOM 2186 C C . ASN A 1 276 ? 12.911 -7.298 -20.092 1.00 90.56 276 ASN A C 1
ATOM 2188 O O . ASN A 1 276 ? 12.593 -6.250 -19.525 1.00 90.56 276 ASN A O 1
ATOM 2192 N N . PRO A 1 277 ? 14.068 -7.394 -20.770 1.00 93.25 277 PRO A N 1
ATOM 2193 C CA . PRO A 1 277 ? 15.037 -6.302 -20.783 1.00 93.25 277 PRO A CA 1
ATOM 2194 C C . PRO A 1 277 ? 14.494 -5.014 -21.405 1.00 93.25 277 PRO A C 1
ATOM 2196 O O . PRO A 1 277 ? 14.814 -3.946 -20.898 1.00 93.25 277 PRO A O 1
ATOM 2199 N N . HIS A 1 278 ? 13.672 -5.090 -22.456 1.00 91.31 278 HIS A N 1
ATOM 2200 C CA . HIS A 1 278 ? 13.139 -3.890 -23.103 1.00 91.31 278 HIS A CA 1
ATOM 2201 C C . HIS A 1 278 ? 12.185 -3.115 -22.185 1.00 91.31 278 HIS A C 1
ATOM 2203 O O . HIS A 1 278 ? 12.395 -1.923 -21.955 1.00 91.31 278 HIS A O 1
ATOM 2209 N N . ASP A 1 279 ? 11.184 -3.799 -21.628 1.00 89.50 279 ASP A N 1
ATOM 2210 C CA . ASP A 1 279 ? 10.192 -3.183 -20.747 1.00 89.50 279 ASP A CA 1
ATOM 2211 C C . ASP A 1 279 ? 10.830 -2.710 -19.436 1.00 89.50 279 ASP A C 1
ATOM 2213 O O . ASP A 1 279 ? 10.452 -1.667 -18.909 1.00 89.50 279 ASP A O 1
ATOM 2217 N N . ASP A 1 280 ? 11.833 -3.426 -18.916 1.00 91.56 280 ASP A N 1
ATOM 2218 C CA . ASP A 1 280 ? 12.542 -3.003 -17.708 1.00 91.56 280 ASP A CA 1
ATOM 2219 C C . ASP A 1 280 ? 13.393 -1.746 -17.958 1.00 91.56 280 ASP A C 1
ATOM 2221 O O . ASP A 1 280 ? 13.400 -0.863 -17.101 1.00 91.56 280 ASP A O 1
ATOM 2225 N N . PHE A 1 281 ? 14.064 -1.617 -19.115 1.00 93.38 281 PHE A N 1
ATOM 2226 C CA . PHE A 1 281 ? 14.769 -0.378 -19.478 1.00 93.38 281 PHE A CA 1
ATOM 2227 C C . PHE A 1 281 ? 13.809 0.806 -19.632 1.00 93.38 281 PHE A C 1
ATOM 2229 O O . PHE A 1 281 ? 14.120 1.898 -19.168 1.00 93.38 281 PHE A O 1
ATOM 2236 N N . TYR A 1 282 ? 12.635 0.603 -20.228 1.00 91.00 282 TYR A N 1
ATOM 2237 C CA . TYR A 1 282 ? 11.637 1.668 -20.344 1.00 91.00 282 TYR A CA 1
ATOM 2238 C C . TYR A 1 282 ? 10.970 2.002 -18.999 1.00 91.00 282 TYR A C 1
ATOM 2240 O O . TYR A 1 282 ? 10.706 3.162 -18.687 1.00 91.00 282 TYR A O 1
ATOM 2248 N N . SER A 1 283 ? 10.723 1.002 -18.149 1.00 88.81 283 SER A N 1
ATOM 2249 C CA . SER A 1 283 ? 10.115 1.228 -16.837 1.00 88.81 283 SER A CA 1
ATOM 2250 C C . SER A 1 283 ? 10.982 2.134 -15.967 1.00 88.81 283 SER A C 1
ATOM 2252 O O . SER A 1 283 ? 10.435 3.007 -15.299 1.00 88.81 283 SER A O 1
ATOM 2254 N N . ILE A 1 284 ? 12.305 1.946 -15.959 1.00 90.06 284 ILE A N 1
ATOM 2255 C CA . ILE A 1 284 ? 13.208 2.769 -15.138 1.00 90.06 284 ILE A CA 1
ATOM 2256 C C . ILE A 1 284 ? 13.253 4.224 -15.633 1.00 90.06 284 ILE A C 1
ATOM 2258 O O . ILE A 1 284 ? 13.269 5.165 -14.833 1.00 90.06 284 ILE A O 1
ATOM 2262 N N . THR A 1 285 ? 13.182 4.437 -16.952 1.00 90.75 285 THR A N 1
ATOM 2263 C CA . THR A 1 285 ? 13.201 5.781 -17.541 1.00 90.75 285 THR A CA 1
ATOM 2264 C C . THR A 1 285 ? 11.890 6.504 -17.266 1.00 90.75 285 THR A C 1
ATOM 2266 O O . THR A 1 285 ? 11.907 7.632 -16.769 1.00 90.75 285 THR A O 1
ATOM 2269 N N . LYS A 1 286 ? 10.757 5.815 -17.447 1.00 88.69 286 LYS A N 1
ATOM 2270 C CA . LYS A 1 286 ? 9.426 6.335 -17.121 1.00 88.69 286 LYS A CA 1
ATOM 2271 C C . LYS A 1 286 ? 9.288 6.661 -15.635 1.00 88.69 286 LYS A C 1
ATOM 2273 O O . LYS A 1 286 ? 8.813 7.741 -15.295 1.00 88.69 286 LYS A O 1
ATOM 2278 N N . THR A 1 287 ? 9.725 5.775 -14.738 1.00 86.81 287 THR A N 1
ATOM 2279 C CA . THR A 1 287 ? 9.695 6.041 -13.290 1.00 86.81 287 THR A CA 1
ATOM 2280 C C . THR A 1 287 ? 10.554 7.254 -12.931 1.00 86.81 287 THR A C 1
ATOM 2282 O O . THR A 1 287 ? 10.126 8.091 -12.141 1.00 86.81 287 THR A O 1
ATOM 2285 N N . SER A 1 288 ? 11.730 7.405 -13.545 1.00 88.50 288 SER A N 1
ATOM 2286 C CA . SER A 1 288 ? 12.575 8.588 -13.351 1.00 88.50 288 SER A CA 1
ATOM 2287 C C . SER A 1 288 ? 11.916 9.879 -13.860 1.00 88.50 288 SER A C 1
ATOM 2289 O O . SER A 1 288 ? 11.990 10.901 -13.178 1.00 88.50 288 SER A O 1
ATOM 2291 N N . ALA A 1 289 ? 11.222 9.837 -15.002 1.00 89.38 289 ALA A N 1
ATOM 2292 C CA . ALA A 1 289 ? 10.462 10.973 -15.530 1.00 89.38 289 ALA A CA 1
ATOM 2293 C C . ALA A 1 289 ? 9.293 11.369 -14.609 1.00 89.38 289 ALA A C 1
ATOM 2295 O O . ALA A 1 289 ? 9.078 12.551 -14.342 1.00 89.38 289 ALA A O 1
ATOM 2296 N N . VAL A 1 290 ? 8.560 10.386 -14.071 1.00 85.88 290 VAL A N 1
ATOM 2297 C CA . VAL A 1 290 ? 7.458 10.625 -13.123 1.00 85.88 290 VAL A CA 1
ATOM 2298 C C . VAL A 1 290 ? 7.970 11.268 -11.834 1.00 85.88 290 VAL A C 1
ATOM 2300 O O . VAL A 1 290 ? 7.401 12.272 -11.408 1.00 85.88 290 VAL A O 1
ATOM 2303 N N . SER A 1 291 ? 9.061 10.761 -11.250 1.00 84.12 291 SER A N 1
ATOM 2304 C CA . SER A 1 291 ? 9.642 11.353 -10.035 1.00 84.12 291 SER A CA 1
ATOM 2305 C C . SER A 1 291 ? 10.127 12.791 -10.258 1.00 84.12 291 SER A C 1
ATOM 2307 O O . SER A 1 291 ? 9.984 13.635 -9.371 1.00 84.12 291 SER A O 1
ATOM 2309 N N . GLN A 1 292 ? 10.672 13.103 -11.442 1.00 86.38 292 GLN A N 1
ATOM 2310 C CA . GLN A 1 292 ? 11.025 14.483 -11.799 1.00 86.38 292 GLN A CA 1
ATOM 2311 C C . GLN A 1 292 ? 9.783 15.379 -11.892 1.00 86.38 292 GLN A C 1
ATOM 2313 O O . GLN A 1 292 ? 9.763 16.454 -11.300 1.00 86.38 292 GLN A O 1
ATOM 2318 N N . ASN A 1 293 ? 8.722 14.922 -12.566 1.00 84.81 293 ASN A N 1
ATOM 2319 C CA . ASN A 1 293 ? 7.470 15.679 -12.696 1.00 84.81 293 ASN A CA 1
ATOM 2320 C C . ASN A 1 293 ? 6.789 15.940 -11.344 1.00 84.81 293 ASN A C 1
ATOM 2322 O O . ASN A 1 293 ? 6.179 16.991 -11.148 1.00 84.81 293 ASN A O 1
ATOM 2326 N N . ARG A 1 294 ? 6.909 15.003 -10.398 1.00 78.62 294 ARG A N 1
ATOM 2327 C CA . ARG A 1 294 ? 6.402 15.143 -9.023 1.00 78.62 294 ARG A CA 1
ATOM 2328 C C . ARG A 1 294 ? 7.309 15.992 -8.122 1.00 78.62 294 ARG A C 1
ATOM 2330 O O . ARG A 1 294 ? 6.967 16.231 -6.968 1.00 78.62 294 ARG A O 1
ATOM 2337 N N . ASN A 1 295 ? 8.442 16.481 -8.634 1.00 78.81 295 ASN A N 1
ATOM 2338 C CA . ASN A 1 295 ? 9.475 17.185 -7.868 1.00 78.81 295 ASN A CA 1
ATOM 2339 C C . ASN A 1 295 ? 9.993 16.379 -6.658 1.00 78.81 295 ASN A C 1
ATOM 2341 O O . ASN A 1 295 ? 10.435 16.949 -5.661 1.00 78.81 295 ASN A O 1
ATOM 2345 N N . GLU A 1 296 ? 9.957 15.047 -6.742 1.00 79.12 296 GLU A N 1
ATOM 2346 C CA . GLU A 1 296 ? 10.542 14.149 -5.738 1.00 79.12 296 GLU A CA 1
ATOM 2347 C C . GLU A 1 296 ? 12.070 14.114 -5.863 1.00 79.12 296 GLU A C 1
ATOM 2349 O O . GLU A 1 296 ? 12.786 13.898 -4.884 1.00 79.12 296 GLU A O 1
ATOM 2354 N N . ILE A 1 297 ? 12.571 14.335 -7.083 1.00 84.38 297 ILE A N 1
ATOM 2355 C CA . ILE A 1 297 ? 13.988 14.308 -7.421 1.00 84.38 297 ILE A CA 1
ATOM 2356 C C . ILE A 1 297 ? 14.337 15.460 -8.365 1.00 84.38 297 ILE A C 1
ATOM 2358 O O . ILE A 1 297 ? 13.572 15.811 -9.260 1.00 84.38 297 ILE A O 1
ATOM 2362 N N . ASN A 1 298 ? 15.513 16.054 -8.174 1.00 88.75 298 ASN A N 1
ATOM 2363 C CA . ASN A 1 298 ? 16.035 17.073 -9.082 1.00 88.75 298 ASN A CA 1
ATOM 2364 C C . ASN A 1 298 ? 16.706 16.425 -10.320 1.00 88.75 298 ASN A C 1
ATOM 2366 O O . ASN A 1 298 ? 16.976 15.221 -10.310 1.00 88.75 298 ASN A O 1
ATOM 2370 N N . PRO A 1 299 ? 17.037 17.195 -11.375 1.00 91.06 299 PRO A N 1
ATOM 2371 C CA . PRO A 1 299 ? 17.626 16.636 -12.598 1.00 91.06 299 PRO A CA 1
ATOM 2372 C C . PRO A 1 299 ? 18.935 15.857 -12.378 1.00 91.06 299 PRO A C 1
ATOM 2374 O O . PRO A 1 299 ? 19.159 14.825 -13.007 1.00 91.06 299 PRO A O 1
ATOM 2377 N N . ILE A 1 300 ? 19.783 16.300 -11.441 1.00 91.94 300 ILE A N 1
ATOM 2378 C CA . ILE A 1 300 ? 21.047 15.619 -11.105 1.00 91.94 300 ILE A CA 1
ATOM 2379 C C . ILE A 1 300 ? 20.764 14.257 -10.465 1.00 91.94 300 ILE A C 1
ATOM 2381 O O . ILE A 1 300 ? 21.341 13.244 -10.858 1.00 91.94 300 ILE A O 1
ATOM 2385 N N . GLY A 1 301 ? 19.853 14.221 -9.493 1.00 89.75 301 GLY A N 1
ATOM 2386 C CA . GLY A 1 301 ? 19.424 12.993 -8.840 1.00 89.75 301 GLY A CA 1
ATOM 2387 C C . GLY A 1 301 ? 18.777 12.035 -9.834 1.00 89.75 301 GLY A C 1
ATOM 2388 O O . GLY A 1 301 ? 19.072 10.844 -9.799 1.00 89.75 301 GLY A O 1
ATOM 2389 N N . ALA A 1 302 ? 17.963 12.542 -10.760 1.00 90.19 302 ALA A N 1
ATOM 2390 C CA . ALA A 1 302 ? 17.340 11.723 -11.790 1.00 90.19 302 ALA A CA 1
ATOM 2391 C C . ALA A 1 302 ? 18.372 11.111 -12.741 1.00 90.19 302 ALA A C 1
ATOM 2393 O O . ALA A 1 302 ? 18.290 9.925 -13.045 1.00 90.19 302 ALA A O 1
ATOM 2394 N N . GLN A 1 303 ? 19.393 11.874 -13.146 1.00 94.19 303 GLN A N 1
ATOM 2395 C CA . GLN A 1 303 ? 20.494 11.341 -13.948 1.00 94.19 303 GLN A CA 1
ATOM 2396 C C . GLN A 1 303 ? 21.248 10.224 -13.209 1.00 94.19 303 GLN A C 1
ATOM 2398 O O . GLN A 1 303 ? 21.572 9.195 -13.802 1.00 94.19 303 GLN A O 1
ATOM 2403 N N . MET A 1 304 ? 21.504 10.398 -11.910 1.00 91.69 304 MET A N 1
ATOM 2404 C CA . MET A 1 304 ? 22.151 9.373 -11.085 1.00 91.69 304 MET A CA 1
ATOM 2405 C C . MET A 1 304 ? 21.268 8.133 -10.894 1.00 91.69 304 MET A C 1
ATOM 2407 O O . MET A 1 304 ? 21.776 7.013 -10.966 1.00 91.69 304 MET A O 1
ATOM 2411 N N . LYS A 1 305 ? 19.956 8.321 -10.696 1.00 90.31 305 LYS A N 1
ATOM 2412 C CA . LYS A 1 305 ? 18.954 7.247 -10.612 1.00 90.31 305 LYS A CA 1
ATOM 2413 C C . LYS A 1 305 ? 18.943 6.426 -11.901 1.00 90.31 305 LYS A C 1
ATOM 2415 O O . LYS A 1 305 ? 19.161 5.220 -11.834 1.00 90.31 305 LYS A O 1
ATOM 2420 N N . LEU A 1 306 ? 18.833 7.085 -13.057 1.00 92.62 306 LEU A N 1
ATOM 2421 C CA . LEU A 1 306 ? 18.886 6.446 -14.376 1.00 92.62 306 LEU A CA 1
ATOM 2422 C C . LEU A 1 306 ? 20.152 5.604 -14.555 1.00 92.62 306 LEU A C 1
ATOM 2424 O O . LEU A 1 306 ? 20.064 4.447 -14.951 1.00 92.62 306 LEU A O 1
ATOM 2428 N N . LEU A 1 307 ? 21.328 6.146 -14.220 1.00 93.44 307 LEU A N 1
ATOM 2429 C CA . LEU A 1 307 ? 22.597 5.419 -14.343 1.00 93.44 307 LEU A CA 1
ATOM 2430 C C . LEU A 1 307 ? 22.640 4.159 -13.464 1.00 93.44 307 LEU A C 1
ATOM 2432 O O . LEU A 1 307 ? 23.065 3.098 -13.926 1.00 93.44 307 LEU A O 1
ATOM 2436 N N . ALA A 1 308 ? 22.201 4.268 -12.208 1.00 92.19 308 ALA A N 1
ATOM 2437 C CA . ALA A 1 308 ? 22.186 3.149 -11.270 1.00 92.19 308 ALA A CA 1
ATOM 2438 C C . ALA A 1 308 ? 21.175 2.063 -11.679 1.00 92.19 308 ALA A C 1
ATOM 2440 O O . ALA A 1 308 ? 21.498 0.870 -11.672 1.00 92.19 308 ALA A O 1
ATOM 2441 N N . GLU A 1 309 ? 19.967 2.473 -12.063 1.00 92.94 309 GLU A N 1
ATOM 2442 C CA . GLU A 1 309 ? 18.891 1.583 -12.502 1.00 92.94 309 GLU A CA 1
ATOM 2443 C C . GLU A 1 309 ? 19.258 0.873 -13.812 1.00 92.94 309 GLU A C 1
ATOM 2445 O O . GLU A 1 309 ? 19.100 -0.344 -13.928 1.00 92.94 309 GLU A O 1
ATOM 2450 N N . PHE A 1 310 ? 19.844 1.593 -14.769 1.00 94.56 310 PHE A N 1
ATOM 2451 C CA . PHE A 1 310 ? 20.286 1.039 -16.048 1.00 94.56 310 PHE A CA 1
ATOM 2452 C C . PHE A 1 310 ? 21.367 -0.038 -15.873 1.00 94.56 310 PHE A C 1
ATOM 2454 O O . PHE A 1 310 ? 21.315 -1.095 -16.510 1.00 94.56 310 PHE A O 1
ATOM 2461 N N . ASP A 1 311 ? 22.323 0.179 -14.964 1.00 93.75 311 ASP A N 1
ATOM 2462 C CA . ASP A 1 311 ? 23.322 -0.834 -14.611 1.00 93.75 311 ASP A CA 1
ATOM 2463 C C . ASP A 1 311 ? 22.681 -2.056 -13.929 1.00 93.75 311 ASP A C 1
ATOM 2465 O O . ASP A 1 311 ? 23.038 -3.201 -14.218 1.00 93.75 311 ASP A O 1
ATOM 2469 N N . CYS A 1 312 ? 21.665 -1.849 -13.088 1.00 93.94 312 CYS A N 1
ATOM 2470 C CA . CYS A 1 312 ? 20.906 -2.934 -12.468 1.00 93.94 312 CYS A CA 1
ATOM 2471 C C . CYS A 1 312 ? 20.140 -3.785 -13.496 1.00 93.94 312 CYS A C 1
ATOM 2473 O O . CYS A 1 312 ? 20.196 -5.016 -13.411 1.00 93.94 312 CYS A O 1
ATOM 2475 N N . VAL A 1 313 ? 19.495 -3.172 -14.497 1.00 95.06 313 VAL A N 1
ATOM 2476 C CA . VAL A 1 313 ? 18.853 -3.900 -15.610 1.00 95.06 313 VAL A CA 1
ATOM 2477 C C . VAL A 1 313 ? 19.894 -4.720 -16.377 1.00 95.06 313 VAL A C 1
ATOM 2479 O O . VAL A 1 313 ? 19.710 -5.923 -16.588 1.00 95.06 313 VAL A O 1
ATOM 2482 N N . ARG A 1 314 ? 21.041 -4.121 -16.726 1.00 95.12 314 ARG A N 1
ATOM 2483 C CA . ARG A 1 314 ? 22.133 -4.842 -17.402 1.00 95.12 314 ARG A CA 1
ATOM 2484 C C . ARG A 1 314 ? 22.619 -6.044 -16.603 1.00 95.12 314 ARG A C 1
ATOM 2486 O O . ARG A 1 314 ? 22.784 -7.123 -17.171 1.00 95.12 314 ARG A O 1
ATOM 2493 N N . ARG A 1 315 ? 22.818 -5.893 -15.292 1.00 94.38 315 ARG A N 1
ATOM 2494 C CA . ARG A 1 315 ? 23.243 -6.993 -14.413 1.00 94.38 315 ARG A CA 1
ATOM 2495 C C . ARG A 1 315 ? 22.186 -8.089 -14.312 1.00 94.38 315 ARG A C 1
ATOM 2497 O O . ARG A 1 315 ? 22.551 -9.262 -14.383 1.00 94.38 315 ARG A O 1
ATOM 2504 N N . LEU A 1 316 ? 20.905 -7.729 -14.197 1.00 94.81 316 LEU A N 1
ATOM 2505 C CA . LEU A 1 316 ? 19.799 -8.689 -14.136 1.00 94.81 316 LEU A CA 1
ATOM 2506 C C . LEU A 1 316 ? 19.775 -9.591 -15.378 1.00 94.81 316 LEU A C 1
ATOM 2508 O O . LEU A 1 316 ? 19.716 -10.815 -15.255 1.00 94.81 316 LEU A O 1
ATOM 2512 N N . TYR A 1 317 ? 19.874 -8.990 -16.564 1.00 95.44 317 TYR A N 1
ATOM 2513 C CA . TYR A 1 317 ? 19.810 -9.707 -17.840 1.00 95.44 317 TYR A CA 1
ATOM 2514 C C . TYR A 1 317 ? 21.178 -10.127 -18.390 1.00 95.44 317 TYR A C 1
ATOM 2516 O O . TYR A 1 317 ? 21.256 -10.692 -19.478 1.00 95.44 317 TYR A O 1
ATOM 2524 N N . LYS A 1 318 ? 22.262 -9.898 -17.635 1.00 95.50 318 LYS A N 1
ATOM 2525 C CA . LYS A 1 318 ? 23.653 -10.199 -18.022 1.00 95.50 318 LYS A CA 1
ATOM 2526 C C . LYS A 1 318 ? 24.074 -9.548 -19.347 1.00 95.50 318 LYS A C 1
ATOM 2528 O O . LYS A 1 318 ? 24.868 -10.113 -20.100 1.00 95.50 318 LYS A O 1
ATOM 2533 N N . ILE A 1 319 ? 23.566 -8.352 -19.619 1.00 96.00 319 ILE A N 1
ATOM 2534 C CA . ILE A 1 319 ? 23.901 -7.579 -20.812 1.00 96.00 319 ILE A CA 1
ATOM 2535 C C . ILE A 1 319 ? 25.229 -6.862 -20.570 1.00 96.00 319 ILE A C 1
ATOM 2537 O O . ILE A 1 319 ? 25.363 -6.067 -19.639 1.00 96.00 319 ILE A O 1
ATOM 2541 N N . ARG A 1 320 ? 26.222 -7.138 -21.417 1.00 94.25 320 ARG A N 1
ATOM 2542 C CA . ARG A 1 320 ? 27.504 -6.426 -21.412 1.00 94.25 320 ARG A CA 1
ATOM 2543 C C . ARG A 1 320 ? 27.445 -5.267 -22.398 1.00 94.25 320 ARG A C 1
ATOM 2545 O O . ARG A 1 320 ? 26.863 -5.412 -23.469 1.00 94.25 320 ARG A O 1
ATOM 2552 N N . LEU A 1 321 ? 28.057 -4.143 -22.030 1.00 94.56 321 LEU A N 1
ATOM 2553 C CA . LEU A 1 321 ? 28.273 -3.044 -22.963 1.00 94.56 321 LEU A CA 1
ATOM 2554 C C . LEU A 1 321 ? 29.262 -3.504 -24.032 1.00 94.56 321 LEU A C 1
ATOM 2556 O O . LEU A 1 321 ? 30.424 -3.763 -23.726 1.00 94.56 321 LEU A O 1
ATOM 2560 N N . ASP A 1 322 ? 28.779 -3.598 -25.260 1.00 94.50 322 ASP A N 1
ATOM 2561 C CA . ASP A 1 322 ? 29.575 -3.916 -26.435 1.00 94.50 322 ASP A CA 1
ATOM 2562 C C . ASP A 1 322 ? 29.002 -3.137 -27.626 1.00 94.50 322 ASP A C 1
ATOM 2564 O O . ASP A 1 322 ? 28.151 -3.645 -28.361 1.00 94.50 322 ASP A O 1
ATOM 2568 N N . PRO A 1 323 ? 29.434 -1.876 -27.811 1.00 89.00 323 PRO A N 1
ATOM 2569 C CA . PRO A 1 323 ? 28.908 -1.018 -28.867 1.00 89.00 323 PRO A CA 1
ATOM 2570 C C . PRO A 1 323 ? 29.213 -1.530 -30.278 1.00 89.00 323 PRO A C 1
ATOM 2572 O O . PRO A 1 323 ? 28.576 -1.089 -31.227 1.00 89.00 323 PRO A O 1
ATOM 2575 N N . ASN A 1 324 ? 30.167 -2.459 -30.410 1.00 90.38 324 ASN A N 1
ATOM 2576 C CA . ASN A 1 324 ? 30.611 -3.027 -31.681 1.00 90.38 324 ASN A CA 1
ATOM 2577 C C . ASN A 1 324 ? 30.137 -4.476 -31.870 1.00 90.38 324 ASN A C 1
ATOM 2579 O O . ASN A 1 324 ? 30.576 -5.150 -32.803 1.00 90.38 324 ASN A O 1
ATOM 2583 N N . LYS A 1 325 ? 29.220 -4.965 -31.021 1.00 92.19 325 LYS A N 1
ATOM 2584 C CA . LYS A 1 325 ? 28.661 -6.324 -31.106 1.00 92.19 325 LYS A CA 1
ATOM 2585 C C . LYS A 1 325 ? 28.068 -6.633 -32.484 1.00 92.19 325 LYS A C 1
ATOM 2587 O O . LYS A 1 325 ? 28.051 -7.783 -32.924 1.00 92.19 325 LYS A O 1
ATOM 2592 N N . ARG A 1 326 ? 27.560 -5.603 -33.167 1.00 90.56 326 ARG A N 1
ATOM 2593 C CA . ARG A 1 326 ? 27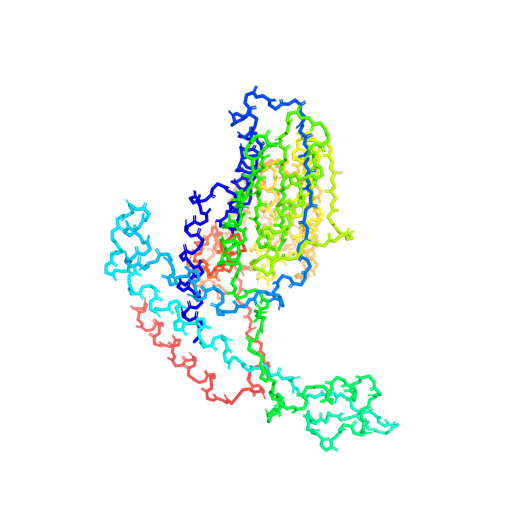.048 -5.654 -34.539 1.00 90.56 326 ARG A CA 1
ATOM 2594 C C . ARG A 1 326 ? 27.938 -4.781 -35.425 1.00 90.56 326 ARG A C 1
ATOM 2596 O O . ARG A 1 326 ? 27.809 -3.568 -35.413 1.00 90.56 326 ARG A O 1
ATOM 2603 N N . VAL A 1 327 ? 28.822 -5.407 -36.203 1.00 86.06 327 VAL A N 1
ATOM 2604 C CA . VAL A 1 327 ? 29.867 -4.717 -36.993 1.00 86.06 327 VAL A CA 1
ATOM 2605 C C . VAL A 1 327 ? 29.303 -3.690 -37.988 1.00 86.06 327 VAL A C 1
ATOM 2607 O O . VAL A 1 327 ? 29.950 -2.685 -38.254 1.00 86.06 327 VAL A O 1
ATOM 2610 N N . SER A 1 328 ? 28.109 -3.934 -38.532 1.00 87.81 328 SER A N 1
ATOM 2611 C CA . SER A 1 328 ? 27.471 -3.088 -39.548 1.00 87.81 328 SER A CA 1
ATOM 2612 C C . SER A 1 328 ? 26.503 -2.041 -38.986 1.00 87.81 328 SER A C 1
ATOM 2614 O O . SER A 1 328 ? 25.901 -1.318 -39.768 1.00 87.81 328 SER A O 1
ATOM 2616 N N . VAL A 1 329 ? 26.301 -1.987 -37.666 1.00 91.44 329 VAL A N 1
ATOM 2617 C CA . VAL A 1 329 ? 25.317 -1.097 -37.031 1.00 91.44 329 VAL A CA 1
ATOM 2618 C C . VAL A 1 329 ? 26.052 -0.018 -36.255 1.00 91.44 329 VAL A C 1
ATOM 2620 O O . VAL A 1 329 ? 26.983 -0.301 -35.500 1.00 91.44 329 VAL A O 1
ATOM 2623 N N . SER A 1 330 ? 25.611 1.225 -36.408 1.00 92.81 330 SER A N 1
ATOM 2624 C CA . SER A 1 330 ? 26.150 2.362 -35.680 1.00 92.81 330 SER A CA 1
ATOM 2625 C C . SER A 1 330 ? 26.019 2.143 -34.163 1.00 92.81 330 SER A C 1
ATOM 2627 O O . SER A 1 330 ? 24.922 1.851 -33.674 1.00 92.81 330 SER A O 1
ATOM 2629 N N . PRO A 1 331 ? 27.078 2.389 -33.366 1.00 92.44 331 PRO A N 1
ATOM 2630 C CA . PRO A 1 331 ? 27.041 2.228 -31.907 1.00 92.44 331 PRO A CA 1
ATOM 2631 C C . PRO A 1 331 ? 25.918 2.999 -31.188 1.00 92.44 331 PRO A C 1
ATOM 2633 O O . PRO A 1 331 ? 25.474 2.601 -30.111 1.00 92.44 331 PRO A O 1
ATOM 2636 N N . GLN A 1 332 ? 25.462 4.114 -31.771 1.00 91.38 332 GLN A N 1
ATOM 2637 C CA . GLN A 1 332 ? 24.375 4.948 -31.242 1.00 91.38 332 GLN A CA 1
ATOM 2638 C C . GLN A 1 332 ? 22.978 4.371 -31.527 1.00 91.38 332 GLN A C 1
ATOM 2640 O O . GLN A 1 332 ? 22.030 4.709 -30.825 1.00 91.38 332 GLN A O 1
ATOM 2645 N N . VAL A 1 333 ? 22.834 3.476 -32.508 1.00 94.38 333 VAL A N 1
ATOM 2646 C CA . VAL A 1 333 ? 21.550 2.856 -32.889 1.00 94.38 333 VAL A CA 1
ATOM 2647 C C . VAL A 1 333 ? 21.356 1.489 -32.223 1.00 94.38 333 VAL A C 1
ATOM 2649 O O . VAL A 1 333 ? 20.228 1.035 -32.052 1.00 94.38 333 VAL A O 1
ATOM 2652 N N . LEU A 1 334 ? 22.434 0.845 -31.773 1.00 94.94 334 LEU A N 1
ATOM 2653 C CA . LEU A 1 334 ? 22.372 -0.438 -31.071 1.00 94.94 334 LEU A CA 1
ATOM 2654 C C . LEU A 1 334 ? 21.553 -0.333 -29.770 1.00 94.94 334 LEU A C 1
ATOM 2656 O O . LEU A 1 334 ? 21.909 0.457 -28.898 1.00 94.94 334 LEU A O 1
ATOM 2660 N N . LEU A 1 335 ? 20.503 -1.148 -29.604 1.00 95.25 335 LEU A N 1
ATOM 2661 C CA . LEU A 1 335 ? 19.652 -1.120 -28.405 1.00 95.25 335 LEU A CA 1
ATOM 2662 C C . LEU A 1 335 ? 20.422 -1.458 -27.125 1.00 95.25 335 LEU A C 1
ATOM 2664 O O . LEU A 1 335 ? 21.347 -2.275 -27.123 1.00 95.25 335 LEU A O 1
ATOM 2668 N N . ALA A 1 336 ? 19.970 -0.907 -26.000 1.00 95.12 336 ALA A N 1
ATOM 2669 C CA . ALA A 1 336 ? 20.485 -1.188 -24.668 1.00 95.12 336 ALA A CA 1
ATOM 2670 C C . ALA A 1 336 ? 20.383 -2.683 -24.349 1.00 95.12 336 ALA A C 1
ATOM 2672 O O . ALA A 1 336 ? 21.332 -3.256 -23.816 1.00 95.12 336 ALA A O 1
ATOM 2673 N N . ALA A 1 337 ? 19.285 -3.328 -24.762 1.00 94.62 337 ALA A N 1
ATOM 2674 C CA . ALA A 1 337 ? 19.083 -4.773 -24.651 1.00 94.62 337 ALA A CA 1
ATOM 2675 C C . ALA A 1 337 ? 20.088 -5.607 -25.472 1.00 94.62 337 ALA A C 1
ATOM 2677 O O . ALA A 1 337 ? 20.438 -6.715 -25.062 1.00 94.62 337 ALA A O 1
ATOM 2678 N N . ASP A 1 338 ? 20.603 -5.075 -26.589 1.00 95.12 338 ASP A N 1
ATOM 2679 C CA . ASP A 1 338 ? 21.620 -5.743 -27.415 1.00 95.12 338 ASP A CA 1
ATOM 2680 C C . ASP A 1 338 ? 23.061 -5.368 -27.016 1.00 95.12 338 ASP A C 1
ATOM 2682 O O . ASP A 1 338 ? 24.004 -5.906 -27.586 1.00 95.12 338 ASP A O 1
ATOM 2686 N N . GLY A 1 339 ? 23.259 -4.518 -26.002 1.00 94.75 339 GLY A N 1
ATOM 2687 C CA . GLY A 1 339 ? 24.584 -4.116 -25.508 1.00 94.75 339 GLY A CA 1
ATOM 2688 C C . GLY A 1 339 ? 25.027 -2.705 -25.901 1.00 94.75 339 GLY A C 1
ATOM 2689 O O . GLY A 1 339 ? 26.177 -2.345 -25.651 1.00 94.75 339 GLY A O 1
ATOM 2690 N N . GLY A 1 340 ? 24.139 -1.889 -26.472 1.00 95.06 340 GLY A N 1
ATOM 2691 C CA . GLY A 1 340 ? 24.416 -0.492 -26.807 1.00 95.06 340 GLY A CA 1
ATOM 2692 C C . GLY A 1 340 ? 24.432 0.454 -25.606 1.00 95.06 340 GLY A C 1
ATOM 2693 O O . GLY A 1 340 ? 24.130 0.071 -24.472 1.00 95.06 340 GLY A O 1
ATOM 2694 N N . PHE A 1 341 ? 24.816 1.710 -25.851 1.00 94.06 341 PHE A N 1
ATOM 2695 C CA . PHE A 1 341 ? 24.875 2.770 -24.835 1.00 94.06 341 PHE A CA 1
ATOM 2696 C C . PHE A 1 341 ? 23.491 3.159 -24.304 1.00 94.06 341 PHE A C 1
ATOM 2698 O O . PHE A 1 341 ? 22.485 2.892 -24.954 1.00 94.06 341 PHE A O 1
ATOM 2705 N N . MET A 1 342 ? 23.450 3.810 -23.137 1.00 93.88 342 MET A N 1
ATOM 2706 C CA . MET A 1 342 ? 22.225 4.418 -22.613 1.00 93.88 342 MET A CA 1
ATOM 2707 C C . MET A 1 342 ? 21.854 5.630 -23.488 1.00 93.88 342 MET A C 1
ATOM 2709 O O . MET A 1 342 ? 22.659 6.557 -23.564 1.00 93.88 342 MET A O 1
ATOM 2713 N N . PRO A 1 343 ? 20.686 5.632 -24.151 1.00 93.62 343 PRO A N 1
ATOM 2714 C CA . PRO A 1 343 ? 20.253 6.742 -24.999 1.00 93.62 343 PRO A CA 1
ATOM 2715 C C . PRO A 1 343 ? 19.568 7.866 -24.209 1.00 93.62 343 PRO A C 1
ATOM 2717 O O . PRO A 1 343 ? 19.333 8.945 -24.753 1.00 93.62 343 PRO A O 1
ATOM 2720 N N . TRP A 1 344 ? 19.238 7.608 -22.940 1.00 94.94 344 TRP A N 1
ATOM 2721 C CA . TRP A 1 344 ? 18.483 8.529 -22.105 1.00 94.94 344 TRP A CA 1
ATOM 2722 C C . TRP A 1 344 ? 19.354 9.431 -21.234 1.00 94.94 344 TRP A C 1
ATOM 2724 O O . TRP A 1 344 ? 20.395 9.023 -20.721 1.00 94.94 344 TRP A O 1
ATOM 2734 N N . ASP A 1 345 ? 18.850 10.629 -20.989 1.00 93.94 345 ASP A N 1
ATOM 2735 C CA . ASP A 1 345 ? 19.276 11.566 -19.966 1.00 93.94 345 ASP A CA 1
ATOM 2736 C C . ASP A 1 345 ? 18.056 12.055 -19.164 1.00 93.94 345 ASP A C 1
ATOM 2738 O O . ASP A 1 345 ? 16.907 11.674 -19.415 1.00 93.94 345 ASP A O 1
ATOM 2742 N N . CYS A 1 346 ? 18.298 12.900 -18.164 1.00 93.00 346 CYS A N 1
ATOM 2743 C CA . CYS A 1 346 ? 17.221 13.472 -17.359 1.00 93.00 346 CYS A CA 1
ATOM 2744 C C . CYS A 1 346 ? 16.177 14.270 -18.172 1.00 93.00 346 CYS A C 1
ATOM 2746 O O . CYS A 1 346 ? 15.043 14.370 -17.712 1.00 93.00 346 CYS A O 1
ATOM 2748 N N . MET A 1 347 ? 16.505 14.769 -19.369 1.00 92.31 347 MET A N 1
ATOM 2749 C CA . MET A 1 347 ? 15.625 15.600 -20.201 1.00 92.31 347 MET A CA 1
ATOM 2750 C C . MET A 1 347 ? 14.756 14.776 -21.158 1.00 92.31 347 MET A C 1
ATOM 2752 O O . MET A 1 347 ? 13.645 15.188 -21.491 1.00 92.31 347 MET A O 1
ATOM 2756 N N . ASN A 1 348 ? 15.229 13.608 -21.595 1.00 93.12 348 ASN A N 1
ATOM 2757 C CA . ASN A 1 348 ? 14.550 12.782 -22.598 1.00 93.12 348 ASN A CA 1
ATOM 2758 C C . ASN A 1 348 ? 14.027 11.431 -22.058 1.00 93.12 348 ASN A C 1
ATOM 2760 O O . ASN A 1 348 ? 13.481 10.642 -22.825 1.00 93.12 348 ASN A O 1
ATOM 2764 N N . CYS A 1 349 ? 14.153 11.155 -20.754 1.00 90.94 349 CYS A N 1
ATOM 2765 C CA . CYS A 1 349 ? 13.747 9.885 -20.126 1.00 90.94 349 CYS A CA 1
ATOM 2766 C C . CYS A 1 349 ? 12.249 9.523 -20.237 1.00 90.94 349 CYS A C 1
ATOM 2768 O O . CYS A 1 349 ? 11.862 8.401 -19.917 1.00 90.94 349 CYS A O 1
ATOM 2770 N N . HIS A 1 350 ? 11.408 10.439 -20.719 1.00 88.81 350 HIS A N 1
ATOM 2771 C CA . HIS A 1 350 ? 10.003 10.184 -21.045 1.00 88.81 350 HIS A CA 1
ATOM 2772 C C . HIS A 1 350 ? 9.804 9.517 -22.422 1.00 88.81 350 HIS A C 1
ATOM 2774 O O . HIS A 1 350 ? 8.696 9.083 -22.731 1.00 88.81 350 HIS A O 1
ATOM 2780 N N . LEU A 1 351 ? 10.848 9.450 -23.254 1.00 91.00 351 LEU A N 1
ATOM 2781 C CA . LEU A 1 351 ? 10.793 8.916 -24.614 1.00 91.00 351 LEU A CA 1
ATOM 2782 C C . LEU A 1 351 ? 11.179 7.433 -24.669 1.00 91.00 351 LEU A C 1
ATOM 2784 O O . LEU A 1 351 ? 11.989 6.940 -23.884 1.00 91.00 351 LEU A O 1
ATOM 2788 N N . GLU A 1 352 ? 10.607 6.725 -25.638 1.00 90.50 352 GLU A N 1
ATOM 2789 C CA . GLU A 1 352 ? 10.860 5.305 -25.886 1.00 90.50 352 GLU A CA 1
ATOM 2790 C C . GLU A 1 352 ? 12.158 5.082 -26.688 1.00 90.50 352 GLU A C 1
ATOM 2792 O O . GLU A 1 352 ? 12.558 5.909 -27.509 1.00 90.50 352 GLU A O 1
ATOM 2797 N N . GLU A 1 353 ? 12.839 3.961 -26.432 1.00 93.88 353 GLU A N 1
ATOM 2798 C CA . GLU A 1 353 ? 14.177 3.665 -26.949 1.00 93.88 353 GLU A CA 1
ATOM 2799 C C . GLU A 1 353 ? 14.268 3.593 -28.478 1.00 93.88 353 GLU A C 1
ATOM 2801 O O . GLU A 1 353 ? 15.144 4.212 -29.086 1.00 93.88 353 GLU A O 1
ATOM 2806 N N . THR A 1 354 ? 13.419 2.776 -29.102 1.00 91.75 354 THR A N 1
ATOM 2807 C CA . THR A 1 354 ? 13.471 2.509 -30.541 1.00 91.75 354 THR A CA 1
ATOM 2808 C C . THR A 1 354 ? 13.162 3.771 -31.335 1.00 91.75 354 THR A C 1
ATOM 2810 O O . THR A 1 354 ? 13.858 4.071 -32.304 1.00 91.75 354 THR A O 1
ATOM 2813 N N . SER A 1 355 ? 12.202 4.557 -30.851 1.00 89.94 355 SER A N 1
ATOM 2814 C CA . SER A 1 355 ? 11.798 5.842 -31.416 1.00 89.94 355 SER A CA 1
ATOM 2815 C C . SER A 1 355 ? 12.924 6.877 -31.318 1.00 89.94 355 SER A C 1
ATOM 2817 O O . SER A 1 355 ? 13.209 7.583 -32.284 1.00 89.94 355 SER A O 1
ATOM 2819 N N . LEU A 1 356 ? 13.627 6.934 -30.178 1.00 91.50 356 LEU A N 1
ATOM 2820 C CA . LEU A 1 356 ? 14.808 7.789 -30.006 1.00 91.50 356 LEU A CA 1
ATOM 2821 C C . LEU A 1 356 ? 15.924 7.431 -30.992 1.00 91.50 356 LEU A C 1
ATOM 2823 O O . LEU A 1 356 ? 16.535 8.308 -31.602 1.00 91.50 356 LEU A O 1
ATOM 2827 N N . ARG A 1 357 ? 16.192 6.136 -31.157 1.00 93.25 357 ARG A N 1
ATOM 2828 C CA . ARG A 1 357 ? 17.303 5.655 -31.987 1.00 93.25 357 ARG A CA 1
ATOM 2829 C C . ARG A 1 357 ? 17.022 5.729 -33.479 1.00 93.25 357 ARG A C 1
ATOM 2831 O O . ARG A 1 357 ? 17.967 5.856 -34.253 1.00 93.25 357 ARG A O 1
ATOM 2838 N N . GLU A 1 358 ? 15.757 5.720 -33.883 1.00 91.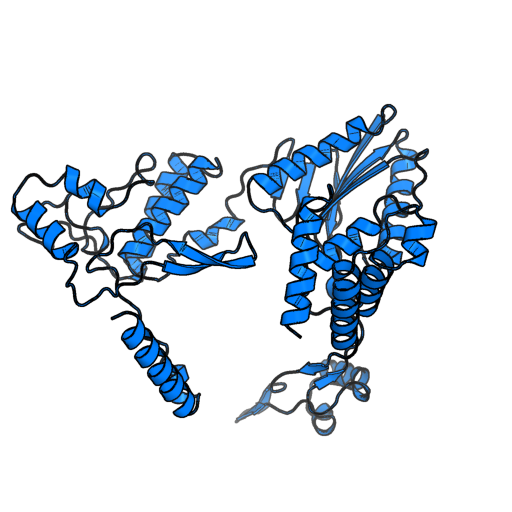81 358 GLU A N 1
ATOM 2839 C CA . GLU A 1 358 ? 15.349 5.945 -35.271 1.00 91.81 358 GLU A CA 1
ATOM 2840 C C . GLU A 1 358 ? 15.815 7.316 -35.789 1.00 91.81 358 GLU A C 1
ATOM 2842 O O . GLU A 1 358 ? 16.266 7.421 -36.928 1.00 91.81 358 GLU A O 1
ATOM 2847 N N . VAL A 1 359 ? 15.849 8.343 -34.930 1.00 90.88 359 VAL A N 1
ATOM 2848 C CA . VAL A 1 359 ? 16.392 9.676 -35.267 1.00 90.88 359 VAL A CA 1
ATOM 2849 C C . VAL A 1 359 ? 17.901 9.635 -35.551 1.00 90.88 359 VAL A C 1
ATOM 2851 O O . VAL A 1 359 ? 18.425 10.460 -36.304 1.00 90.88 359 VAL A O 1
ATOM 2854 N N . TRP A 1 360 ? 18.623 8.676 -34.969 1.00 92.25 360 TRP A N 1
ATOM 2855 C CA . TRP A 1 360 ? 20.066 8.513 -35.162 1.00 92.25 360 TRP A CA 1
ATOM 2856 C C . TRP A 1 360 ? 20.427 7.547 -36.298 1.00 92.25 360 TRP A C 1
ATOM 2858 O O . TRP A 1 360 ? 21.595 7.495 -36.683 1.00 92.25 360 TRP A O 1
ATOM 2868 N N . ALA A 1 361 ? 19.452 6.835 -36.874 1.00 92.56 361 ALA A N 1
ATOM 2869 C CA . ALA A 1 361 ? 19.658 5.907 -37.983 1.00 92.56 361 ALA A CA 1
ATOM 2870 C C . ALA A 1 361 ? 19.933 6.656 -39.300 1.00 92.56 361 ALA A C 1
ATOM 2872 O O . ALA A 1 361 ? 19.025 7.155 -39.977 1.00 92.56 361 ALA A O 1
ATOM 2873 N N . ARG A 1 362 ? 21.215 6.746 -39.674 1.00 91.00 362 ARG A N 1
ATOM 2874 C CA . ARG A 1 362 ? 21.658 7.483 -40.873 1.00 91.00 362 ARG A CA 1
ATOM 2875 C C . ARG A 1 362 ? 21.901 6.578 -42.076 1.00 91.00 362 ARG A C 1
ATOM 2877 O O . ARG A 1 362 ? 21.569 6.984 -43.190 1.00 91.00 362 ARG A O 1
ATOM 2884 N N . ILE A 1 363 ? 22.441 5.384 -41.843 1.00 93.50 363 ILE A N 1
ATOM 2885 C CA . ILE A 1 363 ? 22.755 4.384 -42.873 1.00 93.50 363 ILE A CA 1
ATOM 2886 C C . ILE A 1 363 ? 21.628 3.354 -43.009 1.00 93.50 363 ILE A C 1
ATOM 2888 O O . ILE A 1 363 ? 20.775 3.231 -42.125 1.00 93.50 363 ILE A O 1
ATOM 2892 N N . ASP A 1 364 ? 21.600 2.625 -44.120 1.00 92.75 364 ASP A N 1
ATOM 2893 C CA . ASP A 1 364 ? 20.530 1.662 -44.394 1.00 92.75 364 ASP A CA 1
ATOM 2894 C C . ASP A 1 364 ? 20.615 0.438 -43.477 1.00 92.75 364 ASP A C 1
ATOM 2896 O O . ASP A 1 364 ? 19.587 -0.084 -43.050 1.00 92.75 364 ASP A O 1
ATOM 2900 N N . GLU A 1 365 ? 21.822 0.055 -43.060 1.00 93.31 365 GLU A N 1
ATOM 2901 C CA . GLU A 1 365 ? 22.060 -1.031 -42.110 1.00 93.31 365 GLU A CA 1
ATOM 2902 C C . GLU A 1 365 ? 21.471 -0.736 -40.719 1.00 93.31 365 GLU A C 1
ATOM 2904 O O . GLU A 1 365 ? 20.966 -1.642 -40.051 1.00 93.31 365 GLU A O 1
ATOM 2909 N N . ASP A 1 366 ? 21.476 0.531 -40.290 1.00 93.88 366 ASP A N 1
ATOM 2910 C CA . ASP A 1 366 ? 20.860 0.974 -39.032 1.00 93.88 366 ASP A CA 1
ATOM 2911 C C . ASP A 1 366 ? 19.336 0.827 -39.090 1.00 93.88 366 ASP A C 1
ATOM 2913 O O . ASP A 1 366 ? 18.705 0.330 -38.152 1.00 93.88 366 ASP A O 1
ATOM 2917 N N . ARG A 1 367 ? 18.737 1.234 -40.218 1.00 93.31 367 ARG A N 1
ATOM 2918 C CA . ARG A 1 367 ? 17.294 1.093 -40.454 1.00 93.31 367 ARG A CA 1
ATOM 2919 C C . ARG A 1 367 ? 16.904 -0.375 -40.517 1.00 93.31 367 ARG A C 1
ATOM 2921 O O . ARG A 1 367 ? 15.922 -0.775 -39.896 1.00 93.31 367 ARG A O 1
ATOM 2928 N N . GLU A 1 368 ? 17.695 -1.189 -41.210 1.00 94.19 368 GLU A N 1
ATOM 2929 C CA . GLU A 1 368 ? 17.465 -2.626 -41.311 1.00 94.19 368 GLU A CA 1
ATOM 2930 C C . GLU A 1 368 ? 17.548 -3.313 -39.940 1.00 94.19 368 GLU A C 1
ATOM 2932 O O . GLU A 1 368 ? 16.702 -4.146 -39.614 1.00 94.19 368 GLU A O 1
ATOM 2937 N N . TYR A 1 369 ? 18.513 -2.938 -39.095 1.00 94.94 369 TYR A N 1
ATOM 2938 C CA . TYR A 1 369 ? 18.611 -3.432 -37.719 1.00 94.94 369 TYR A CA 1
ATOM 2939 C C . TYR A 1 369 ? 17.339 -3.146 -36.908 1.00 94.94 369 TYR A C 1
ATOM 2941 O O . TYR A 1 369 ? 16.781 -4.065 -36.298 1.00 94.94 369 TYR A O 1
ATOM 2949 N N . LEU A 1 370 ? 16.844 -1.904 -36.941 1.00 93.12 370 LEU A N 1
ATOM 2950 C CA . LEU A 1 370 ? 15.616 -1.522 -36.237 1.00 93.12 370 LEU A CA 1
ATOM 2951 C C . LEU A 1 370 ? 14.383 -2.246 -36.796 1.00 93.12 370 LEU A C 1
ATOM 2953 O O . LEU A 1 370 ? 13.530 -2.672 -36.019 1.00 93.12 370 LEU A O 1
ATOM 2957 N N . LEU A 1 371 ? 14.290 -2.436 -38.116 1.00 92.56 371 LEU A N 1
ATOM 2958 C CA . LEU A 1 371 ? 13.205 -3.199 -38.748 1.00 92.56 371 LEU A CA 1
ATOM 2959 C C . LEU A 1 371 ? 13.225 -4.678 -38.345 1.00 92.56 371 LEU A C 1
ATOM 2961 O O . LEU A 1 371 ? 12.177 -5.245 -38.049 1.00 92.56 371 LEU A O 1
ATOM 2965 N N . ARG A 1 372 ? 14.407 -5.301 -38.268 1.00 91.94 372 ARG A N 1
ATOM 2966 C CA . ARG A 1 372 ? 14.546 -6.697 -37.820 1.00 91.94 372 ARG A CA 1
ATOM 2967 C C . ARG A 1 372 ? 14.120 -6.877 -36.365 1.00 91.94 372 ARG A C 1
ATOM 2969 O O . ARG A 1 372 ? 13.514 -7.889 -36.027 1.00 91.94 372 ARG A O 1
ATOM 2976 N N . ILE A 1 373 ? 14.438 -5.911 -35.507 1.00 91.62 373 ILE A N 1
ATOM 2977 C CA . ILE A 1 373 ? 14.064 -5.945 -34.089 1.00 91.62 373 ILE A CA 1
ATOM 2978 C C . ILE A 1 373 ? 12.568 -5.705 -33.887 1.00 91.62 373 ILE A C 1
ATOM 2980 O O . ILE A 1 373 ? 11.955 -6.378 -33.059 1.00 91.62 373 ILE A O 1
ATOM 2984 N N . ARG A 1 374 ? 11.988 -4.776 -34.653 1.00 89.75 374 ARG A N 1
ATOM 2985 C CA . ARG A 1 374 ? 10.553 -4.453 -34.654 1.00 89.75 374 ARG A CA 1
ATOM 2986 C C . ARG A 1 374 ? 9.739 -5.368 -35.576 1.00 89.75 374 ARG A C 1
ATOM 2988 O O . ARG A 1 374 ? 8.643 -4.998 -35.981 1.00 89.75 374 ARG A O 1
ATOM 2995 N N . ASN A 1 375 ? 10.266 -6.536 -35.944 1.00 90.19 375 ASN A N 1
ATOM 2996 C CA . ASN A 1 375 ? 9.540 -7.464 -36.799 1.00 90.19 375 ASN A CA 1
ATOM 2997 C C . ASN A 1 375 ? 8.276 -7.961 -36.062 1.00 90.19 375 ASN A C 1
ATOM 2999 O O . ASN A 1 375 ? 8.427 -8.579 -34.999 1.00 90.19 375 ASN A O 1
ATOM 3003 N N . PRO A 1 376 ? 7.059 -7.719 -36.589 1.00 86.00 376 PRO A N 1
ATOM 3004 C CA . PRO A 1 376 ? 5.828 -8.199 -35.964 1.00 86.00 376 PRO A CA 1
ATOM 3005 C C . PRO A 1 376 ? 5.787 -9.730 -35.886 1.00 86.00 376 PRO A C 1
ATOM 3007 O O . PRO A 1 376 ? 5.342 -10.276 -34.886 1.00 86.00 376 PRO A O 1
ATOM 3010 N N . ASP A 1 377 ? 6.378 -10.427 -36.861 1.00 86.81 377 ASP A N 1
ATOM 3011 C CA . ASP A 1 377 ? 6.389 -11.893 -36.932 1.00 86.81 377 ASP A CA 1
ATOM 3012 C C . ASP A 1 377 ? 7.531 -12.527 -36.114 1.00 86.81 377 ASP A C 1
ATOM 3014 O O . ASP A 1 377 ? 7.976 -13.650 -36.380 1.00 86.81 377 ASP A O 1
ATOM 3018 N N . ASN A 1 378 ? 8.096 -11.798 -35.145 1.00 87.25 378 ASN A N 1
ATOM 3019 C CA . ASN A 1 378 ? 9.188 -12.333 -34.342 1.00 87.25 378 ASN A CA 1
ATOM 3020 C C . ASN A 1 378 ? 8.687 -13.466 -33.417 1.00 87.25 378 ASN A C 1
ATOM 3022 O O . ASN A 1 378 ? 7.621 -13.359 -32.819 1.00 87.25 378 ASN A O 1
ATOM 3026 N N . PRO A 1 379 ? 9.468 -14.542 -33.217 1.00 87.56 379 PRO A N 1
ATOM 3027 C CA . PRO A 1 379 ? 9.012 -15.714 -32.465 1.00 87.56 379 PRO A CA 1
ATOM 3028 C C . PRO A 1 379 ? 9.057 -15.533 -30.936 1.00 87.56 379 PRO A C 1
ATOM 3030 O O . PRO A 1 379 ? 8.850 -16.499 -30.199 1.00 87.56 379 PRO A O 1
ATOM 3033 N N . PHE A 1 380 ? 9.431 -14.349 -30.443 1.00 86.50 380 PHE A N 1
ATOM 3034 C CA . PHE A 1 380 ? 9.703 -14.108 -29.025 1.00 86.50 380 PHE A CA 1
ATOM 3035 C C . PHE A 1 380 ? 8.547 -13.401 -28.317 1.00 86.50 380 PHE A C 1
ATOM 3037 O O . PHE A 1 380 ? 8.329 -13.639 -27.126 1.00 86.50 380 PHE A O 1
ATOM 3044 N N . THR A 1 381 ? 7.826 -12.550 -29.043 1.00 81.88 381 THR A N 1
ATOM 3045 C CA . THR A 1 381 ? 6.695 -11.763 -28.552 1.00 81.88 381 THR A CA 1
ATOM 3046 C C . THR A 1 381 ? 5.374 -12.507 -28.764 1.00 81.88 381 THR A C 1
ATOM 3048 O O . THR A 1 381 ? 5.223 -13.280 -29.703 1.00 81.88 381 THR A O 1
ATOM 3051 N N . THR A 1 382 ? 4.409 -12.273 -27.877 1.00 71.69 382 THR A N 1
ATOM 3052 C CA . THR A 1 382 ? 3.003 -12.653 -28.070 1.00 71.69 382 THR A CA 1
ATOM 3053 C C . THR A 1 382 ? 2.140 -11.401 -28.165 1.00 71.69 382 THR A C 1
ATOM 3055 O O . THR A 1 382 ? 2.413 -10.445 -27.434 1.00 71.69 382 THR A O 1
ATOM 3058 N N . ASP A 1 383 ? 1.085 -11.447 -28.978 1.00 63.69 383 ASP A N 1
ATOM 3059 C CA . ASP A 1 383 ? 0.102 -10.369 -29.157 1.00 63.69 383 ASP A CA 1
ATOM 3060 C C . ASP A 1 383 ? -0.749 -10.183 -27.893 1.00 63.69 383 ASP A C 1
ATOM 3062 O O . ASP A 1 383 ? -1.871 -10.667 -27.776 1.00 63.69 383 ASP A O 1
ATOM 3066 N N . ASN A 1 384 ? -0.174 -9.528 -26.890 1.00 64.19 384 ASN A N 1
ATOM 3067 C CA . ASN A 1 384 ? -0.904 -9.044 -25.731 1.00 64.19 384 ASN A CA 1
ATOM 3068 C C . ASN A 1 384 ? -0.863 -7.520 -25.776 1.00 64.19 384 ASN A C 1
ATOM 3070 O O . ASN A 1 384 ? 0.212 -6.950 -25.600 1.00 64.19 384 ASN A O 1
ATOM 3074 N N . ASP A 1 385 ? -2.025 -6.892 -25.957 1.00 60.91 385 ASP A N 1
ATOM 3075 C CA . ASP A 1 385 ? -2.192 -5.428 -25.948 1.00 60.91 385 ASP A CA 1
ATOM 3076 C C . ASP A 1 385 ? -2.440 -4.868 -24.541 1.00 60.91 385 ASP A C 1
ATOM 3078 O O . ASP A 1 385 ? -2.286 -3.673 -24.280 1.00 60.91 385 ASP A O 1
ATOM 3082 N N . GLN A 1 386 ? -2.792 -5.745 -23.599 1.00 64.12 386 GLN A N 1
ATOM 3083 C CA . GLN A 1 386 ? -3.119 -5.378 -22.228 1.00 64.12 386 GLN A CA 1
ATOM 3084 C C . GLN A 1 386 ? -2.300 -6.190 -21.235 1.00 64.12 386 GLN A C 1
ATOM 3086 O O . GLN A 1 386 ? -2.179 -7.412 -21.334 1.00 64.12 386 GLN A O 1
ATOM 3091 N N . GLU A 1 387 ? -1.771 -5.500 -20.230 1.00 67.19 387 GLU A N 1
ATOM 3092 C CA . GLU A 1 387 ? -1.114 -6.119 -19.093 1.00 67.19 387 GLU A CA 1
ATOM 3093 C C . GLU A 1 387 ? -1.970 -5.950 -17.839 1.00 67.19 387 GLU A C 1
ATOM 3095 O O . GLU A 1 387 ? -2.361 -4.845 -17.464 1.00 67.19 387 GLU A O 1
ATOM 3100 N N . LEU A 1 388 ? -2.253 -7.061 -17.162 1.00 65.62 388 LEU A N 1
ATOM 3101 C CA . LEU A 1 388 ? -2.941 -7.043 -15.880 1.00 65.62 388 LEU A CA 1
ATOM 3102 C C . LEU A 1 388 ? -1.913 -6.820 -14.761 1.00 65.62 388 LEU A C 1
ATOM 3104 O O . LEU A 1 388 ? -1.270 -7.763 -14.296 1.00 65.62 388 LEU A O 1
ATOM 3108 N N . THR A 1 389 ? -1.777 -5.578 -14.303 1.00 64.56 389 THR A N 1
ATOM 3109 C CA . THR A 1 389 ? -0.819 -5.194 -13.256 1.00 64.56 389 THR A CA 1
ATOM 3110 C C . THR A 1 389 ? -1.546 -4.867 -11.953 1.00 64.56 389 THR A C 1
ATOM 3112 O O . THR A 1 389 ? -2.609 -4.258 -11.958 1.00 64.56 389 THR A O 1
ATOM 3115 N N . TYR A 1 390 ? -0.988 -5.246 -10.800 1.00 59.28 390 TYR A N 1
ATOM 3116 C CA . TYR A 1 390 ? -1.509 -4.780 -9.511 1.00 59.28 390 TYR A CA 1
ATOM 3117 C C . TYR A 1 390 ? -1.087 -3.325 -9.269 1.00 59.28 390 TYR A C 1
ATOM 3119 O O . TYR A 1 390 ? 0.102 -3.049 -9.092 1.00 59.28 390 TYR A O 1
ATOM 3127 N N . SER A 1 391 ? -2.046 -2.398 -9.229 1.00 58.50 391 SER A N 1
ATOM 3128 C CA . SER A 1 391 ? -1.781 -1.010 -8.849 1.00 58.50 391 SER A CA 1
ATOM 3129 C C . SER A 1 391 ? -1.710 -0.897 -7.331 1.00 58.50 391 SER A C 1
ATOM 3131 O O . SER A 1 391 ? -2.690 -1.154 -6.630 1.00 58.50 391 SER A O 1
ATOM 3133 N N . LYS A 1 392 ? -0.550 -0.483 -6.808 1.00 52.97 392 LYS A N 1
ATOM 3134 C CA . LYS A 1 392 ? -0.380 -0.210 -5.372 1.00 52.97 392 LYS A CA 1
ATOM 3135 C C . LYS A 1 392 ? -1.182 1.008 -4.911 1.00 52.97 392 LYS A C 1
ATOM 3137 O O . LYS A 1 392 ? -1.622 1.015 -3.770 1.00 52.97 392 LYS A O 1
ATOM 3142 N N . GLU A 1 393 ? -1.372 2.001 -5.781 1.00 51.31 393 GLU A N 1
ATOM 3143 C CA . GLU A 1 393 ? -2.113 3.230 -5.462 1.00 51.31 393 GLU A CA 1
ATOM 3144 C C . GLU A 1 393 ? -3.618 2.958 -5.311 1.00 51.31 393 GLU A C 1
ATOM 3146 O O . GLU A 1 393 ? -4.254 3.510 -4.421 1.00 51.31 393 GLU A O 1
ATOM 3151 N N . ILE A 1 394 ? -4.175 2.069 -6.143 1.00 53.66 394 ILE A N 1
ATOM 3152 C CA . ILE A 1 394 ? -5.618 1.760 -6.164 1.00 53.66 394 ILE A CA 1
ATOM 3153 C C . ILE A 1 394 ? -5.934 0.476 -5.368 1.00 53.66 394 ILE A C 1
ATOM 3155 O O . ILE A 1 394 ? -7.080 0.210 -5.014 1.00 53.66 394 ILE A O 1
ATOM 3159 N N . GLY A 1 395 ? -4.924 -0.341 -5.056 1.00 52.03 395 GLY A N 1
ATOM 3160 C CA . GLY A 1 395 ? -5.088 -1.586 -4.300 1.00 52.03 395 GLY A CA 1
ATOM 3161 C C . GLY A 1 395 ? -5.818 -2.694 -5.069 1.00 52.03 395 GLY A C 1
ATOM 3162 O O . GLY A 1 395 ? -6.357 -3.623 -4.466 1.00 52.03 395 GLY A O 1
ATOM 3163 N N . CYS A 1 396 ? -5.865 -2.609 -6.400 1.00 55.56 396 CYS A N 1
ATOM 3164 C CA . CYS A 1 396 ? -6.560 -3.565 -7.258 1.00 55.56 396 CYS A CA 1
ATOM 3165 C C . CYS A 1 396 ? -5.744 -3.916 -8.510 1.00 55.56 396 CYS A C 1
ATOM 3167 O O . CYS A 1 396 ? -4.760 -3.255 -8.847 1.00 55.56 396 CYS A O 1
ATOM 3169 N N . MET A 1 397 ? -6.145 -4.991 -9.196 1.00 60.59 397 MET A N 1
ATOM 3170 C CA . MET A 1 397 ? -5.602 -5.303 -10.518 1.00 60.59 397 MET A CA 1
ATOM 3171 C C . MET A 1 397 ? -6.180 -4.313 -11.528 1.00 60.59 397 MET A C 1
ATOM 3173 O O . MET A 1 397 ? -7.398 -4.173 -11.626 1.00 60.59 397 MET A O 1
ATOM 3177 N N . VAL A 1 398 ? -5.304 -3.660 -12.276 1.00 68.88 398 VAL A N 1
ATOM 3178 C CA . VAL A 1 398 ? -5.636 -2.715 -13.335 1.00 68.88 398 VAL A CA 1
ATOM 3179 C C . VAL A 1 398 ? -5.155 -3.311 -14.649 1.00 68.88 398 VAL A C 1
ATOM 3181 O O . VAL A 1 398 ? -4.032 -3.808 -14.741 1.00 68.88 398 VAL A O 1
ATOM 3184 N N . LEU A 1 399 ? -6.025 -3.288 -15.655 1.00 69.81 399 LEU A N 1
ATOM 3185 C CA . LEU A 1 399 ? -5.628 -3.528 -17.036 1.00 69.81 399 LEU A CA 1
ATOM 3186 C C . LEU A 1 399 ? -4.983 -2.241 -17.540 1.00 69.81 399 LEU A C 1
ATOM 3188 O O . LEU A 1 399 ? -5.658 -1.222 -17.671 1.00 69.81 399 LEU A O 1
ATOM 3192 N N . SER A 1 400 ? -3.674 -2.278 -17.748 1.00 68.50 400 SER A N 1
ATOM 3193 C CA . SER A 1 400 ? -2.927 -1.192 -18.372 1.00 68.50 400 SER A CA 1
ATOM 3194 C C . SER A 1 400 ? -2.661 -1.544 -19.825 1.00 68.50 400 SER A C 1
ATOM 3196 O O . SER A 1 400 ? -2.203 -2.653 -20.116 1.00 68.50 400 SER A O 1
ATOM 3198 N N . GLU A 1 401 ? -2.917 -0.598 -20.722 1.00 69.94 401 GLU A N 1
ATOM 3199 C CA . GLU A 1 401 ? -2.407 -0.679 -22.086 1.00 69.94 401 GLU A CA 1
ATOM 3200 C C . GLU A 1 401 ? -0.883 -0.653 -22.058 1.00 69.94 401 GLU A C 1
ATOM 3202 O O . GLU A 1 401 ? -0.253 0.023 -21.236 1.00 69.94 401 GLU A O 1
ATOM 3207 N N . ILE A 1 402 ? -0.288 -1.443 -22.939 1.00 68.94 402 ILE A N 1
ATOM 3208 C CA . ILE A 1 402 ? 1.156 -1.471 -23.087 1.00 68.94 402 ILE A CA 1
ATOM 3209 C C . ILE A 1 402 ? 1.576 -0.237 -23.880 1.00 68.94 402 ILE A C 1
ATOM 3211 O O . ILE A 1 402 ? 1.250 -0.088 -25.051 1.00 68.94 402 ILE A O 1
ATOM 3215 N N . GLU A 1 403 ? 2.333 0.640 -23.229 1.00 68.00 403 GLU A N 1
ATOM 3216 C CA . GLU A 1 403 ? 2.841 1.872 -23.841 1.00 68.00 403 GLU A CA 1
ATOM 3217 C C . GLU A 1 403 ? 4.124 1.657 -24.667 1.00 68.00 403 GLU A C 1
ATOM 3219 O O . GLU A 1 403 ? 4.563 2.566 -25.369 1.00 68.00 403 GLU A O 1
ATOM 3224 N N . THR A 1 404 ? 4.746 0.474 -24.587 1.00 78.38 404 THR A N 1
ATOM 3225 C CA . THR A 1 404 ? 5.981 0.144 -25.313 1.00 78.38 404 THR A CA 1
ATOM 3226 C C . THR A 1 404 ? 5.695 -0.613 -26.612 1.00 78.38 404 THR A C 1
ATOM 3228 O O . THR A 1 404 ? 5.040 -1.660 -26.582 1.00 78.38 404 THR A O 1
ATOM 3231 N N . PRO A 1 405 ? 6.230 -0.163 -27.763 1.00 83.06 405 PRO A N 1
ATOM 3232 C CA . PRO A 1 405 ? 6.232 -0.962 -28.980 1.00 83.06 405 PRO A CA 1
ATOM 3233 C C . PRO A 1 405 ? 6.919 -2.300 -28.715 1.00 83.06 405 PRO A C 1
ATOM 3235 O O . PRO A 1 405 ? 8.033 -2.350 -28.191 1.00 83.06 405 PRO A O 1
ATOM 3238 N N . ARG A 1 406 ? 6.265 -3.407 -29.069 1.00 85.88 406 ARG A N 1
ATOM 3239 C CA . ARG A 1 406 ? 6.864 -4.721 -28.850 1.00 85.88 406 ARG A CA 1
ATOM 3240 C C . ARG A 1 406 ? 8.017 -4.962 -29.814 1.00 85.88 406 ARG A C 1
ATOM 3242 O O . ARG A 1 406 ? 7.972 -4.571 -30.979 1.00 85.88 406 ARG A O 1
ATOM 3249 N N . ASN A 1 407 ? 9.056 -5.627 -29.321 1.00 89.25 407 ASN A N 1
ATOM 3250 C CA . ASN A 1 407 ? 10.207 -5.986 -30.135 1.00 89.25 407 ASN A CA 1
ATOM 3251 C C . ASN A 1 407 ? 10.778 -7.353 -29.745 1.00 89.25 407 ASN A C 1
ATOM 3253 O O . ASN A 1 407 ? 10.340 -7.980 -28.781 1.00 89.25 407 ASN A O 1
ATOM 3257 N N . SER A 1 408 ? 11.810 -7.800 -30.460 1.00 90.38 408 SER A N 1
ATOM 3258 C CA . SER A 1 408 ? 12.451 -9.103 -30.239 1.00 90.38 408 SER A CA 1
ATOM 3259 C C . SER A 1 408 ? 12.991 -9.342 -28.819 1.00 90.38 408 SER A C 1
ATOM 3261 O O . SER A 1 408 ? 13.294 -10.478 -28.458 1.00 90.38 408 SER A O 1
ATOM 3263 N N . PHE A 1 409 ? 13.161 -8.292 -28.012 1.00 91.94 409 PHE A N 1
ATOM 3264 C CA . PHE A 1 409 ? 13.602 -8.372 -26.619 1.00 91.94 409 PHE A CA 1
ATOM 3265 C C . PHE A 1 409 ? 12.438 -8.420 -25.616 1.00 91.94 409 PHE A C 1
ATOM 3267 O O . PHE A 1 409 ? 12.673 -8.652 -24.428 1.00 91.94 409 PHE A O 1
ATOM 3274 N N . THR A 1 410 ? 11.196 -8.280 -26.081 1.00 89.12 410 THR A N 1
ATOM 3275 C CA . THR A 1 410 ? 9.972 -8.477 -25.302 1.00 89.12 410 THR A CA 1
ATOM 3276 C C . THR A 1 410 ? 9.557 -9.951 -25.319 1.00 89.12 410 THR A C 1
ATOM 3278 O O . THR A 1 410 ? 8.627 -10.347 -26.022 1.00 89.12 410 THR A O 1
ATOM 3281 N N . PHE A 1 411 ? 10.250 -10.784 -24.542 1.00 87.06 411 PHE A N 1
ATOM 3282 C CA . PHE A 1 411 ? 9.925 -12.208 -24.413 1.00 87.06 411 PHE A CA 1
ATOM 3283 C C . PHE A 1 411 ? 9.101 -12.527 -23.159 1.00 87.06 411 PHE A C 1
ATOM 3285 O O . PHE A 1 411 ? 9.206 -11.857 -22.129 1.00 87.06 411 PHE A O 1
ATOM 3292 N N . MET A 1 412 ? 8.342 -13.625 -23.211 1.00 81.06 412 MET A N 1
ATOM 3293 C CA . MET A 1 412 ? 7.621 -14.164 -22.054 1.00 81.06 412 MET A CA 1
ATOM 3294 C C . MET A 1 412 ? 8.471 -15.157 -21.252 1.00 81.06 412 MET A C 1
ATOM 3296 O O . MET A 1 412 ? 9.130 -16.052 -21.790 1.00 81.06 412 MET A O 1
ATOM 3300 N N . ARG A 1 413 ? 8.443 -15.030 -19.922 1.00 79.94 413 ARG A N 1
ATOM 3301 C CA . ARG A 1 413 ? 9.142 -15.953 -19.018 1.00 79.94 413 ARG A CA 1
ATOM 3302 C C . ARG A 1 413 ? 8.383 -17.273 -18.907 1.00 79.94 413 ARG A C 1
ATOM 3304 O O . ARG A 1 413 ? 7.161 -17.307 -18.823 1.00 79.94 413 ARG A O 1
ATOM 3311 N N . LYS A 1 414 ? 9.125 -18.380 -18.825 1.00 79.38 414 LYS A N 1
ATOM 3312 C CA . LYS A 1 414 ? 8.534 -19.697 -18.550 1.00 79.38 414 LYS A CA 1
ATOM 3313 C C . LYS A 1 414 ? 7.945 -19.730 -17.137 1.00 79.38 414 LYS A C 1
ATOM 3315 O O . LYS A 1 414 ? 8.577 -19.252 -16.193 1.00 79.38 414 LYS A O 1
ATOM 3320 N N . ALA A 1 415 ? 6.775 -20.349 -16.999 1.00 75.25 415 ALA A N 1
ATOM 3321 C CA . ALA A 1 415 ? 6.134 -20.569 -15.708 1.00 75.25 415 ALA A CA 1
ATOM 3322 C C . ALA A 1 415 ? 7.017 -21.404 -14.761 1.00 75.25 415 ALA A C 1
ATOM 3324 O O . ALA A 1 415 ? 7.848 -22.216 -15.187 1.00 75.25 415 ALA A O 1
ATOM 3325 N N . ASN A 1 416 ? 6.833 -21.207 -13.454 1.00 77.69 416 ASN A N 1
ATOM 3326 C CA . ASN A 1 416 ? 7.597 -21.921 -12.437 1.00 77.69 416 ASN A CA 1
ATOM 3327 C C . ASN A 1 416 ? 7.263 -23.427 -12.448 1.00 77.69 416 ASN A C 1
ATOM 3329 O O . ASN A 1 416 ? 6.114 -23.825 -12.252 1.00 77.69 416 ASN A O 1
ATOM 3333 N N . ARG A 1 417 ? 8.292 -24.272 -12.593 1.00 74.19 417 ARG A N 1
ATOM 3334 C CA . ARG A 1 417 ? 8.181 -25.745 -12.599 1.00 74.19 417 ARG A CA 1
ATOM 3335 C C . ARG A 1 417 ? 7.757 -26.351 -11.255 1.00 74.19 417 ARG A C 1
ATOM 3337 O O . ARG A 1 417 ? 7.462 -27.539 -11.179 1.00 74.19 417 ARG A O 1
ATOM 3344 N N . ALA A 1 418 ? 7.702 -25.566 -10.182 1.00 70.31 418 ALA A N 1
ATOM 3345 C CA . ALA A 1 418 ? 7.156 -26.033 -8.910 1.00 70.31 418 ALA A CA 1
ATOM 3346 C C . ALA A 1 418 ? 5.685 -26.476 -9.040 1.00 70.31 418 ALA A C 1
ATOM 3348 O O . ALA A 1 418 ? 5.275 -27.436 -8.392 1.00 70.31 418 ALA A O 1
ATOM 3349 N N . VAL A 1 419 ? 4.908 -25.832 -9.921 1.00 60.97 419 VAL A N 1
ATOM 3350 C CA . VAL A 1 419 ? 3.488 -26.155 -10.136 1.00 60.97 419 VAL A CA 1
ATOM 3351 C C . VAL A 1 419 ? 3.321 -27.566 -10.701 1.00 60.97 419 VAL A C 1
ATOM 3353 O O . VAL A 1 419 ? 2.485 -28.312 -10.204 1.00 60.97 419 VAL A O 1
ATOM 3356 N N . THR A 1 420 ? 4.167 -27.966 -11.653 1.00 59.16 420 THR A N 1
ATOM 3357 C CA . THR A 1 420 ? 4.144 -29.302 -12.272 1.00 59.16 420 THR A CA 1
ATOM 3358 C C . THR A 1 420 ? 4.594 -30.421 -11.330 1.00 59.16 420 THR A C 1
ATOM 3360 O O . THR A 1 420 ? 4.208 -31.570 -11.521 1.00 59.16 420 THR A O 1
ATOM 3363 N N . ASN A 1 421 ? 5.398 -30.096 -10.311 1.00 61.31 421 ASN A N 1
ATOM 3364 C CA . ASN A 1 421 ? 5.944 -31.078 -9.369 1.00 61.31 421 ASN A CA 1
ATOM 3365 C C . ASN A 1 421 ? 5.090 -31.238 -8.098 1.00 61.31 421 ASN A C 1
ATOM 3367 O O . ASN A 1 421 ? 5.128 -32.298 -7.482 1.00 61.31 421 ASN A O 1
ATOM 3371 N N . LEU A 1 422 ? 4.346 -30.199 -7.693 1.00 60.34 422 LEU A N 1
ATOM 3372 C CA . LEU A 1 422 ? 3.582 -30.166 -6.434 1.00 60.34 422 LEU A CA 1
ATOM 3373 C C . LEU A 1 422 ? 2.061 -30.216 -6.626 1.00 60.34 422 LEU A C 1
ATOM 3375 O O . LEU A 1 422 ? 1.360 -30.734 -5.759 1.00 60.34 422 LEU A O 1
ATOM 3379 N N . LYS A 1 423 ? 1.523 -29.669 -7.726 1.00 55.38 423 LYS A N 1
ATOM 3380 C CA . LYS A 1 423 ? 0.084 -29.723 -8.019 1.00 55.38 423 LYS A CA 1
ATOM 3381 C C . LYS A 1 423 ? -0.193 -30.867 -8.990 1.00 55.38 423 LYS A C 1
ATOM 3383 O O . LYS A 1 423 ? 0.558 -31.094 -9.933 1.00 55.38 423 LYS A O 1
ATOM 3388 N N . ALA A 1 424 ? -1.276 -31.603 -8.744 1.00 56.69 424 ALA A N 1
ATOM 3389 C CA . ALA A 1 424 ? -1.698 -32.714 -9.591 1.00 56.69 424 ALA A CA 1
ATOM 3390 C C . ALA A 1 424 ? -1.779 -32.289 -11.072 1.00 56.69 424 ALA A C 1
ATOM 3392 O O . ALA A 1 424 ? -2.250 -31.189 -11.376 1.00 56.69 424 ALA A O 1
ATOM 3393 N N . LYS A 1 425 ? -1.370 -33.185 -11.988 1.00 58.78 425 LYS A N 1
ATOM 3394 C CA . LYS A 1 425 ? -1.377 -33.008 -13.462 1.00 58.78 425 LYS A CA 1
ATOM 3395 C C . LYS A 1 425 ? -2.686 -32.420 -14.026 1.00 58.78 425 LYS A C 1
ATOM 3397 O O . LYS A 1 425 ? -2.691 -31.840 -15.106 1.00 58.78 425 LYS A O 1
ATOM 3402 N N . THR A 1 426 ? -3.788 -32.553 -13.292 1.00 61.91 426 THR A N 1
ATOM 3403 C CA . THR A 1 426 ? -5.116 -32.035 -13.628 1.00 61.91 426 THR A CA 1
ATOM 3404 C C . THR A 1 426 ? -5.188 -30.507 -13.708 1.00 61.91 426 THR A C 1
ATOM 3406 O O . THR A 1 426 ? -5.852 -29.994 -14.605 1.00 61.91 426 THR A O 1
ATOM 3409 N N . HIS A 1 427 ? -4.487 -29.755 -12.851 1.00 67.25 427 HIS A N 1
ATOM 3410 C CA . HIS A 1 427 ? -4.575 -28.284 -12.866 1.00 67.25 427 HIS A CA 1
ATOM 3411 C C . HIS A 1 427 ? -3.954 -27.679 -14.133 1.00 67.25 427 HIS A C 1
ATOM 3413 O O . HIS A 1 427 ? -4.540 -26.796 -14.751 1.00 67.25 427 HIS A O 1
ATOM 3419 N N . GLU A 1 428 ? -2.796 -28.190 -14.554 1.00 69.50 428 GLU A N 1
ATOM 3420 C CA . GLU A 1 428 ? -2.131 -27.758 -15.788 1.00 69.50 428 GLU A CA 1
ATOM 3421 C C . GLU A 1 428 ? -2.966 -28.108 -17.027 1.00 69.50 428 GLU A C 1
ATOM 3423 O O . GLU A 1 428 ? -3.077 -27.308 -17.953 1.00 69.50 428 GLU A O 1
ATOM 3428 N N . SER A 1 429 ? -3.596 -29.289 -17.042 1.00 72.81 429 SER A N 1
ATOM 3429 C CA . SER A 1 429 ? -4.450 -29.697 -18.162 1.00 72.81 429 SER A CA 1
ATOM 3430 C C . SER A 1 429 ? -5.695 -28.820 -18.317 1.00 72.81 429 SER A C 1
ATOM 3432 O O . SER A 1 429 ? -6.062 -28.493 -19.442 1.00 72.81 429 SER A O 1
ATOM 3434 N N . LEU A 1 430 ? -6.306 -28.395 -17.205 1.00 79.62 430 LEU A N 1
ATOM 3435 C CA . LEU A 1 430 ? -7.467 -27.503 -17.217 1.00 79.62 430 LEU A CA 1
ATOM 3436 C C . LEU A 1 430 ? -7.093 -26.100 -17.697 1.00 79.62 430 LEU A C 1
ATOM 3438 O O . LEU A 1 430 ? -7.809 -25.522 -18.507 1.00 79.62 430 LEU A O 1
ATOM 3442 N N . GLU A 1 431 ? -5.958 -25.576 -17.235 1.00 77.12 431 GLU A N 1
ATOM 3443 C CA . GLU A 1 431 ? -5.457 -24.269 -17.664 1.00 77.12 431 GLU A CA 1
ATOM 3444 C C . GLU A 1 431 ? -5.136 -24.265 -19.163 1.00 77.12 431 GLU A C 1
ATOM 3446 O O . GLU A 1 431 ? -5.604 -23.391 -19.885 1.00 77.12 431 GLU A O 1
ATOM 3451 N N . ARG A 1 432 ? -4.448 -25.301 -19.667 1.00 77.50 432 ARG A N 1
ATOM 3452 C CA . ARG A 1 432 ? -4.183 -25.453 -21.107 1.00 77.50 432 ARG A CA 1
ATOM 3453 C C . ARG A 1 432 ? -5.465 -25.555 -21.931 1.00 77.50 432 ARG A C 1
ATOM 3455 O O . ARG A 1 432 ? -5.550 -24.920 -22.978 1.00 77.50 432 ARG A O 1
ATOM 3462 N N . ALA A 1 433 ? -6.445 -26.334 -21.473 1.00 81.00 433 ALA A N 1
ATOM 3463 C CA . ALA A 1 433 ? -7.731 -26.458 -22.155 1.00 81.00 433 ALA A CA 1
ATOM 3464 C C . ALA A 1 433 ? -8.467 -25.109 -22.211 1.00 81.00 433 ALA A C 1
ATOM 3466 O O . ALA A 1 433 ? -8.983 -24.735 -23.261 1.00 81.00 433 ALA A O 1
ATOM 3467 N N . ALA A 1 434 ? -8.457 -24.343 -21.116 1.00 81.62 434 ALA A N 1
ATOM 3468 C CA . ALA A 1 434 ? -9.029 -23.001 -21.086 1.00 81.62 434 ALA A CA 1
ATOM 3469 C C . ALA A 1 434 ? -8.297 -22.042 -22.043 1.00 81.62 434 ALA A C 1
ATOM 3471 O O . ALA A 1 434 ? -8.949 -21.340 -22.812 1.00 81.62 434 ALA A O 1
ATOM 3472 N N . SER A 1 435 ? -6.960 -22.050 -22.065 1.00 75.06 435 SER A N 1
ATOM 3473 C CA . SER A 1 435 ? -6.174 -21.209 -22.979 1.00 75.06 435 SER A CA 1
ATOM 3474 C C . SER A 1 435 ? -6.439 -21.529 -24.452 1.00 75.06 435 SER A C 1
ATOM 3476 O O . SER A 1 435 ? -6.556 -20.612 -25.258 1.00 75.06 435 SER A O 1
ATOM 3478 N N . GLN A 1 436 ? -6.583 -22.809 -24.809 1.00 78.12 436 GLN A N 1
ATOM 3479 C CA . GLN A 1 436 ? -6.904 -23.219 -26.183 1.00 78.12 436 GLN A CA 1
ATOM 3480 C C . GLN A 1 436 ? -8.265 -22.683 -26.647 1.00 78.12 436 GLN A C 1
ATOM 3482 O O . GLN A 1 436 ? -8.398 -22.280 -27.799 1.00 78.12 436 GLN A O 1
ATOM 3487 N N . ILE A 1 437 ? -9.255 -22.629 -25.750 1.00 76.88 437 ILE A N 1
ATOM 3488 C CA . ILE A 1 437 ? -10.583 -22.070 -26.047 1.00 76.88 437 ILE A CA 1
ATOM 3489 C C . ILE A 1 437 ? -10.519 -20.548 -26.231 1.00 76.88 437 ILE A C 1
ATOM 3491 O O . ILE A 1 437 ? -11.217 -20.009 -27.084 1.00 76.88 437 ILE A O 1
ATOM 3495 N N . VAL A 1 438 ? -9.695 -19.842 -25.451 1.00 69.62 438 VAL A N 1
ATOM 3496 C CA . VAL A 1 438 ? -9.543 -18.382 -25.581 1.00 69.62 438 VAL A CA 1
ATOM 3497 C C . VAL A 1 438 ? -8.912 -18.017 -26.924 1.00 69.62 438 VAL A C 1
ATOM 3499 O O . VAL A 1 438 ? -9.453 -17.169 -27.625 1.00 69.62 438 VAL A O 1
ATOM 3502 N N . VAL A 1 439 ? -7.841 -18.709 -27.326 1.00 60.09 439 VAL A N 1
ATOM 3503 C CA . VAL A 1 439 ? -7.179 -18.479 -28.623 1.00 60.09 439 VAL A CA 1
ATOM 3504 C C . VAL A 1 439 ? -8.121 -18.789 -29.793 1.00 60.09 439 VAL A C 1
ATOM 3506 O O . VAL A 1 439 ? -8.153 -18.046 -30.767 1.00 60.09 439 VAL A O 1
ATOM 3509 N N . ALA A 1 440 ? -8.944 -19.836 -29.680 1.00 55.09 440 ALA A N 1
ATOM 3510 C CA . ALA A 1 440 ? -9.923 -20.194 -30.708 1.00 55.09 440 ALA A CA 1
ATOM 3511 C C . ALA A 1 440 ? -11.084 -19.191 -30.862 1.00 55.09 440 ALA A C 1
ATOM 3513 O O . ALA A 1 440 ? -11.768 -19.241 -31.874 1.00 55.09 440 ALA A O 1
ATOM 3514 N N . ASN A 1 441 ? -11.322 -18.318 -29.875 1.00 47.81 441 ASN A N 1
ATOM 3515 C CA . ASN A 1 441 ? -12.331 -17.252 -29.945 1.00 47.81 441 ASN A CA 1
ATOM 3516 C C . ASN A 1 441 ? -11.738 -15.881 -30.331 1.00 47.81 441 ASN A C 1
ATOM 3518 O O . ASN A 1 441 ? -12.491 -14.917 -30.460 1.00 47.81 441 ASN A O 1
ATOM 3522 N N . GLN A 1 442 ? -10.409 -15.771 -30.433 1.00 45.53 442 GLN A N 1
ATOM 3523 C CA . GLN A 1 442 ? -9.698 -14.556 -30.859 1.00 45.53 442 GLN A CA 1
ATOM 3524 C C . GLN A 1 442 ? -9.248 -14.610 -32.331 1.00 45.53 442 GLN A C 1
ATOM 3526 O O . GLN A 1 442 ? -8.949 -13.562 -32.900 1.00 45.53 442 GLN A O 1
ATOM 3531 N N . LEU A 1 443 ? -9.219 -15.808 -32.927 1.00 41.50 443 LEU A N 1
ATOM 3532 C CA . LEU A 1 443 ? -9.186 -16.049 -34.377 1.00 41.50 443 LEU A CA 1
ATOM 3533 C C . LEU A 1 443 ? -10.609 -16.016 -34.942 1.00 41.50 443 LEU A C 1
ATOM 3535 O O . LEU A 1 443 ? -10.760 -15.558 -36.097 1.00 41.50 443 LEU A O 1
#

Foldseek 3Di:
DLVLLVLLQVVLLVVLVVDLQHLQNFDDVVSQVSVVVLLVVQCVVDPQFPAKKKKWWFWPQLQQQFALVLLLVVLCLVQPQVNCVVVVHDHHDPVSVVNNVSSNVVSVCLLFDKAQQPQADWDDDPVDIDHDALDPVCLVVDDPVSVVVCVVQVVQDDPRIGGDRGGHDPPSRQSSSQVLLCVLACPVPDCQQWHKRWRDGRRIIMMMTTGNDPVSVVVRVVSSQVSCVVNRTHIDPVPMDMDGPQADATPNFTGDVGTDQDCPVCPVVLAFPPQFLQVSLLSQLQVLLVCVVSVSDDQVRSQVSNVSSLVNSCVSLVAAQDLCLPVLEHLLLQDSNNRGDDLDGSVCSNDHNNVSSVVVPDDPSSVVVSCQFLPPPAPFDDPDQWDFDQDPRNRGTDTDGDPHRDTNRRGGDDDDCVCVVPPPPVVVVVVVVVVVVVVVVVD

pLDDT: mean 86.35, std 10.69, range [41.5, 96.5]

Sequence (443 aa):
MRMFLLIQENFHLELGKLIPGSTISIGGEEKKAKIIHNLVSINLENLYAQYTLQSTQDAAKWNECINPALLGMMHKTFFDEDVRKELGLQKPSTHGKLFQRIAVSGNFLLAIKRIFLGEGPVCTTDDFHNKVSWEMRNISRMNSRTQEWMTEAKDLLKDGYLESSPGMLMGMHNAASTTLGLTAMMYGTDKSIGCYVTLRSSDDSMTTYAVANPTNVGKIIEEENRALKLIGINLSREKTWFFKEKFGEFTSWYQDTVFVSQFGVETSTIRPQGKNPHDDFYSITKTSAVSQNRNEINPIGAQMKLLAEFDCVRRLYKIRLDPNKRVSVSPQVLLAADGGFMPWDCMNCHLEETSLREVWARIDEDREYLLRIRNPDNPFTTDNDQELTYSKEIGCMVLSEIETPRNSFTFMRKANRAVTNLKAKTHESLERAASQIVVANQL

InterPro domains:
  IPR001407 Influenza RNA-dependent RNA polymerase subunit PB1 [PF00602] (2-425)
  IPR007099 RNA-directed RNA polymerase, negative-strand RNA virus [PS50525] (42-241)

Radius of gyration: 28.67 Å; chains: 1; bounding box: 66×69×74 Å